Protein AF-0000000073391767 (afdb_homodimer)

Organism: Paracidovorax avenae (strain ATCC 19860 / DSM 7227 / CCUG 15838 / JCM 20985 / LMG 2117 / NCPPB 1011) (NCBI:txid643561)

Sequence (490 aa):
MTRPTPGAFLRAAALAAAALACAQVPAAEQDAARRGVLAGQLKPLNSIIADIGRKYGGRVIEVETKRGRQGELRYEIKVIDARGEKHEVLVDAASGAVVAREREWPTQPVALAQMARYIRQLEQKYGTRVVNAEFERDGQGQAVYEVKLSERPAGETKLLLDVRTGEVLHPPEAGAVQPPPRSMAVMLESLQPKFSGLVLEVELETDHRRRPYYSVELQQPNGFKLELEVDAATLEVTRQKVDDDMTRPTPGAFLRAAALAAAALACAQVPAAEQDAARRGVLAGQLKPLNSIIADIGRKYGGRVIEVETKRGRQGELRYEIKVIDARGEKHEVLVDAASGAVVAREREWPTQPVALAQMARYIRQLEQKYGTRVVNAEFERDGQGQAVYEVKLSERPAGETKLLLDVRTGEVLHPPEAGAVQPPPRSMAVMLESLQPKFSGLVLEVELETDHRRRPYYSVELQQPNGFKLELEVDAATLEVTRQKVDDD

pLDDT: mean 79.84, std 20.39, range [27.48, 98.75]

Nearest PDB structures (foldseek):
  2gu3-assembly1_A  TM=4.173E-01  e=8.800E-04  Bacillus subtilis subsp. subtilis str. 168
  3nqz-assembly1_A  TM=2.348E-01  e=1.217E-02  Pseudoalteromonas sp. SM9913
  2qqw-assembly1_A  TM=2.982E-01  e=1.421E+00  Arabidopsis thaliana
  8bo9-assembly2_B  TM=2.099E-01  e=6.978E-01  synthetic construct
  7snt-assembly1_A  TM=2.367E-01  e=3.806E+00  Oplophorus gracilirostris

Structure (mmCIF, N/CA/C/O backbone):
data_AF-0000000073391767-model_v1
#
loop_
_entity.id
_entity.type
_entity.pdbx_description
1 polymer 'Propeptide PepSY amd peptidase M4'
#
loop_
_atom_site.group_PDB
_atom_site.id
_atom_site.type_symbol
_atom_site.label_atom_id
_atom_site.label_alt_id
_atom_site.label_comp_id
_atom_site.label_asym_id
_atom_site.label_entity_id
_atom_site.label_seq_id
_atom_site.pdbx_PDB_ins_code
_atom_site.Cartn_x
_atom_site.Cartn_y
_atom_site.Cartn_z
_atom_site.occupancy
_atom_site.B_iso_or_equiv
_atom_site.auth_seq_id
_atom_site.auth_comp_id
_atom_site.auth_asym_id
_atom_site.auth_atom_id
_atom_site.pdbx_PDB_model_num
ATOM 1 N N . MET A 1 1 ? 15.891 62.969 53.188 1 30.22 1 MET A N 1
ATOM 2 C CA . MET A 1 1 ? 15.445 62.719 51.812 1 30.22 1 MET A CA 1
ATOM 3 C C . MET A 1 1 ? 15.68 61.281 51.375 1 30.22 1 MET A C 1
ATOM 5 O O . MET A 1 1 ? 16.828 60.844 51.312 1 30.22 1 MET A O 1
ATOM 9 N N . THR A 1 2 ? 14.711 60.344 51.688 1 36.25 2 THR A N 1
ATOM 10 C CA . THR A 1 2 ? 14.562 58.906 51.938 1 36.25 2 THR A CA 1
ATOM 11 C C . THR A 1 2 ? 14.617 58.125 50.625 1 36.25 2 THR A C 1
ATOM 13 O O . THR A 1 2 ? 13.766 58.312 49.75 1 36.25 2 THR A O 1
ATOM 16 N N . ARG A 1 3 ? 15.867 57.938 50.125 1 44.78 3 ARG A N 1
ATOM 17 C CA . ARG A 1 3 ? 16.078 57.344 48.781 1 44.78 3 ARG A CA 1
ATOM 18 C C . ARG A 1 3 ? 15.32 56.031 48.625 1 44.78 3 ARG A C 1
ATOM 20 O O . ARG A 1 3 ? 15.32 55.188 49.531 1 44.78 3 ARG A O 1
ATOM 27 N N . PRO A 1 4 ? 14.352 55.938 47.656 1 41.38 4 PRO A N 1
ATOM 28 C CA . PRO A 1 4 ? 13.414 54.844 47.375 1 41.38 4 PRO A CA 1
ATOM 29 C C . PRO A 1 4 ? 14.109 53.531 47.031 1 41.38 4 PRO A C 1
ATOM 31 O O . PRO A 1 4 ? 15.25 53.562 46.562 1 41.38 4 PRO A O 1
ATOM 34 N N . THR A 1 5 ? 13.875 52.438 47.781 1 39.81 5 THR A N 1
ATOM 35 C CA . THR A 1 5 ? 14.398 51.094 47.75 1 39.81 5 THR A CA 1
ATOM 36 C C . THR A 1 5 ? 14.078 50.406 46.438 1 39.81 5 THR A C 1
ATOM 38 O O . THR A 1 5 ? 12.953 50.531 45.938 1 39.81 5 THR A O 1
ATOM 41 N N . PRO A 1 6 ? 15.102 50.156 45.531 1 40.69 6 PRO A N 1
ATOM 42 C CA . PRO A 1 6 ? 14.93 49.625 44.188 1 40.69 6 PRO A CA 1
ATOM 43 C C . PRO A 1 6 ? 14.117 48.312 44.188 1 40.69 6 PRO A C 1
ATOM 45 O O . PRO A 1 6 ? 14.109 47.594 45.188 1 40.69 6 PRO A O 1
ATOM 48 N N . GLY A 1 7 ? 12.898 48.219 43.531 1 34.91 7 GLY A N 1
ATOM 49 C CA . GLY A 1 7 ? 11.914 47.188 43.312 1 34.91 7 GLY A CA 1
ATOM 50 C C . GLY A 1 7 ? 12.492 45.969 42.625 1 34.91 7 GLY A C 1
ATOM 51 O O . GLY A 1 7 ? 13.258 46.062 41.656 1 34.91 7 GLY A O 1
ATOM 52 N N . ALA A 1 8 ? 12.734 44.781 43.344 1 36.69 8 ALA A N 1
ATOM 53 C CA . ALA A 1 8 ? 13.188 43.438 43 1 36.69 8 ALA A CA 1
ATOM 54 C C . ALA A 1 8 ? 12.32 42.875 41.875 1 36.69 8 ALA A C 1
ATOM 56 O O . ALA A 1 8 ? 11.094 42.781 42.031 1 36.69 8 ALA A O 1
ATOM 57 N N . PHE A 1 9 ? 12.641 43.125 40.531 1 33.97 9 PHE A N 1
ATOM 58 C CA . PHE A 1 9 ? 11.961 42.5 39.406 1 33.97 9 PHE A CA 1
ATOM 59 C C . PHE A 1 9 ? 12.031 40.969 39.5 1 33.97 9 PHE A C 1
ATOM 61 O O . PHE A 1 9 ? 13.109 40.406 39.656 1 33.97 9 PHE A O 1
ATOM 68 N N . LEU A 1 10 ? 10.977 40.281 40.062 1 30.33 10 LEU A N 1
ATOM 69 C CA . LEU A 1 10 ? 10.789 38.844 40.125 1 30.33 10 LEU A CA 1
ATOM 70 C C . LEU A 1 10 ? 10.75 38.219 38.719 1 30.33 10 LEU A C 1
ATOM 72 O O . LEU A 1 10 ? 9.891 38.594 37.906 1 30.33 10 LEU A O 1
ATOM 76 N N . ARG A 1 11 ? 11.922 37.844 38.188 1 32.31 11 ARG A N 1
ATOM 77 C CA . ARG A 1 11 ? 11.992 37.094 36.938 1 32.31 11 ARG A CA 1
ATOM 78 C C . ARG A 1 11 ? 11.195 35.812 37 1 32.31 11 ARG A C 1
ATOM 80 O O . ARG A 1 11 ? 11.484 34.938 37.844 1 32.31 11 ARG A O 1
ATOM 87 N N . ALA A 1 12 ? 9.859 35.75 36.688 1 31.36 12 ALA A N 1
ATOM 88 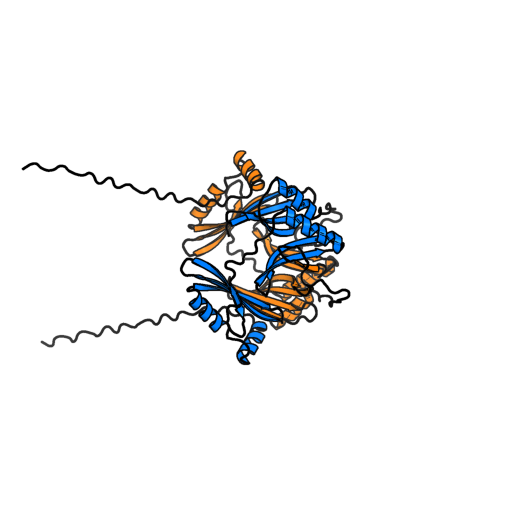C CA . ALA A 1 12 ? 9.094 34.5 36.594 1 31.36 12 ALA A CA 1
ATOM 89 C C . ALA A 1 12 ? 9.664 33.625 35.5 1 31.36 12 ALA A C 1
ATOM 91 O O . ALA A 1 12 ? 9.742 34.031 34.344 1 31.36 12 ALA A O 1
ATOM 92 N N . ALA A 1 13 ? 10.609 32.656 35.781 1 30.31 13 ALA A N 1
ATOM 93 C CA . ALA A 1 13 ? 11.078 31.625 34.875 1 30.31 13 ALA A CA 1
ATOM 94 C C . ALA A 1 13 ? 9.922 30.766 34.375 1 30.31 13 ALA A C 1
ATOM 96 O O . ALA A 1 13 ? 9.211 30.141 35.156 1 30.31 13 ALA A O 1
ATOM 97 N N . ALA A 1 14 ? 9.273 31.094 33.25 1 30.89 14 ALA A N 1
ATOM 98 C CA . ALA A 1 14 ? 8.281 30.234 32.594 1 30.89 14 ALA A CA 1
ATOM 99 C C . ALA A 1 14 ? 8.844 28.844 32.312 1 30.89 14 ALA A C 1
ATOM 101 O O . ALA A 1 14 ? 9.867 28.703 31.641 1 30.89 14 ALA A O 1
ATOM 102 N N . LEU A 1 15 ? 8.57 27.828 33.125 1 29.45 15 LEU A N 1
ATOM 103 C CA . LEU A 1 15 ? 8.828 26.406 32.906 1 29.45 15 LEU A CA 1
ATOM 104 C C . LEU A 1 15 ? 8.195 25.938 31.609 1 29.45 15 LEU A C 1
ATOM 106 O O . LEU A 1 15 ? 6.98 26.047 31.422 1 29.45 15 LEU A O 1
ATOM 110 N N . ALA A 1 16 ? 8.945 25.938 30.5 1 30.27 16 ALA A N 1
ATOM 111 C CA . ALA A 1 16 ? 8.555 25.328 29.234 1 30.27 16 ALA A CA 1
ATOM 112 C C . ALA A 1 16 ? 8.188 23.859 29.438 1 30.27 16 ALA A C 1
ATOM 114 O O . ALA A 1 16 ? 9.055 23.031 29.75 1 30.27 16 ALA A O 1
ATOM 115 N N . ALA A 1 17 ? 6.949 23.5 29.828 1 28.41 17 ALA A N 1
ATOM 116 C CA . ALA A 1 17 ? 6.484 22.109 29.766 1 28.41 17 ALA A CA 1
ATOM 117 C C . ALA A 1 17 ? 6.551 21.562 28.344 1 28.41 17 ALA A C 1
ATOM 119 O O . ALA A 1 17 ? 5.84 22.031 27.469 1 28.41 17 ALA A O 1
ATOM 120 N N . ALA A 1 18 ? 7.691 21.031 27.875 1 29.73 18 ALA A N 1
ATOM 121 C CA . ALA A 1 18 ? 7.73 20.219 26.672 1 29.73 18 ALA A CA 1
ATOM 122 C C . ALA A 1 18 ? 6.723 19.062 26.75 1 29.73 18 ALA A C 1
ATOM 124 O O . ALA A 1 18 ? 6.895 18.141 27.547 1 29.73 18 ALA A O 1
ATOM 125 N N . ALA A 1 19 ? 5.434 19.312 26.438 1 29.53 19 ALA A N 1
ATOM 126 C CA . ALA A 1 19 ? 4.512 18.188 26.266 1 29.53 19 ALA A CA 1
ATOM 127 C C . ALA A 1 19 ? 5.059 17.188 25.25 1 29.53 19 ALA A C 1
ATOM 129 O O . ALA A 1 19 ? 5.191 17.5 24.062 1 29.53 19 ALA A O 1
ATOM 130 N N . LEU A 1 20 ? 5.816 16.234 25.688 1 31.59 20 LEU A N 1
ATOM 131 C CA . LEU A 1 20 ? 6.16 15.062 24.891 1 31.59 20 LEU A CA 1
ATOM 132 C C . LEU A 1 20 ? 4.91 14.422 24.297 1 31.59 20 LEU A C 1
ATOM 134 O O . LEU A 1 20 ? 4.035 13.961 25.031 1 31.59 20 LEU A O 1
ATOM 138 N N . ALA A 1 21 ? 4.602 14.797 23.109 1 30.94 21 ALA A N 1
ATOM 139 C CA . ALA A 1 21 ? 3.555 14.109 22.359 1 30.94 21 ALA A CA 1
ATOM 140 C C . ALA A 1 21 ? 3.816 12.609 22.297 1 30.94 21 ALA A C 1
ATOM 142 O O . ALA A 1 21 ? 4.676 12.148 21.547 1 30.94 21 ALA A O 1
ATOM 143 N N . CYS A 1 22 ? 3.547 11.883 23.422 1 33.78 22 CYS A N 1
ATOM 144 C CA . CYS A 1 22 ? 3.602 10.422 23.438 1 33.78 22 CYS A CA 1
ATOM 145 C C . CYS A 1 22 ? 2.674 9.828 22.375 1 33.78 22 CYS A C 1
ATOM 147 O O . CYS A 1 22 ? 1.488 10.156 22.328 1 33.78 22 CYS A O 1
ATOM 149 N N . ALA A 1 23 ? 3.189 9.312 21.359 1 35.84 23 ALA A N 1
ATOM 150 C CA . ALA A 1 23 ? 2.451 8.539 20.359 1 35.84 23 ALA A CA 1
ATOM 151 C C . ALA A 1 23 ? 1.57 7.488 21.031 1 35.84 23 ALA A C 1
ATOM 153 O O . ALA A 1 23 ? 2.066 6.625 21.75 1 35.84 23 ALA A O 1
ATOM 154 N N . GLN A 1 24 ? 0.278 7.695 21.297 1 31.89 24 GLN A N 1
ATOM 155 C CA . GLN A 1 24 ? -0.717 6.801 21.875 1 31.89 24 GLN A CA 1
ATOM 156 C C . GLN A 1 24 ? -0.84 5.516 21.062 1 31.89 24 GLN A C 1
ATOM 158 O O . GLN A 1 24 ? -1.173 5.551 19.875 1 31.89 24 GLN A O 1
ATOM 163 N N . VAL A 1 25 ? -0.106 4.363 21.344 1 39.5 25 VAL A N 1
ATOM 164 C CA . VAL A 1 25 ? -0.138 2.99 20.844 1 39.5 25 VAL A CA 1
ATOM 165 C C . VAL A 1 25 ? -1.552 2.428 20.969 1 39.5 25 VAL A C 1
ATOM 167 O O . VAL A 1 25 ? -2.238 2.674 21.969 1 39.5 25 VAL A O 1
ATOM 170 N N . PRO A 1 26 ? -2.217 1.814 20.031 1 39.12 26 PRO A N 1
ATOM 171 C CA . PRO A 1 26 ? -3.582 1.3 20.188 1 39.12 26 PRO A CA 1
ATOM 172 C C . PRO A 1 26 ? -3.752 0.416 21.422 1 39.12 26 PRO A C 1
ATOM 174 O O . PRO A 1 26 ? -2.807 -0.259 21.828 1 39.12 26 PRO A O 1
ATOM 177 N N . ALA A 1 27 ? -5.086 0.134 21.859 1 41.09 27 ALA A N 1
ATOM 178 C CA . ALA A 1 27 ? -5.371 -0.239 23.25 1 41.09 27 ALA A CA 1
ATOM 179 C C . ALA A 1 27 ? -4.988 -1.692 23.516 1 41.09 27 ALA A C 1
ATOM 181 O O . ALA A 1 27 ? -4.395 -2.004 24.547 1 41.09 27 ALA A O 1
ATOM 182 N N . ALA A 1 28 ? -5.359 -2.678 22.562 1 38.62 28 ALA A N 1
ATOM 183 C CA . ALA A 1 28 ? -5.109 -4.07 22.922 1 38.62 28 ALA A CA 1
ATOM 184 C C . ALA A 1 28 ? -3.619 -4.387 22.891 1 38.62 28 ALA A C 1
ATOM 186 O O . ALA A 1 28 ? -3.1 -5.078 23.766 1 38.62 28 ALA A O 1
ATOM 187 N N . GLU A 1 29 ? -2.855 -4.199 21.703 1 44.22 29 GLU A N 1
ATOM 188 C CA . GLU A 1 29 ? -1.402 -4.328 21.766 1 44.22 29 GLU A CA 1
ATOM 189 C C . GLU A 1 29 ? -0.809 -3.367 22.797 1 44.22 29 GLU A C 1
ATOM 191 O O . GLU A 1 29 ? 0.168 -3.695 23.469 1 44.22 29 GLU A O 1
ATOM 196 N N . GLN A 1 30 ? -1.58 -2.291 22.828 1 50.62 30 GLN A N 1
ATOM 197 C CA . GLN A 1 30 ? -1.276 -1.404 23.953 1 50.62 30 GLN A CA 1
ATOM 198 C C . GLN A 1 30 ? -1.605 -2.066 25.281 1 50.62 30 GLN A C 1
ATOM 200 O O . GLN A 1 30 ? -0.854 -1.934 26.25 1 50.62 30 GLN A O 1
ATOM 205 N N . ASP A 1 31 ? -2.773 -2.832 24.969 1 59.25 31 ASP A N 1
ATOM 206 C CA . ASP A 1 31 ? -3.121 -3.549 26.188 1 59.25 31 ASP A CA 1
ATOM 207 C C . ASP A 1 31 ? -2.129 -4.676 26.469 1 59.25 31 ASP A C 1
ATOM 209 O O . ASP A 1 31 ? -1.71 -4.871 27.609 1 59.25 31 ASP A O 1
ATOM 213 N N . ALA A 1 32 ? -1.779 -5.465 25.312 1 59.78 32 ALA A N 1
ATOM 214 C CA . ALA A 1 32 ? -0.76 -6.488 25.531 1 59.78 32 ALA A CA 1
ATOM 215 C C . ALA A 1 32 ? 0.57 -5.855 25.938 1 59.78 32 ALA A C 1
ATOM 217 O O . ALA A 1 32 ? 1.246 -6.344 26.844 1 59.78 32 ALA A O 1
ATOM 218 N N . ALA A 1 33 ? 0.912 -4.836 25.156 1 65.44 33 ALA A N 1
ATOM 219 C CA . ALA A 1 33 ? 2.119 -4.109 25.531 1 65.44 33 ALA A CA 1
ATOM 220 C C . ALA A 1 33 ? 1.977 -3.504 26.922 1 65.44 33 ALA A C 1
ATOM 222 O O . ALA A 1 33 ? 2.895 -3.592 27.75 1 65.44 33 ALA A O 1
ATOM 223 N N . ARG A 1 34 ? 0.766 -2.984 27.016 1 68.88 34 ARG A N 1
ATOM 224 C CA . ARG A 1 34 ? 0.516 -2.408 28.328 1 68.88 34 ARG A CA 1
ATOM 225 C C . ARG A 1 34 ? 0.545 -3.482 29.406 1 68.88 34 ARG A C 1
ATOM 227 O O . ARG A 1 34 ? 1.191 -3.309 30.453 1 68.88 34 ARG A O 1
ATOM 234 N N . ARG A 1 35 ? -0.102 -4.555 29.125 1 71.38 35 ARG A N 1
ATOM 235 C CA . ARG A 1 35 ? -0.09 -5.652 30.094 1 71.38 35 ARG A CA 1
ATOM 236 C C . ARG A 1 35 ? 1.322 -6.191 30.281 1 71.38 35 ARG A C 1
ATOM 238 O O . ARG A 1 35 ? 1.72 -6.508 31.406 1 71.38 35 ARG A O 1
ATOM 245 N N . GLY A 1 36 ? 2.01 -6.309 29.172 1 72.56 36 GLY A N 1
ATOM 246 C CA . GLY A 1 36 ? 3.391 -6.75 29.266 1 72.56 36 GLY A CA 1
ATOM 247 C C . GLY A 1 36 ? 4.266 -5.801 30.062 1 72.56 36 GLY A C 1
ATOM 248 O O . GLY A 1 36 ? 5.125 -6.238 30.828 1 72.56 36 GLY A O 1
ATOM 249 N N . VAL A 1 37 ? 3.982 -4.562 29.875 1 74.62 37 VAL A N 1
ATOM 250 C CA . VAL A 1 37 ? 4.727 -3.572 30.656 1 74.62 37 VAL A CA 1
ATOM 251 C C . VAL A 1 37 ? 4.336 -3.664 32.125 1 74.62 37 VAL A C 1
ATOM 253 O O . VAL A 1 37 ? 5.199 -3.67 33 1 74.62 37 VAL A O 1
ATOM 256 N N . LEU A 1 38 ? 3.096 -3.842 32.312 1 75.94 38 LEU A N 1
ATOM 257 C CA . LEU A 1 38 ? 2.609 -3.955 33.688 1 75.94 38 LEU A CA 1
ATOM 258 C C . LEU A 1 38 ? 3.121 -5.234 34.344 1 75.94 38 LEU A C 1
ATOM 260 O O . LEU A 1 38 ? 3.434 -5.246 35.531 1 75.94 38 LEU A O 1
ATOM 264 N N . ALA A 1 39 ? 3.25 -6.25 33.594 1 83.31 39 ALA A N 1
ATOM 265 C CA . ALA A 1 39 ? 3.748 -7.523 34.094 1 83.31 39 ALA A CA 1
ATOM 266 C C . ALA A 1 39 ? 5.273 -7.531 34.156 1 83.31 39 ALA A C 1
ATOM 268 O O . ALA A 1 39 ? 5.879 -8.508 34.594 1 83.31 39 ALA A O 1
ATOM 269 N N . GLY A 1 40 ? 5.906 -6.461 33.688 1 82.88 40 GLY A N 1
ATOM 270 C CA . GLY A 1 40 ? 7.355 -6.359 33.75 1 82.88 40 GLY A CA 1
ATOM 271 C C . GLY A 1 40 ? 8.047 -7.148 32.656 1 82.88 40 GLY A C 1
ATOM 272 O O . GLY A 1 40 ? 9.266 -7.34 32.688 1 82.88 40 GLY A O 1
ATOM 273 N N . GLN A 1 41 ? 7.301 -7.609 31.703 1 86.94 41 GLN A N 1
ATOM 274 C CA . GLN A 1 41 ? 7.859 -8.43 30.625 1 86.94 41 GLN A CA 1
ATOM 275 C C . GLN A 1 41 ? 8.375 -7.559 29.484 1 86.94 41 GLN A C 1
ATOM 277 O O . GLN A 1 41 ? 9.242 -7.988 28.719 1 86.94 41 GLN A O 1
ATOM 282 N N . LEU A 1 42 ? 7.828 -6.395 29.391 1 89.25 42 LEU A N 1
ATOM 283 C CA . LEU A 1 42 ? 8.211 -5.461 28.344 1 89.25 42 LEU A CA 1
ATOM 284 C C . LEU A 1 42 ? 8.68 -4.137 28.938 1 89.25 42 LEU A C 1
ATOM 286 O O . LEU A 1 42 ? 8.195 -3.721 29.984 1 89.25 42 LEU A O 1
ATOM 290 N N . LYS A 1 43 ? 9.734 -3.5 28.281 1 89.94 43 LYS A N 1
ATOM 291 C CA . LYS A 1 43 ? 10.086 -2.121 28.609 1 89.94 43 LYS A CA 1
ATOM 292 C C . LYS A 1 43 ? 9.031 -1.147 28.094 1 89.94 43 LYS A C 1
ATOM 294 O O . LYS A 1 43 ? 8.5 -1.328 27 1 89.94 43 LYS A O 1
ATOM 299 N N . PRO A 1 44 ? 8.664 -0.146 28.953 1 80.81 44 PRO A N 1
ATOM 300 C CA . PRO A 1 44 ? 7.73 0.856 28.422 1 80.81 44 PRO A CA 1
ATOM 301 C C . PRO A 1 44 ? 8.203 1.471 27.109 1 80.81 44 PRO A C 1
ATOM 303 O O . PRO A 1 44 ? 9.391 1.795 26.969 1 80.81 44 PRO A O 1
ATOM 306 N N . LEU A 1 45 ? 7.285 1.578 26.219 1 80.25 45 LEU A N 1
ATOM 307 C CA . LEU A 1 45 ? 7.621 2.094 24.906 1 80.25 45 LEU A CA 1
ATOM 308 C C . LEU A 1 45 ? 8.227 3.492 25 1 80.25 45 LEU A C 1
ATOM 310 O O . LEU A 1 45 ? 9.195 3.805 24.297 1 80.25 45 LEU A O 1
ATOM 314 N N . ASN A 1 46 ? 7.719 4.316 25.906 1 79.31 46 ASN A N 1
ATOM 315 C CA . ASN A 1 46 ? 8.242 5.672 26.062 1 79.31 46 ASN A CA 1
ATOM 316 C C . ASN A 1 46 ? 9.703 5.656 26.5 1 79.31 46 ASN A C 1
ATOM 318 O O . ASN A 1 46 ? 10.492 6.5 26.062 1 79.31 46 ASN A O 1
ATOM 322 N N . SER A 1 47 ? 10.047 4.711 27.344 1 88.06 47 SER A N 1
ATOM 323 C CA . SER A 1 47 ? 11.438 4.562 27.75 1 88.06 47 SER A CA 1
ATOM 324 C C . SER A 1 47 ? 12.32 4.137 26.578 1 88.06 47 SER A C 1
ATOM 326 O O . SER A 1 47 ? 13.43 4.645 26.422 1 88.06 47 SER A O 1
ATOM 328 N N . ILE A 1 48 ? 11.797 3.201 25.766 1 91.44 48 ILE A N 1
ATOM 329 C CA . ILE A 1 48 ? 12.531 2.742 24.594 1 91.44 48 ILE A CA 1
ATOM 330 C C . ILE A 1 48 ? 12.742 3.906 23.641 1 91.44 48 ILE A C 1
ATOM 332 O O . ILE A 1 48 ? 13.852 4.109 23.125 1 91.44 48 ILE A O 1
ATOM 336 N N . ILE A 1 49 ? 11.727 4.699 23.391 1 86.19 49 ILE A N 1
ATOM 337 C CA . ILE A 1 49 ? 11.797 5.848 22.5 1 86.19 49 ILE A CA 1
ATOM 338 C C . ILE A 1 49 ? 12.852 6.832 23 1 86.19 49 ILE A C 1
ATOM 340 O O . ILE A 1 49 ? 13.695 7.293 22.219 1 86.19 49 ILE A O 1
ATOM 344 N N . ALA A 1 50 ? 12.852 7.086 24.281 1 87.75 50 ALA A N 1
ATOM 345 C CA . ALA A 1 50 ? 13.82 8 24.875 1 87.75 50 ALA A CA 1
ATOM 346 C C . ALA A 1 50 ? 15.242 7.469 24.719 1 87.75 50 ALA A C 1
ATOM 348 O O . ALA A 1 50 ? 16.156 8.203 24.344 1 87.75 50 ALA A O 1
ATOM 349 N N . ASP A 1 51 ? 15.445 6.203 25 1 94.06 51 ASP A N 1
ATOM 350 C CA . ASP A 1 51 ? 16.766 5.586 24.906 1 94.06 51 ASP A CA 1
ATOM 351 C C . ASP A 1 51 ? 17.297 5.629 23.484 1 94.06 51 ASP A C 1
ATOM 353 O O . ASP A 1 51 ? 18.469 5.953 23.266 1 94.06 51 ASP A O 1
ATOM 357 N N . ILE A 1 52 ? 16.438 5.281 22.562 1 92.06 52 ILE A N 1
ATOM 358 C CA . ILE A 1 52 ? 16.844 5.246 21.156 1 92.06 52 ILE A CA 1
ATOM 359 C C . ILE A 1 52 ? 17.141 6.66 20.672 1 92.06 52 ILE A C 1
ATOM 361 O O . ILE A 1 52 ? 18.125 6.883 19.953 1 92.06 52 ILE A O 1
ATOM 365 N N . GLY A 1 53 ? 16.312 7.57 21.016 1 90.75 53 GLY A N 1
ATOM 366 C CA . GLY A 1 53 ? 16.609 8.961 20.703 1 90.75 53 GLY A CA 1
ATOM 367 C C . GLY A 1 53 ? 17.969 9.414 21.203 1 90.75 53 GLY A C 1
ATOM 368 O O . GLY A 1 53 ? 18.719 10.047 20.469 1 90.75 53 GLY A O 1
ATOM 369 N N . ARG A 1 54 ? 18.234 9.102 22.422 1 93.62 54 ARG A N 1
ATOM 370 C CA . ARG A 1 54 ? 19.516 9.461 23.016 1 93.62 54 ARG A CA 1
ATOM 371 C C . ARG A 1 54 ? 20.656 8.773 22.281 1 93.62 54 ARG A C 1
ATOM 373 O O . ARG A 1 54 ? 21.656 9.414 21.953 1 93.62 54 ARG A O 1
ATOM 380 N N . LYS A 1 55 ? 20.516 7.535 22.062 1 93.5 55 LYS A N 1
ATOM 381 C CA . LYS A 1 55 ? 21.562 6.734 21.438 1 93.5 55 LYS A CA 1
ATOM 382 C C . LYS A 1 55 ? 21.938 7.285 20.062 1 93.5 55 LYS A C 1
ATOM 384 O O . LYS A 1 55 ? 23.109 7.301 19.703 1 93.5 55 LYS A O 1
ATOM 389 N N . TYR A 1 56 ? 20.953 7.727 19.359 1 89.69 56 TYR A N 1
ATOM 390 C CA . TYR A 1 56 ? 21.188 8.148 17.984 1 89.69 56 TYR A CA 1
ATOM 391 C C . TYR A 1 56 ? 21.219 9.664 17.875 1 89.69 56 TYR A C 1
ATOM 393 O O . TYR A 1 56 ? 21.453 10.219 16.797 1 89.69 56 TYR A O 1
ATOM 401 N N . GLY A 1 57 ? 21.094 10.312 18.969 1 90.25 57 GLY A N 1
ATOM 402 C CA . GLY A 1 57 ? 21.109 11.766 18.969 1 90.25 57 GLY A CA 1
ATOM 403 C C . GLY A 1 57 ? 20.047 12.375 18.078 1 90.25 57 GLY A C 1
ATOM 404 O O . GLY A 1 57 ? 20.344 13.25 17.266 1 90.25 57 GLY A O 1
ATOM 405 N N . GLY A 1 58 ? 18.891 11.859 18.172 1 86.62 58 GLY A N 1
ATOM 406 C CA . GLY A 1 58 ? 17.844 12.273 17.234 1 86.62 58 GLY A CA 1
ATOM 407 C C . GLY A 1 58 ? 16.438 12.086 17.781 1 86.62 58 GLY A C 1
ATOM 408 O O . GLY A 1 58 ? 16.266 11.883 18.969 1 86.62 58 GLY A O 1
ATOM 409 N N . ARG A 1 59 ? 15.508 12.367 16.953 1 80.5 59 ARG A N 1
ATOM 410 C CA . ARG A 1 59 ? 14.094 12.227 17.297 1 80.5 59 ARG A CA 1
ATOM 411 C C . ARG A 1 59 ? 13.484 11 16.625 1 80.5 59 ARG A C 1
ATOM 413 O O . ARG A 1 59 ? 13.695 10.766 15.43 1 80.5 59 ARG A O 1
ATOM 420 N N . VAL A 1 60 ? 12.82 10.188 17.453 1 80.88 60 VAL A N 1
ATOM 421 C CA . VAL A 1 60 ? 12.055 9.078 16.906 1 80.88 60 VAL A CA 1
ATOM 422 C C . VAL A 1 60 ? 10.852 9.602 16.125 1 80.88 60 VAL A C 1
ATOM 424 O O . VAL A 1 60 ? 10.055 10.383 16.656 1 80.88 60 VAL A O 1
ATOM 427 N N . ILE A 1 61 ? 10.805 9.258 14.867 1 68 61 ILE A N 1
ATOM 428 C CA . ILE A 1 61 ? 9.734 9.797 14.031 1 68 61 ILE A CA 1
ATOM 429 C C . ILE A 1 61 ? 8.695 8.719 13.758 1 68 61 ILE A C 1
ATOM 431 O O . ILE A 1 61 ? 7.57 9.016 13.344 1 68 61 ILE A O 1
ATOM 435 N N . GLU A 1 62 ? 9.031 7.457 13.969 1 69 62 GLU A N 1
ATOM 436 C CA . GLU A 1 62 ? 8.109 6.355 13.719 1 69 62 GLU A CA 1
ATOM 437 C C . GLU A 1 62 ? 8.453 5.141 14.578 1 69 62 GLU A C 1
ATOM 439 O O . GLU A 1 62 ? 9.625 4.816 14.758 1 69 62 GLU A O 1
ATOM 444 N N . VAL A 1 63 ? 7.379 4.52 15.102 1 70.75 63 VAL A N 1
ATOM 445 C CA . VAL A 1 63 ? 7.48 3.221 15.758 1 70.75 63 VAL A CA 1
ATOM 446 C C . VAL A 1 63 ? 6.48 2.246 15.141 1 70.75 63 VAL A C 1
ATOM 448 O O . VAL A 1 63 ? 5.297 2.57 15 1 70.75 63 VAL A O 1
ATOM 451 N N . GLU A 1 64 ? 6.977 1.074 14.656 1 69.62 64 GLU A N 1
ATOM 452 C CA . GLU A 1 64 ? 6.121 -0.005 14.172 1 69.62 64 GLU A CA 1
ATOM 453 C C . GLU A 1 64 ? 6.375 -1.297 14.945 1 69.62 64 GLU A C 1
ATOM 455 O O . GLU A 1 64 ? 7.516 -1.607 15.289 1 69.62 64 GLU A O 1
ATOM 460 N N . THR A 1 65 ? 5.273 -1.974 15.266 1 69.69 65 THR A N 1
ATOM 461 C CA . THR A 1 65 ? 5.41 -3.258 15.945 1 69.69 65 THR A CA 1
ATOM 462 C C . THR A 1 65 ? 5.734 -4.367 14.945 1 69.69 65 THR A C 1
ATOM 464 O O . THR A 1 65 ? 5.18 -4.398 13.844 1 69.69 65 THR A O 1
ATOM 467 N N . LYS A 1 66 ? 6.723 -5.066 15.328 1 69.5 66 LYS A N 1
ATOM 468 C CA . LYS A 1 66 ? 7.098 -6.281 14.609 1 69.5 66 LYS A CA 1
ATOM 469 C C . LYS A 1 66 ? 7.082 -7.492 15.531 1 69.5 66 LYS A C 1
ATOM 471 O O . LYS A 1 66 ? 6.949 -7.348 16.75 1 69.5 66 LYS A O 1
ATOM 476 N N . ARG A 1 67 ? 6.953 -8.656 14.844 1 71.44 67 ARG A N 1
ATOM 477 C CA . ARG A 1 67 ? 7.094 -9.898 15.594 1 71.44 67 ARG A CA 1
ATOM 478 C C . ARG A 1 67 ? 8.336 -10.672 15.156 1 71.44 67 ARG A C 1
ATOM 480 O O . ARG A 1 67 ? 8.578 -10.828 13.953 1 71.44 67 ARG A O 1
ATOM 487 N N . GLY A 1 68 ? 9.078 -11 16.125 1 70 68 GLY A N 1
ATOM 488 C CA . GLY A 1 68 ? 10.234 -11.844 15.852 1 70 68 GLY A CA 1
ATOM 489 C C . GLY A 1 68 ? 9.859 -13.273 15.516 1 70 68 GLY A C 1
ATOM 490 O O . GLY A 1 68 ? 8.68 -13.602 15.398 1 70 68 GLY A O 1
ATOM 491 N N . ARG A 1 69 ? 10.797 -14.117 15.312 1 66.25 69 ARG A N 1
ATOM 492 C CA . ARG A 1 69 ? 10.641 -15.5 14.875 1 66.25 69 ARG A CA 1
ATOM 493 C C . ARG A 1 69 ? 9.82 -16.297 15.883 1 66.25 69 ARG A C 1
ATOM 495 O O . ARG A 1 69 ? 9.031 -17.156 15.5 1 66.25 69 ARG A O 1
ATOM 502 N N . GLN A 1 70 ? 10.07 -15.984 17.094 1 70.19 70 GLN A N 1
ATOM 503 C CA . GLN A 1 70 ? 9.359 -16.703 18.141 1 70.19 70 GLN A CA 1
ATOM 504 C C . GLN A 1 70 ? 8.102 -15.961 18.562 1 70.19 70 GLN A C 1
ATOM 506 O O . GLN A 1 70 ? 7.512 -16.281 19.609 1 70.19 70 GLN A O 1
ATOM 511 N N . GLY A 1 71 ? 7.781 -14.945 17.844 1 72.38 71 GLY A N 1
ATOM 512 C CA . GLY A 1 71 ? 6.578 -14.18 18.156 1 72.38 71 GLY A CA 1
ATOM 513 C C . GLY A 1 71 ? 6.828 -13.031 19.109 1 72.38 71 GLY A C 1
ATOM 514 O O . GLY A 1 71 ? 5.898 -12.305 19.469 1 72.38 71 GLY A O 1
ATOM 515 N N . GLU A 1 72 ? 8.008 -12.93 19.469 1 80.25 72 GLU A N 1
ATOM 516 C CA . GLU A 1 72 ? 8.32 -11.867 20.422 1 80.25 72 GLU A CA 1
ATOM 517 C C . GLU A 1 72 ? 8.078 -10.492 19.797 1 80.25 72 GLU A C 1
ATOM 519 O O . GLU A 1 72 ? 8.258 -10.312 18.578 1 80.25 72 GLU A O 1
ATOM 524 N N . LEU A 1 73 ? 7.695 -9.547 20.625 1 79 73 LEU A N 1
ATOM 525 C CA . LEU A 1 73 ? 7.387 -8.195 20.188 1 79 73 LEU A CA 1
ATOM 526 C C . LEU A 1 73 ? 8.664 -7.398 19.922 1 79 73 LEU A C 1
ATOM 528 O O . LEU A 1 73 ? 9.586 -7.418 20.75 1 79 73 LEU A O 1
ATOM 532 N N . ARG A 1 74 ? 8.695 -6.836 18.812 1 84 74 ARG A N 1
ATOM 533 C CA . ARG A 1 74 ? 9.773 -5.922 18.438 1 84 74 ARG A CA 1
ATOM 534 C C . ARG A 1 74 ? 9.211 -4.605 17.906 1 84 74 ARG A C 1
ATOM 536 O O . ARG A 1 74 ? 8.055 -4.543 17.484 1 84 74 ARG A O 1
ATOM 543 N N . TYR A 1 75 ? 10.055 -3.535 18.047 1 81.62 75 TYR A N 1
ATOM 544 C CA . TYR A 1 75 ? 9.711 -2.24 17.469 1 81.62 75 TYR A CA 1
ATOM 545 C C . TYR A 1 75 ? 10.68 -1.855 16.359 1 81.62 75 TYR A C 1
ATOM 547 O O . TYR A 1 75 ? 11.898 -1.922 16.547 1 81.62 75 TYR A O 1
ATOM 555 N N . GLU A 1 76 ? 10.195 -1.647 15.211 1 80.19 76 GLU A N 1
ATOM 556 C CA . GLU A 1 76 ? 10.961 -0.916 14.203 1 80.19 76 GLU A CA 1
ATOM 557 C C . GLU A 1 76 ? 10.844 0.592 14.406 1 80.19 76 GLU A C 1
ATOM 559 O O . GLU A 1 76 ? 9.742 1.146 14.359 1 80.19 76 GLU A O 1
ATOM 564 N N . ILE A 1 77 ? 11.914 1.233 14.703 1 81.25 77 ILE A N 1
ATOM 565 C CA . ILE A 1 77 ? 11.93 2.65 15.055 1 81.25 77 ILE A CA 1
ATOM 566 C C . ILE A 1 77 ? 12.719 3.428 14.008 1 81.25 77 ILE A C 1
ATOM 568 O O . ILE A 1 77 ? 13.82 3.018 13.617 1 81.25 77 ILE A O 1
ATOM 572 N N . LYS A 1 78 ? 12.219 4.434 13.547 1 78.94 78 LYS A N 1
ATOM 573 C CA . LYS A 1 78 ? 12.906 5.395 12.68 1 78.94 78 LYS A CA 1
ATOM 574 C C . LYS A 1 78 ? 13.273 6.66 13.453 1 78.94 78 LYS A C 1
ATOM 576 O O . LYS A 1 78 ? 12.422 7.25 14.125 1 78.94 78 LYS A O 1
ATOM 581 N N . VAL A 1 79 ? 14.516 6.93 13.359 1 82.81 79 VAL A N 1
ATOM 582 C CA . VAL A 1 79 ? 15.062 8.102 14.047 1 82.81 79 VAL A CA 1
ATOM 583 C C . VAL A 1 79 ? 15.711 9.031 13.023 1 82.81 79 VAL A C 1
ATOM 585 O O . VAL A 1 79 ? 16.359 8.578 12.086 1 82.81 79 VAL A O 1
ATOM 588 N N . ILE A 1 80 ? 15.445 10.297 13.148 1 77.12 80 ILE A N 1
ATOM 589 C CA . ILE A 1 80 ? 16.219 11.305 12.414 1 77.12 80 ILE A CA 1
ATOM 590 C C . ILE A 1 80 ? 17.234 11.945 13.344 1 77.12 80 ILE A C 1
ATOM 5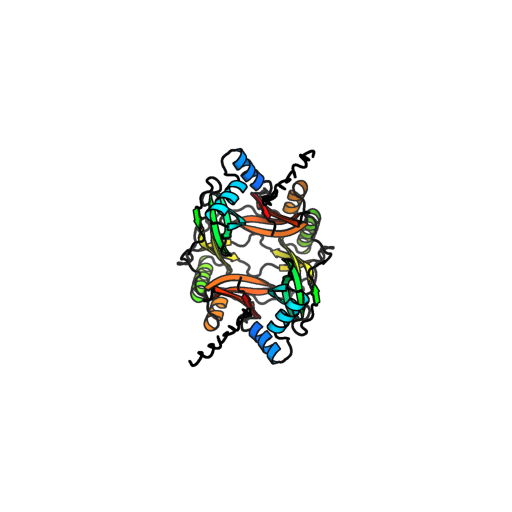92 O O . ILE A 1 80 ? 16.875 12.516 14.375 1 77.12 80 ILE A O 1
ATOM 596 N N . ASP A 1 81 ? 18.5 11.75 12.953 1 81.81 81 ASP A N 1
ATOM 597 C CA . ASP A 1 81 ? 19.531 12.297 13.828 1 81.81 81 ASP A CA 1
ATOM 598 C C . ASP A 1 81 ? 19.734 13.789 13.57 1 81.81 81 ASP A C 1
ATOM 600 O O . ASP A 1 81 ? 18.984 14.398 12.797 1 81.81 81 ASP A O 1
ATOM 604 N N . ALA A 1 82 ? 20.625 14.359 14.406 1 80.81 82 ALA A N 1
ATOM 605 C CA . ALA A 1 82 ? 20.844 15.805 14.383 1 80.81 82 ALA A CA 1
ATOM 606 C C . ALA A 1 82 ? 21.281 16.266 13 1 80.81 82 ALA A C 1
ATOM 608 O O . ALA A 1 82 ? 21.094 17.438 12.648 1 80.81 82 ALA A O 1
ATOM 609 N N . ARG A 1 83 ? 21.875 15.469 12.227 1 80.81 83 ARG A N 1
ATOM 610 C CA . ARG A 1 83 ? 22.359 15.805 10.891 1 80.81 83 ARG A CA 1
ATOM 611 C C . ARG A 1 83 ? 21.25 15.617 9.852 1 80.81 83 ARG A C 1
ATOM 613 O O . ARG A 1 83 ? 21.469 15.836 8.664 1 80.81 83 ARG A O 1
ATOM 620 N N . GLY A 1 84 ? 20.125 15.148 10.305 1 69.06 84 GLY A N 1
ATOM 621 C CA . GLY A 1 84 ? 19.016 14.922 9.391 1 69.06 84 GLY A CA 1
ATOM 622 C C . GLY A 1 84 ? 19.031 13.539 8.766 1 69.06 84 GLY A C 1
ATOM 623 O O . GLY A 1 84 ? 18.219 13.234 7.891 1 69.06 84 GLY A O 1
ATOM 624 N N . GLU A 1 85 ? 19.969 12.711 9.172 1 73.06 85 GLU A N 1
ATOM 625 C CA . GLU A 1 85 ? 20.062 11.344 8.656 1 73.06 85 GLU A CA 1
ATOM 626 C C . GLU A 1 85 ? 19.047 10.43 9.344 1 73.06 85 GLU A C 1
ATOM 628 O O . GLU A 1 85 ? 18.906 10.469 10.57 1 73.06 85 GLU A O 1
ATOM 633 N N . LYS A 1 86 ? 18.328 9.656 8.43 1 72 86 LYS A N 1
ATOM 634 C CA . LYS A 1 86 ? 17.359 8.703 8.953 1 72 86 LYS A CA 1
ATOM 635 C C . LYS A 1 86 ? 18.031 7.387 9.328 1 72 86 LYS A C 1
ATOM 637 O O . LYS A 1 86 ? 18.844 6.855 8.562 1 72 86 LYS A O 1
ATOM 642 N N . HIS A 1 87 ? 17.828 6.949 10.531 1 79.44 87 HIS A N 1
ATOM 643 C CA . HIS A 1 87 ? 18.219 5.629 11.016 1 79.44 87 HIS A CA 1
ATOM 644 C C . HIS A 1 87 ? 16.984 4.762 11.289 1 79.44 87 HIS A C 1
ATOM 646 O O . HIS A 1 87 ? 15.977 5.25 11.805 1 79.44 87 HIS A O 1
ATOM 652 N N . GLU A 1 88 ? 17 3.561 10.75 1 79.75 88 GLU A N 1
ATOM 653 C CA . GLU A 1 88 ? 15.969 2.576 11.094 1 79.75 88 GLU A CA 1
ATOM 654 C C . GLU A 1 88 ? 16.562 1.431 11.914 1 79.75 88 GLU A C 1
ATOM 656 O O . GLU A 1 88 ? 17.531 0.789 11.492 1 79.75 88 GLU A O 1
ATOM 661 N N . VAL A 1 89 ? 16.031 1.272 13.086 1 85.56 89 VAL A N 1
ATOM 662 C CA . VAL A 1 89 ? 16.562 0.245 13.977 1 85.56 89 VAL A CA 1
ATOM 663 C C . VAL A 1 89 ? 15.43 -0.686 14.422 1 85.56 89 VAL A C 1
ATOM 665 O O . VAL A 1 89 ? 14.281 -0.261 14.547 1 85.56 89 VAL A O 1
ATOM 668 N N . LEU A 1 90 ? 15.742 -1.94 14.5 1 85.12 90 LEU A N 1
ATOM 669 C CA . LEU A 1 90 ? 14.875 -2.928 15.133 1 85.12 90 LEU A CA 1
ATOM 670 C C . LEU A 1 90 ? 15.258 -3.139 16.594 1 85.12 90 LEU A C 1
ATOM 672 O O . LEU A 1 90 ? 16.422 -3.41 16.891 1 85.12 90 LEU A O 1
ATOM 676 N N . VAL A 1 91 ? 14.227 -2.945 17.484 1 87.81 91 VAL A N 1
ATOM 677 C CA . VAL A 1 91 ? 14.469 -2.943 18.922 1 87.81 91 VAL A CA 1
ATOM 678 C C . VAL A 1 91 ? 13.641 -4.043 19.578 1 87.81 91 VAL A C 1
ATOM 680 O O . VAL A 1 91 ? 12.445 -4.188 19.297 1 87.81 91 VAL A O 1
ATOM 683 N N . ASP A 1 92 ? 14.297 -4.824 20.375 1 88.75 92 ASP A N 1
ATOM 684 C CA . ASP A 1 92 ? 13.57 -5.801 21.188 1 88.75 92 ASP A CA 1
ATOM 685 C C . ASP A 1 92 ? 12.711 -5.113 22.25 1 88.75 92 ASP A C 1
ATOM 687 O O . ASP A 1 92 ? 13.211 -4.285 23.016 1 88.75 92 ASP A O 1
ATOM 691 N N . ALA A 1 93 ? 11.469 -5.445 22.234 1 88.44 93 ALA A N 1
ATOM 692 C CA . ALA A 1 93 ? 10.547 -4.73 23.109 1 88.44 93 ALA A CA 1
ATOM 693 C C . ALA A 1 93 ? 10.812 -5.07 24.578 1 88.44 93 ALA A C 1
ATOM 695 O O . ALA A 1 93 ? 10.594 -4.242 25.469 1 88.44 93 ALA A O 1
ATOM 696 N N . ALA A 1 94 ? 11.227 -6.273 24.859 1 91.06 94 ALA A N 1
ATOM 697 C CA . ALA A 1 94 ? 11.445 -6.707 26.234 1 91.06 94 ALA A CA 1
ATOM 698 C C . ALA A 1 94 ? 12.695 -6.059 26.812 1 91.06 94 ALA A C 1
ATOM 700 O O . ALA A 1 94 ? 12.672 -5.539 27.938 1 91.06 94 ALA A O 1
ATOM 701 N N . SER A 1 95 ? 13.781 -6.016 26.031 1 91.56 95 SER A N 1
ATOM 702 C CA . SER A 1 95 ? 15.07 -5.566 26.547 1 91.56 95 SER A CA 1
ATOM 703 C C . SER A 1 95 ? 15.336 -4.113 26.172 1 91.56 95 SER A C 1
ATOM 705 O O . SER A 1 95 ? 16.172 -3.451 26.797 1 91.56 95 SER A O 1
ATOM 707 N N . GLY A 1 96 ? 14.75 -3.668 25.156 1 91.75 96 GLY A N 1
ATOM 708 C CA . GLY A 1 96 ? 15.055 -2.35 24.625 1 91.75 96 GLY A CA 1
ATOM 709 C C . GLY A 1 96 ? 16.328 -2.322 23.797 1 91.75 96 GLY A C 1
ATOM 710 O O . GLY A 1 96 ? 16.781 -1.256 23.359 1 91.75 96 GLY A O 1
ATOM 711 N N . ALA A 1 97 ? 16.859 -3.457 23.562 1 92.12 97 ALA A N 1
ATOM 712 C CA . ALA A 1 97 ? 18.125 -3.527 22.844 1 92.12 97 ALA A CA 1
ATOM 713 C C . ALA A 1 97 ? 17.891 -3.418 21.328 1 92.12 97 ALA A C 1
ATOM 715 O O . ALA A 1 97 ? 16.906 -3.959 20.812 1 92.12 97 ALA A O 1
ATOM 716 N N . VAL A 1 98 ? 18.797 -2.602 20.656 1 88.06 98 VAL A N 1
ATOM 717 C CA . VAL A 1 98 ? 18.812 -2.588 19.203 1 88.06 98 VAL A CA 1
ATOM 718 C C . VAL A 1 98 ? 19.312 -3.932 18.672 1 88.06 98 VAL A C 1
ATOM 720 O O . VAL A 1 98 ? 20.438 -4.328 18.938 1 88.06 98 VAL A O 1
ATOM 723 N N . VAL A 1 99 ? 18.438 -4.605 17.953 1 81.88 99 VAL A N 1
ATOM 724 C CA . VAL A 1 99 ? 18.797 -5.938 17.484 1 81.88 99 VAL A CA 1
ATOM 725 C C . VAL A 1 99 ? 19.234 -5.863 16.016 1 81.88 99 VAL A C 1
ATOM 727 O O . VAL A 1 99 ? 19.875 -6.789 15.516 1 81.88 99 VAL A O 1
ATOM 730 N N . ALA A 1 100 ? 18.812 -4.836 15.297 1 74.75 100 ALA A N 1
ATOM 731 C CA . ALA A 1 100 ? 19.25 -4.625 13.922 1 74.75 100 ALA A CA 1
ATOM 732 C C . ALA A 1 100 ? 19.234 -3.143 13.562 1 74.75 100 ALA A C 1
ATOM 734 O O . ALA A 1 100 ? 18.438 -2.371 14.109 1 74.75 100 ALA A O 1
ATOM 735 N N . ARG A 1 101 ? 20.219 -2.617 12.953 1 69.12 101 ARG A N 1
ATOM 736 C CA . ARG A 1 101 ? 20.281 -1.266 12.398 1 69.12 101 ARG A CA 1
ATOM 737 C C . ARG A 1 101 ? 20.156 -1.285 10.883 1 69.12 101 ARG A C 1
ATOM 739 O O . ARG A 1 101 ? 20.734 -2.152 10.219 1 69.12 101 ARG A O 1
ATOM 746 N N . GLU A 1 102 ? 19 -0.659 10.305 1 58.41 102 GLU A N 1
ATOM 747 C CA . GLU A 1 102 ? 18.922 -0.621 8.852 1 58.41 102 GLU A CA 1
ATOM 748 C C . GLU A 1 102 ? 20.203 -0.061 8.242 1 58.41 102 GLU A C 1
ATOM 750 O O . GLU A 1 102 ? 20.297 0.081 7.02 1 58.41 102 GLU A O 1
ATOM 755 N N . ARG A 1 103 ? 21.031 0.647 8.922 1 51.66 103 ARG A N 1
ATOM 756 C CA . ARG A 1 103 ? 22.094 1.116 8.055 1 51.66 103 ARG A CA 1
ATOM 757 C C . ARG A 1 103 ? 22.375 0.117 6.93 1 51.66 103 ARG A C 1
ATOM 759 O O . ARG A 1 103 ? 21.547 -0.757 6.66 1 51.66 103 ARG A O 1
ATOM 766 N N . GLU A 1 104 ? 23.688 -0.458 6.969 1 48.03 104 GLU A N 1
ATOM 767 C CA . GLU A 1 104 ? 24.578 -1.087 5.988 1 48.03 104 GLU A CA 1
ATOM 768 C C . GLU A 1 104 ? 24 -2.414 5.504 1 48.03 104 GLU A C 1
ATOM 770 O O . GLU A 1 104 ? 24.625 -3.463 5.648 1 48.03 104 GLU A O 1
ATOM 775 N N . TRP A 1 105 ? 22.75 -2.598 5.723 1 53.44 105 TRP A N 1
ATOM 776 C CA . TRP A 1 105 ? 22.5 -3.998 5.402 1 53.44 105 TRP A CA 1
ATOM 777 C C . TRP A 1 105 ? 22.875 -4.305 3.959 1 53.44 105 TRP A C 1
ATOM 779 O O . TRP A 1 105 ? 22.328 -3.711 3.027 1 53.44 105 TRP A O 1
ATOM 789 N N . PRO A 1 106 ? 23.859 -4.984 3.783 1 62.91 106 PRO A N 1
ATOM 790 C CA . PRO A 1 106 ? 24.594 -5.273 2.551 1 62.91 106 PRO A CA 1
ATOM 791 C C . PRO A 1 106 ? 23.703 -5.863 1.456 1 62.91 106 PRO A C 1
ATOM 793 O O . PRO A 1 106 ? 24.094 -5.875 0.285 1 62.91 106 PRO A O 1
ATOM 796 N N . THR A 1 107 ? 22.5 -6.34 1.827 1 81 107 THR A N 1
ATOM 797 C CA . THR A 1 107 ? 21.812 -7.023 0.741 1 81 107 THR A CA 1
ATOM 798 C C . THR A 1 107 ? 20.969 -6.043 -0.071 1 81 107 THR A C 1
ATOM 800 O O . THR A 1 107 ? 20.125 -5.324 0.484 1 81 107 THR A O 1
ATOM 803 N N . GLN A 1 108 ? 21.297 -5.941 -1.304 1 87.69 108 GLN A N 1
ATOM 804 C CA . GLN A 1 108 ? 20.594 -5.098 -2.26 1 87.69 108 GLN A CA 1
ATOM 805 C C . GLN A 1 108 ? 19.562 -5.91 -3.059 1 87.69 108 GLN A C 1
ATOM 807 O O . GLN A 1 108 ? 19.719 -7.125 -3.203 1 87.69 108 GLN A O 1
ATOM 812 N N . PRO A 1 109 ? 18.484 -5.25 -3.545 1 95.5 109 PRO A N 1
ATOM 813 C CA . PRO A 1 109 ? 17.547 -5.93 -4.453 1 95.5 109 PRO A CA 1
ATOM 814 C C . PRO A 1 109 ? 18.234 -6.441 -5.719 1 95.5 109 PRO A C 1
ATOM 816 O O . PRO A 1 109 ? 19.406 -6.148 -5.957 1 95.5 109 PRO A O 1
ATOM 819 N N . VAL A 1 110 ? 17.547 -7.223 -6.469 1 97.44 110 VAL A N 1
ATOM 820 C CA . VAL A 1 110 ? 18.125 -7.84 -7.656 1 97.44 110 VAL A CA 1
ATOM 821 C C . VAL A 1 110 ? 17.688 -7.078 -8.906 1 97.44 110 VAL A C 1
ATOM 823 O O . VAL A 1 110 ? 16.734 -6.297 -8.859 1 97.44 110 VAL A O 1
ATOM 826 N N . ALA A 1 111 ? 18.406 -7.312 -9.953 1 97.12 111 ALA A N 1
ATOM 827 C CA . ALA A 1 111 ? 18.094 -6.695 -11.242 1 97.12 111 ALA A CA 1
ATOM 828 C C . ALA A 1 111 ? 16.844 -7.312 -11.859 1 97.12 111 ALA A C 1
ATOM 830 O O . ALA A 1 111 ? 16.375 -8.359 -11.422 1 97.12 111 ALA A O 1
ATOM 831 N N . LEU A 1 112 ? 16.359 -6.672 -12.93 1 98.12 112 LEU A N 1
ATOM 832 C CA . LEU A 1 112 ? 15.141 -7.07 -13.625 1 98.12 112 LEU A CA 1
ATOM 833 C C . LEU A 1 112 ? 15.234 -8.516 -14.102 1 98.12 112 LEU A C 1
ATOM 835 O O . LEU A 1 112 ? 14.297 -9.297 -13.898 1 98.12 112 LEU A O 1
ATOM 839 N N . ALA A 1 113 ? 16.328 -8.859 -14.664 1 97.56 113 ALA A N 1
ATOM 840 C CA . ALA A 1 113 ? 16.5 -10.188 -15.242 1 97.56 113 ALA A CA 1
ATOM 841 C C . ALA A 1 113 ? 16.438 -11.266 -14.164 1 97.56 113 ALA A C 1
ATOM 843 O O . ALA A 1 113 ? 15.82 -12.312 -14.359 1 97.56 113 ALA A O 1
ATOM 844 N N . GLN A 1 114 ? 17.094 -11.008 -13.109 1 98.25 114 GLN A N 1
ATOM 845 C CA . GLN A 1 114 ? 17.094 -11.977 -12.016 1 98.25 114 GLN A CA 1
ATOM 846 C C . GLN A 1 114 ? 15.711 -12.133 -11.406 1 98.25 114 GLN A C 1
ATOM 848 O O . GLN A 1 114 ? 15.289 -13.242 -11.078 1 98.25 114 GLN A O 1
ATOM 853 N N . MET A 1 115 ? 14.984 -11.07 -11.227 1 98.62 115 MET A N 1
ATOM 854 C CA . MET A 1 115 ? 13.617 -11.148 -10.711 1 98.62 115 MET A CA 1
ATOM 855 C C . MET A 1 115 ? 12.719 -11.945 -11.648 1 98.62 115 MET A C 1
ATOM 857 O O . MET A 1 115 ? 11.906 -12.75 -11.195 1 98.62 115 MET A O 1
ATOM 861 N N . ALA A 1 116 ? 12.922 -11.688 -12.938 1 98.69 116 ALA A N 1
ATOM 862 C CA . ALA A 1 116 ? 12.148 -12.461 -13.914 1 98.69 116 ALA A CA 1
ATOM 863 C C . ALA A 1 116 ? 12.398 -13.961 -13.742 1 98.69 116 ALA A C 1
ATOM 865 O O . ALA A 1 116 ? 11.461 -14.758 -13.805 1 98.69 116 ALA A O 1
ATOM 866 N N . ARG A 1 117 ? 13.617 -14.328 -13.523 1 98.56 117 ARG A N 1
ATOM 867 C CA . ARG A 1 117 ? 13.961 -15.734 -13.32 1 98.56 117 ARG A CA 1
ATOM 868 C C . ARG A 1 117 ? 13.297 -16.281 -12.062 1 98.56 117 ARG A C 1
ATOM 870 O O . ARG A 1 117 ? 12.742 -17.391 -12.078 1 98.56 117 ARG A O 1
ATOM 877 N N . TYR A 1 118 ? 13.352 -15.539 -10.938 1 98.75 118 TYR A N 1
ATOM 878 C CA . TYR A 1 118 ? 12.695 -15.961 -9.703 1 98.75 118 TYR A CA 1
ATOM 879 C C . TYR A 1 118 ? 11.211 -16.203 -9.93 1 98.75 118 TYR A C 1
ATOM 881 O O . TYR A 1 118 ? 10.672 -17.234 -9.508 1 98.75 118 TYR A O 1
ATOM 889 N N . ILE A 1 119 ? 10.57 -15.281 -10.617 1 98.75 119 ILE A N 1
ATOM 890 C CA . ILE A 1 119 ? 9.125 -15.344 -10.844 1 98.75 119 ILE A CA 1
ATOM 891 C C . ILE A 1 119 ? 8.789 -16.578 -11.68 1 98.75 119 ILE A C 1
ATOM 893 O O . ILE A 1 119 ? 7.859 -17.312 -11.352 1 98.75 119 ILE A O 1
ATOM 897 N N . ARG A 1 120 ? 9.523 -16.812 -12.711 1 98.31 120 ARG A N 1
ATOM 898 C CA . ARG A 1 120 ? 9.289 -17.969 -13.562 1 98.31 120 ARG A CA 1
ATOM 899 C C . ARG A 1 120 ? 9.406 -19.266 -12.758 1 98.31 120 ARG A C 1
ATOM 901 O O . ARG A 1 120 ? 8.57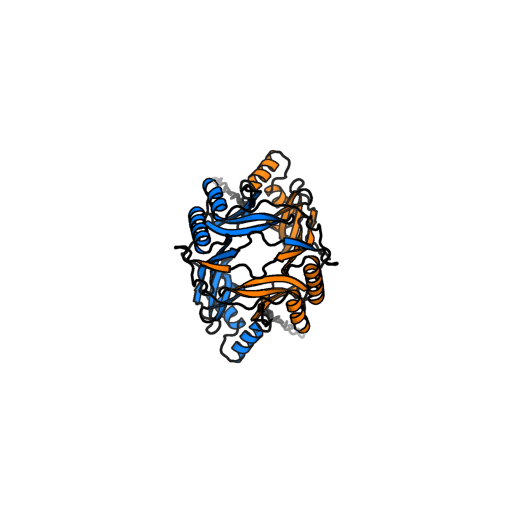 -20.156 -12.891 1 98.31 120 ARG A O 1
ATOM 908 N N . GLN A 1 121 ? 10.398 -19.328 -12.023 1 98.19 121 GLN A N 1
ATOM 909 C CA . GLN A 1 121 ? 10.625 -20.516 -11.219 1 98.19 121 GLN A CA 1
ATOM 910 C C . GLN A 1 121 ? 9.469 -20.75 -10.242 1 98.19 121 GLN A C 1
ATOM 912 O O . GLN A 1 121 ? 9.008 -21.891 -10.078 1 98.19 121 GLN A O 1
ATOM 917 N N . LEU A 1 122 ? 9 -19.734 -9.578 1 98.19 122 LEU A N 1
ATOM 918 C CA . LEU A 1 122 ? 7.898 -19.828 -8.625 1 98.19 122 LEU A CA 1
ATOM 919 C C . LEU A 1 122 ? 6.621 -20.281 -9.328 1 98.19 122 LEU A C 1
ATOM 921 O O . LEU A 1 122 ? 5.914 -21.156 -8.828 1 98.19 122 LEU A O 1
ATOM 925 N N . GLU A 1 123 ? 6.355 -19.641 -10.461 1 98.19 123 GLU A N 1
ATOM 926 C CA . GLU A 1 123 ? 5.137 -19.984 -11.188 1 98.19 123 GLU A CA 1
ATOM 927 C C . GLU A 1 123 ? 5.172 -21.422 -11.688 1 98.19 123 GLU A C 1
ATOM 929 O O . GLU A 1 123 ? 4.152 -22.109 -11.688 1 98.19 123 GLU A O 1
ATOM 934 N N . GLN A 1 124 ? 6.32 -21.875 -12.102 1 97.5 124 GLN A N 1
ATOM 935 C CA . GLN A 1 124 ? 6.484 -23.266 -12.508 1 97.5 124 GLN A CA 1
ATOM 936 C C . GLN A 1 124 ? 6.281 -24.219 -11.328 1 97.5 124 GLN A C 1
ATOM 938 O O . GLN A 1 124 ? 5.59 -25.234 -11.453 1 97.5 124 GLN A O 1
ATOM 943 N N . LYS A 1 125 ? 6.793 -23.875 -10.234 1 96.62 125 LYS A N 1
ATOM 944 C CA . LYS A 1 125 ? 6.77 -24.734 -9.062 1 96.62 125 LYS A CA 1
ATOM 945 C C . LYS A 1 125 ? 5.367 -24.828 -8.469 1 96.62 125 LYS A C 1
ATOM 947 O O . LYS A 1 125 ? 4.941 -25.891 -8.031 1 96.62 125 LYS A O 1
ATOM 952 N N . TYR A 1 126 ? 4.641 -23.734 -8.43 1 95.25 126 TYR A N 1
ATOM 953 C CA . TYR A 1 126 ? 3.406 -23.688 -7.66 1 95.25 126 TYR A CA 1
ATOM 954 C C . TYR A 1 126 ? 2.189 -23.703 -8.578 1 95.25 126 TYR A C 1
ATOM 956 O O . TYR A 1 126 ? 1.056 -23.844 -8.117 1 95.25 126 TYR A O 1
ATOM 964 N N . GLY A 1 127 ? 2.316 -23.5 -9.828 1 95.44 127 GLY A N 1
ATOM 965 C CA . GLY A 1 127 ? 1.238 -23.625 -10.797 1 95.44 127 GLY A CA 1
ATOM 966 C C . GLY A 1 127 ? 0.251 -22.484 -10.742 1 95.44 127 GLY A C 1
ATOM 967 O O . GLY A 1 127 ? -0.91 -22.625 -11.133 1 95.44 127 GLY A O 1
ATOM 968 N N . THR A 1 128 ? 0.605 -21.406 -10.133 1 96.5 128 THR A N 1
ATOM 969 C CA . THR A 1 128 ? -0.185 -20.172 -10.039 1 96.5 128 THR A CA 1
ATOM 970 C C . THR A 1 128 ? 0.63 -18.969 -10.5 1 96.5 128 THR A C 1
ATOM 972 O O . THR A 1 128 ? 1.778 -19.125 -10.922 1 96.5 128 THR A O 1
ATOM 975 N N . ARG A 1 129 ? 0.003 -17.812 -10.523 1 97.69 129 ARG A N 1
ATOM 976 C CA . ARG A 1 129 ? 0.67 -16.609 -10.992 1 97.69 129 ARG A CA 1
ATOM 977 C C . ARG A 1 129 ? 1.171 -15.766 -9.828 1 97.69 129 ARG A C 1
ATOM 979 O O . ARG A 1 129 ? 0.501 -15.664 -8.797 1 97.69 129 ARG A O 1
ATOM 986 N N . VAL A 1 130 ? 2.316 -15.188 -9.992 1 98.56 130 VAL A N 1
ATOM 987 C CA . VAL A 1 130 ? 2.787 -14.172 -9.055 1 98.56 130 VAL A CA 1
ATOM 988 C C . VAL A 1 130 ? 2.104 -12.836 -9.352 1 98.56 130 VAL A C 1
ATOM 990 O O . VAL A 1 130 ? 2.104 -12.367 -10.492 1 98.56 130 VAL A O 1
ATOM 993 N N . VAL A 1 131 ? 1.519 -12.195 -8.32 1 97.75 131 VAL A N 1
ATOM 994 C CA . VAL A 1 131 ? 0.801 -10.938 -8.539 1 97.75 131 VAL A CA 1
ATOM 995 C C . VAL A 1 131 ? 1.476 -9.812 -7.758 1 97.75 131 VAL A C 1
ATOM 997 O O . VAL A 1 131 ? 1.167 -8.641 -7.961 1 97.75 131 VAL A O 1
ATOM 1000 N N . ASN A 1 132 ? 2.391 -10.086 -6.906 1 97.94 132 ASN A N 1
ATOM 1001 C CA . ASN A 1 132 ? 3.152 -9.109 -6.137 1 97.94 132 ASN A CA 1
ATOM 1002 C C . ASN A 1 132 ? 4.539 -9.633 -5.773 1 97.94 132 ASN A C 1
ATOM 1004 O O . ASN A 1 132 ? 4.688 -10.805 -5.422 1 97.94 132 ASN A O 1
ATOM 1008 N N . ALA A 1 133 ? 5.543 -8.812 -5.824 1 98.5 133 ALA A N 1
ATOM 1009 C CA . ALA A 1 133 ? 6.887 -9.008 -5.289 1 98.5 133 ALA A CA 1
ATOM 1010 C C . ALA A 1 133 ? 7.445 -7.707 -4.719 1 98.5 133 ALA A C 1
ATOM 1012 O O . ALA A 1 133 ? 7.492 -6.688 -5.41 1 98.5 133 ALA A O 1
ATOM 1013 N N . GLU A 1 134 ? 7.895 -7.785 -3.49 1 97.06 134 GLU A N 1
ATOM 1014 C CA . GLU A 1 134 ? 8.344 -6.57 -2.822 1 97.06 134 GLU A CA 1
ATOM 1015 C C . GLU A 1 134 ? 9.57 -6.836 -1.953 1 97.06 134 GLU A C 1
ATOM 1017 O O . GLU A 1 134 ? 9.586 -7.781 -1.158 1 97.06 134 GLU A O 1
ATOM 1022 N N . PHE A 1 135 ? 10.57 -5.961 -2.166 1 95.19 135 PHE A N 1
ATOM 1023 C CA . PHE A 1 135 ? 11.758 -5.984 -1.32 1 95.19 135 PHE A CA 1
ATOM 1024 C C . PHE A 1 135 ? 11.461 -5.375 0.045 1 95.19 135 PHE A C 1
ATOM 1026 O O . PHE A 1 135 ? 11 -4.234 0.135 1 95.19 135 PHE A O 1
ATOM 1033 N N . GLU A 1 136 ? 11.656 -6.227 1.067 1 84.62 136 GLU A N 1
ATOM 1034 C CA . GLU A 1 136 ? 11.422 -5.688 2.402 1 84.62 136 GLU A CA 1
ATOM 1035 C C . GLU A 1 136 ? 12.344 -6.34 3.432 1 84.62 136 GLU A C 1
ATOM 1037 O O . GLU A 1 136 ? 13.133 -7.227 3.092 1 84.62 136 GLU A O 1
ATOM 1042 N N . ARG A 1 137 ? 12.25 -5.82 4.594 1 77.81 137 ARG A N 1
ATOM 1043 C CA . ARG A 1 137 ? 12.922 -6.445 5.727 1 77.81 137 ARG A CA 1
ATOM 1044 C C . ARG A 1 137 ? 11.93 -7.156 6.633 1 77.81 137 ARG A C 1
ATOM 1046 O O . ARG A 1 137 ? 10.891 -6.59 6.996 1 77.81 137 ARG A O 1
ATOM 1053 N N . ASP A 1 138 ? 12.234 -8.375 6.898 1 73.31 138 ASP A N 1
ATOM 1054 C CA . ASP A 1 138 ? 11.305 -9.125 7.73 1 73.31 138 ASP A CA 1
ATOM 1055 C C . ASP A 1 138 ? 11.484 -8.789 9.211 1 73.31 138 ASP A C 1
ATOM 1057 O O . ASP A 1 138 ? 12.242 -7.875 9.555 1 73.31 138 ASP A O 1
ATOM 1061 N N . GLY A 1 139 ? 10.625 -9.43 10.102 1 66.31 139 GLY A N 1
ATOM 1062 C CA . GLY A 1 139 ? 10.617 -9.156 11.531 1 66.31 139 GLY A CA 1
ATOM 1063 C C . GLY A 1 139 ? 11.945 -9.422 12.203 1 66.31 139 GLY A C 1
ATOM 1064 O O . GLY A 1 139 ? 12.141 -9.07 13.367 1 66.31 139 GLY A O 1
ATOM 1065 N N . GLN A 1 140 ? 12.906 -10.078 11.461 1 66.25 140 GLN A N 1
ATOM 1066 C CA . GLN A 1 140 ? 14.25 -10.336 11.984 1 66.25 140 GLN A CA 1
ATOM 1067 C C . GLN A 1 140 ? 15.266 -9.383 11.367 1 66.25 140 GLN A C 1
ATOM 1069 O O . GLN A 1 140 ? 16.469 -9.484 11.648 1 66.25 140 GLN A O 1
ATOM 1074 N N . GLY A 1 141 ? 14.766 -8.523 10.547 1 70 141 GLY A N 1
ATOM 1075 C CA . GLY A 1 141 ? 15.648 -7.578 9.875 1 70 141 GLY A CA 1
ATOM 1076 C C . GLY A 1 141 ? 16.281 -8.133 8.617 1 70 141 GLY A C 1
ATOM 1077 O O . GLY A 1 141 ? 17.078 -7.457 7.965 1 70 141 GLY A O 1
ATOM 1078 N N . GLN A 1 142 ? 16.031 -9.289 8.312 1 76.75 142 GLN A N 1
ATOM 1079 C CA . GLN A 1 142 ? 16.578 -9.914 7.117 1 76.75 142 GLN A CA 1
ATOM 1080 C C . GLN A 1 142 ? 15.891 -9.391 5.859 1 76.75 142 GLN A C 1
ATOM 1082 O O . GLN A 1 142 ? 14.664 -9.25 5.828 1 76.75 142 GLN A O 1
ATOM 1087 N N . ALA A 1 143 ? 16.75 -9.047 4.926 1 87.5 143 ALA A N 1
ATOM 1088 C CA . ALA A 1 143 ? 16.203 -8.672 3.627 1 87.5 143 ALA A CA 1
ATOM 1089 C C . ALA A 1 143 ? 15.547 -9.859 2.936 1 87.5 143 ALA A C 1
ATOM 1091 O O . ALA A 1 143 ? 16.141 -10.945 2.867 1 87.5 143 ALA A O 1
ATOM 1092 N N . VAL A 1 144 ? 14.344 -9.656 2.459 1 92.69 144 VAL A N 1
ATOM 1093 C CA . VAL A 1 144 ? 13.594 -10.695 1.753 1 92.69 144 VAL A CA 1
ATOM 1094 C C . VAL A 1 144 ? 12.797 -10.062 0.617 1 92.69 144 VAL A C 1
ATOM 1096 O O . VAL A 1 144 ? 12.617 -8.844 0.576 1 92.69 144 VAL A O 1
ATOM 1099 N N . TYR A 1 145 ? 12.414 -10.875 -0.341 1 96.56 145 TYR A N 1
ATOM 1100 C CA . TYR A 1 145 ? 11.273 -10.547 -1.19 1 96.56 145 TYR A CA 1
ATOM 1101 C C . TYR A 1 145 ? 10 -11.203 -0.667 1 96.56 145 TYR A C 1
ATOM 1103 O O . TYR A 1 145 ? 9.961 -12.414 -0.436 1 96.56 145 TYR A O 1
ATOM 1111 N N . GLU A 1 146 ? 9.055 -10.453 -0.365 1 95.56 146 GLU A N 1
ATOM 1112 C CA . GLU A 1 146 ? 7.707 -10.977 -0.155 1 95.56 146 GLU A CA 1
ATOM 1113 C C . GLU A 1 146 ? 6.953 -11.102 -1.476 1 95.56 146 GLU A C 1
ATOM 1115 O O . GLU A 1 146 ? 6.797 -10.125 -2.205 1 95.56 146 GLU A O 1
ATOM 1120 N N . VAL A 1 147 ? 6.426 -12.281 -1.751 1 97.88 147 VAL A N 1
ATOM 1121 C CA . VAL A 1 147 ? 5.754 -12.586 -3.012 1 97.88 147 VAL A CA 1
ATOM 1122 C C . VAL A 1 147 ? 4.348 -13.109 -2.732 1 97.88 147 VAL A C 1
ATOM 1124 O O . VAL A 1 147 ? 4.137 -13.859 -1.778 1 97.88 147 VAL A O 1
ATOM 1127 N N . LYS A 1 148 ? 3.41 -12.734 -3.555 1 96.5 148 LYS A N 1
ATOM 1128 C CA . LYS A 1 148 ? 2.051 -13.266 -3.49 1 96.5 148 LYS A CA 1
ATOM 1129 C C . LYS A 1 148 ? 1.688 -14.008 -4.773 1 96.5 148 LYS A C 1
ATOM 1131 O O . LYS A 1 148 ? 1.952 -13.523 -5.875 1 96.5 148 LYS A O 1
ATOM 1136 N N . LEU A 1 149 ? 1.159 -15.172 -4.594 1 96.69 149 LEU A N 1
ATOM 1137 C CA . LEU A 1 149 ? 0.673 -16 -5.688 1 96.69 149 LEU A CA 1
ATOM 1138 C C . LEU A 1 149 ? -0.852 -16.016 -5.727 1 96.69 149 LEU A C 1
ATOM 1140 O O . LEU A 1 149 ? -1.503 -15.984 -4.68 1 96.69 149 LEU A O 1
ATOM 1144 N N . SER A 1 150 ? -1.406 -16.031 -6.902 1 95.81 150 SER A N 1
ATOM 1145 C CA . SER A 1 150 ? -2.854 -16.094 -7.074 1 95.81 150 SER A CA 1
ATOM 1146 C C . SER A 1 150 ? -3.229 -17.016 -8.227 1 95.81 150 SER A C 1
ATOM 1148 O O . SER A 1 150 ? -2.576 -17.016 -9.273 1 95.81 150 SER A O 1
ATOM 1150 N N . GLU A 1 151 ? -4.328 -17.781 -8.008 1 94.25 151 GLU A N 1
ATOM 1151 C CA . GLU A 1 151 ? -4.891 -18.609 -9.07 1 94.25 151 GLU A CA 1
ATOM 1152 C C . GLU A 1 151 ? -5.691 -17.766 -10.062 1 94.25 151 GLU A C 1
ATOM 1154 O O . GLU A 1 151 ? -5.973 -18.203 -11.18 1 94.25 151 GLU A O 1
ATOM 1159 N N . ARG A 1 152 ? -6.094 -16.562 -9.656 1 92.06 152 ARG A N 1
ATOM 1160 C CA . ARG A 1 152 ? -6.887 -15.664 -10.477 1 92.06 152 ARG A CA 1
ATOM 1161 C C . ARG A 1 152 ? -6.25 -14.273 -10.539 1 92.06 152 ARG A C 1
ATOM 1163 O O . ARG A 1 152 ? -6.734 -13.336 -9.898 1 92.06 152 ARG A O 1
ATOM 1170 N N . PRO A 1 153 ? -5.242 -14.266 -11.406 1 91.38 153 PRO A N 1
ATOM 1171 C CA . PRO A 1 153 ? -4.633 -12.945 -11.539 1 91.38 153 PRO A CA 1
ATOM 1172 C C . PRO A 1 153 ? -5.617 -11.891 -12.031 1 91.38 153 PRO A C 1
ATOM 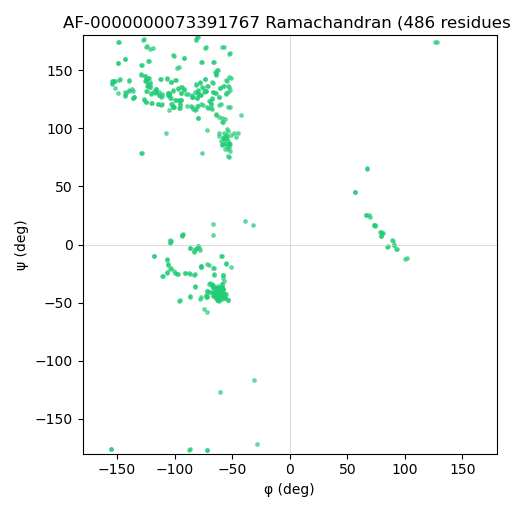1174 O O . PRO A 1 153 ? -6.469 -12.18 -12.883 1 91.38 153 PRO A O 1
ATOM 1177 N N . ALA A 1 154 ? -5.672 -10.75 -11.477 1 87 154 ALA A N 1
ATOM 1178 C CA . ALA A 1 154 ? -6.605 -9.664 -11.789 1 87 154 ALA A CA 1
ATOM 1179 C C . ALA A 1 154 ? -8.039 -10.055 -11.43 1 87 154 ALA A C 1
ATOM 1181 O O . ALA A 1 154 ? -8.984 -9.609 -12.078 1 87 154 ALA A O 1
ATOM 1182 N N . GLY A 1 155 ? -8.18 -10.93 -10.523 1 87.19 155 GLY A N 1
ATOM 1183 C CA . GLY A 1 155 ? -9.484 -11.453 -10.141 1 87.19 155 GLY A CA 1
ATOM 1184 C C . GLY A 1 155 ? -10.25 -10.523 -9.219 1 87.19 155 GLY A C 1
ATOM 1185 O O . GLY A 1 155 ? -11.375 -10.82 -8.828 1 87.19 155 GLY A O 1
ATOM 1186 N N . GLU A 1 156 ? -9.68 -9.445 -8.875 1 91.44 156 GLU A N 1
ATOM 1187 C CA . GLU A 1 156 ? -10.383 -8.469 -8.039 1 91.44 156 GLU A CA 1
ATOM 1188 C C . GLU A 1 156 ? -11.062 -7.402 -8.898 1 91.44 156 GLU A C 1
ATOM 1190 O O . GLU A 1 156 ? -10.508 -6.953 -9.898 1 91.44 156 GLU A O 1
ATOM 1195 N N . THR A 1 157 ? -12.328 -7.086 -8.539 1 92.75 157 THR A N 1
ATOM 1196 C CA . THR A 1 157 ? -13.086 -6.031 -9.203 1 92.75 157 THR A CA 1
ATOM 1197 C C . THR A 1 157 ? -13.055 -4.742 -8.391 1 92.75 157 THR A C 1
ATOM 1199 O O . THR A 1 157 ? -13.445 -4.734 -7.219 1 92.75 157 THR A O 1
ATOM 1202 N N . LYS A 1 158 ? -12.625 -3.699 -8.984 1 93.12 158 LYS A N 1
ATOM 1203 C CA . LYS A 1 158 ? -12.578 -2.404 -8.312 1 93.12 158 LYS A CA 1
ATOM 1204 C C . LYS A 1 158 ? -13.859 -1.615 -8.547 1 93.12 158 LYS A C 1
ATOM 1206 O O . LYS A 1 158 ? -14.359 -1.545 -9.672 1 93.12 158 LYS A O 1
ATOM 1211 N N . LEU A 1 159 ? -14.367 -1.074 -7.477 1 95.88 159 LEU A N 1
ATOM 1212 C CA . LEU A 1 159 ? -15.523 -0.189 -7.512 1 95.88 159 LEU A CA 1
ATOM 1213 C C . LEU A 1 159 ? -15.219 1.136 -6.82 1 95.88 159 LEU A C 1
ATOM 1215 O O . LEU A 1 159 ? -14.461 1.176 -5.855 1 95.88 159 LEU A O 1
ATOM 1219 N N . LEU A 1 160 ? -15.789 2.168 -7.355 1 94.19 160 LEU A N 1
ATOM 1220 C CA . LEU A 1 160 ? -15.805 3.455 -6.672 1 94.19 160 LEU A CA 1
ATOM 1221 C C . LEU A 1 160 ? -17.188 3.746 -6.086 1 94.19 160 LEU A C 1
ATOM 1223 O O . LEU A 1 160 ? -18.188 3.619 -6.781 1 94.19 160 LEU A O 1
ATOM 1227 N N . LEU A 1 161 ? -17.172 4.113 -4.828 1 97.25 161 LEU A N 1
ATOM 1228 C CA . LEU A 1 161 ? -18.422 4.426 -4.137 1 97.25 161 LEU A CA 1
ATOM 1229 C C . LEU A 1 161 ? -18.5 5.91 -3.793 1 97.25 161 LEU A C 1
ATOM 1231 O O . LEU A 1 161 ? -17.5 6.5 -3.371 1 97.25 161 LEU A O 1
ATOM 1235 N N . ASP A 1 162 ? -19.719 6.414 -3.918 1 95.19 162 ASP A N 1
ATOM 1236 C CA . ASP A 1 162 ? -20 7.691 -3.277 1 95.19 162 ASP A CA 1
ATOM 1237 C C . ASP A 1 162 ? -19.906 7.578 -1.757 1 95.19 162 ASP A C 1
ATOM 1239 O O . ASP A 1 162 ? -20.5 6.68 -1.157 1 95.19 162 ASP A O 1
ATOM 1243 N N . VAL A 1 163 ? -19.188 8.477 -1.17 1 96.75 163 VAL A N 1
ATOM 1244 C CA . VAL A 1 163 ? -18.891 8.352 0.252 1 96.75 163 VAL A CA 1
ATOM 1245 C C . VAL A 1 163 ? -20.172 8.5 1.065 1 96.75 163 VAL A C 1
ATOM 1247 O O . VAL A 1 163 ? -20.375 7.801 2.064 1 96.75 163 VAL A O 1
ATOM 1250 N N . ARG A 1 164 ? -21.109 9.336 0.726 1 93.81 164 ARG A N 1
ATOM 1251 C CA . ARG A 1 164 ? -22.281 9.672 1.514 1 93.81 164 ARG A CA 1
ATOM 1252 C C . ARG A 1 164 ? -23.375 8.625 1.335 1 93.81 164 ARG A C 1
ATOM 1254 O O . ARG A 1 164 ? -24.016 8.219 2.305 1 93.81 164 ARG A O 1
ATOM 1261 N N . THR A 1 165 ? -23.484 8.109 0.153 1 95.56 165 THR A N 1
ATOM 1262 C CA . THR A 1 165 ? -24.656 7.285 -0.143 1 95.56 165 THR A CA 1
ATOM 1263 C C . THR A 1 165 ? -24.281 5.809 -0.211 1 95.56 165 THR A C 1
ATOM 1265 O O . THR A 1 165 ? -25.141 4.934 -0.102 1 95.56 165 THR A O 1
ATOM 1268 N N . GLY A 1 166 ? -23.016 5.551 -0.505 1 96.94 166 GLY A N 1
ATOM 1269 C CA . GLY A 1 166 ? -22.594 4.176 -0.716 1 96.94 166 GLY A CA 1
ATOM 1270 C C . GLY A 1 166 ? -22.922 3.658 -2.104 1 96.94 166 GLY A C 1
ATOM 1271 O O . GLY A 1 166 ? -22.703 2.482 -2.402 1 96.94 166 GLY A O 1
ATOM 1272 N N . GLU A 1 167 ? -23.328 4.527 -2.951 1 96.44 167 GLU A N 1
ATOM 1273 C CA . GLU A 1 167 ? -23.688 4.113 -4.309 1 96.44 167 GLU A CA 1
ATOM 1274 C C . GLU A 1 167 ? -22.438 3.898 -5.16 1 96.44 167 GLU A C 1
ATOM 1276 O O . GLU A 1 167 ? -21.469 4.656 -5.059 1 96.44 167 GLU A O 1
ATOM 1281 N N . VAL A 1 168 ? -22.422 2.814 -6 1 96.44 168 VAL A N 1
ATOM 1282 C CA . VAL A 1 168 ? -21.344 2.555 -6.941 1 96.44 168 VAL A CA 1
ATOM 1283 C C . VAL A 1 168 ? -21.359 3.596 -8.055 1 96.44 168 VAL A C 1
ATOM 1285 O O . VAL A 1 168 ? -22.359 3.746 -8.758 1 96.44 168 VAL A O 1
ATOM 1288 N N . LEU A 1 169 ? -20.125 4.211 -8.086 1 91.75 169 LEU A N 1
ATOM 1289 C CA . LEU A 1 169 ? -19.938 5.172 -9.164 1 91.75 169 LEU A CA 1
ATOM 1290 C C . LEU A 1 169 ? -19.484 4.469 -10.438 1 91.75 169 LEU A C 1
ATOM 1292 O O . LEU A 1 169 ? -18.562 3.648 -10.406 1 91.75 169 LEU A O 1
ATOM 1296 N N . HIS A 1 170 ? -20.125 4.457 -11.547 1 87.62 170 HIS A N 1
ATOM 1297 C CA . HIS A 1 170 ? -19.812 3.846 -12.836 1 87.62 170 HIS A CA 1
ATOM 1298 C C . HIS A 1 170 ? -19.828 2.324 -12.742 1 87.62 170 HIS A C 1
ATOM 1300 O O . HIS A 1 170 ? -18.781 1.685 -12.836 1 87.62 170 HIS A O 1
ATOM 1306 N N . PRO A 1 171 ? -20.828 1.721 -12.508 1 90.94 171 PRO A N 1
ATOM 1307 C CA . PRO A 1 171 ? -20.906 0.263 -12.375 1 90.94 171 PRO A CA 1
ATOM 1308 C C . PRO A 1 171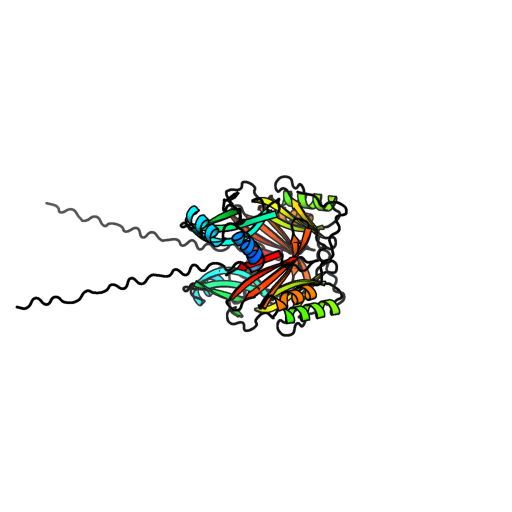 ? -20.297 -0.466 -13.57 1 90.94 171 PRO A C 1
ATOM 1310 O O . PRO A 1 171 ? -20.281 0.063 -14.688 1 90.94 171 PRO A O 1
ATOM 1313 N N . PRO A 1 172 ? -19.641 -1.628 -13.219 1 87.56 172 PRO A N 1
ATOM 1314 C CA . PRO A 1 172 ? -19.078 -2.416 -14.32 1 87.56 172 PRO A CA 1
ATOM 1315 C C . PRO A 1 172 ? -20.141 -2.824 -15.344 1 87.56 172 PRO A C 1
ATOM 1317 O O . PRO A 1 172 ? -21.281 -3.104 -14.977 1 87.56 172 PRO A O 1
ATOM 1320 N N . GLU A 1 173 ? -19.641 -2.641 -16.516 1 82.19 173 GLU A N 1
ATOM 1321 C CA . GLU A 1 173 ? -20.531 -3.064 -17.578 1 82.19 173 GLU A CA 1
ATOM 1322 C C . GLU A 1 173 ? -20.562 -4.582 -17.719 1 82.19 173 GLU A C 1
ATOM 1324 O O . GLU A 1 173 ? -19.531 -5.242 -17.594 1 82.19 173 GLU A O 1
ATOM 1329 N N . ALA A 1 174 ? -21.781 -5.004 -17.859 1 76.44 174 ALA A N 1
ATOM 1330 C CA . ALA A 1 174 ? -21.938 -6.441 -18.094 1 76.44 174 ALA A CA 1
ATOM 1331 C C . ALA A 1 174 ? -21.25 -6.871 -19.391 1 76.44 174 ALA A C 1
ATOM 1333 O O . ALA A 1 174 ? -21.312 -6.172 -20.391 1 76.44 174 ALA A O 1
ATOM 1334 N N . GLY A 1 175 ? -20.422 -7.844 -19.312 1 73.75 175 GLY A N 1
ATOM 1335 C CA . GLY A 1 175 ? -19.844 -8.438 -20.516 1 73.75 175 GLY A CA 1
ATOM 1336 C C . GLY A 1 175 ? -18.531 -7.816 -20.906 1 73.75 175 GLY A C 1
ATOM 1337 O O . GLY A 1 175 ? -17.984 -8.117 -21.969 1 73.75 175 GLY A O 1
ATOM 1338 N N . ALA A 1 176 ? -18.094 -6.801 -20.203 1 73.69 176 ALA A N 1
ATOM 1339 C CA . ALA A 1 176 ? -16.797 -6.242 -20.578 1 73.69 176 ALA A CA 1
ATOM 1340 C C . ALA A 1 176 ? -15.688 -7.262 -20.375 1 73.69 176 ALA A C 1
ATOM 1342 O O . ALA A 1 176 ? -15.57 -7.852 -19.297 1 73.69 176 ALA A O 1
ATOM 1343 N N . VAL A 1 177 ? -15.133 -7.691 -21.562 1 75.19 177 VAL A N 1
ATOM 1344 C CA . VAL A 1 177 ? -14.047 -8.664 -21.469 1 75.19 177 VAL A CA 1
ATOM 1345 C C . VAL A 1 177 ? -12.703 -7.949 -21.516 1 75.19 177 VAL A C 1
ATOM 1347 O O . VAL A 1 177 ? -12.453 -7.16 -22.438 1 75.19 177 VAL A O 1
ATOM 1350 N N . GLN A 1 178 ? -11.938 -8.055 -20.469 1 82.81 178 GLN A N 1
ATOM 1351 C CA . GLN A 1 178 ? -10.57 -7.551 -20.5 1 82.81 178 GLN A CA 1
ATOM 1352 C C . GLN A 1 178 ? -9.578 -8.664 -20.797 1 82.81 178 GLN A C 1
ATOM 1354 O O . GLN A 1 178 ? -9.719 -9.781 -20.297 1 82.81 178 GLN A O 1
ATOM 1359 N N . PRO A 1 179 ? -8.617 -8.352 -21.734 1 89.12 179 PRO A N 1
ATOM 1360 C CA . PRO A 1 179 ? -7.582 -9.359 -21.984 1 89.12 179 PRO A CA 1
ATOM 1361 C C . PRO A 1 179 ? -6.852 -9.773 -20.703 1 89.12 179 PRO A C 1
ATOM 1363 O O . PRO A 1 179 ? -6.617 -8.938 -19.828 1 89.12 179 PRO A O 1
ATOM 1366 N N . PRO A 1 180 ? -6.555 -11.055 -20.609 1 92.5 180 PRO A N 1
ATOM 1367 C CA . PRO A 1 180 ? -5.828 -11.5 -19.422 1 92.5 180 PRO A CA 1
ATOM 1368 C C . PRO A 1 180 ? -4.43 -10.898 -19.312 1 92.5 180 PRO A C 1
ATOM 1370 O O . PRO A 1 180 ? -3.781 -10.656 -20.344 1 92.5 180 PRO A O 1
ATOM 1373 N N . PRO A 1 181 ? -4.012 -10.656 -18.172 1 97 181 PRO A N 1
ATOM 1374 C CA . PRO A 1 181 ? -2.65 -10.125 -18.031 1 97 181 PRO A CA 1
ATOM 1375 C C . PRO A 1 181 ? -1.58 -11.141 -18.438 1 97 181 PRO A C 1
ATOM 1377 O O . PRO A 1 181 ? -1.711 -12.328 -18.156 1 97 181 PRO A O 1
ATOM 1380 N N . ARG A 1 182 ? -0.555 -10.609 -19.141 1 98.19 182 ARG A N 1
ATOM 1381 C CA . ARG A 1 182 ? 0.65 -11.406 -19.344 1 98.19 182 ARG A CA 1
ATOM 1382 C C . ARG A 1 182 ? 1.371 -11.656 -18.016 1 98.19 182 ARG A C 1
ATOM 1384 O O . ARG A 1 182 ? 1.189 -10.906 -17.047 1 98.19 182 ARG A O 1
ATOM 1391 N N . SER A 1 183 ? 2.176 -12.727 -17.984 1 98.38 183 SER A N 1
ATOM 1392 C CA . SER A 1 183 ? 2.855 -13.07 -16.75 1 98.38 183 SER A CA 1
ATOM 1393 C C . SER A 1 183 ? 3.812 -11.961 -16.312 1 98.38 183 SER A C 1
ATOM 1395 O O . SER A 1 183 ? 4.352 -11.234 -17.156 1 98.38 183 SER A O 1
ATOM 1397 N N . MET A 1 184 ? 4.012 -11.844 -15 1 98.62 184 MET A N 1
ATOM 1398 C CA . MET A 1 184 ? 4.945 -10.867 -14.453 1 98.62 184 MET A CA 1
ATOM 1399 C C . MET A 1 184 ? 6.352 -11.086 -15 1 98.62 184 MET A C 1
ATOM 1401 O O . MET A 1 184 ? 7.07 -10.125 -15.273 1 98.62 184 MET A O 1
ATOM 1405 N N . ALA A 1 185 ? 6.754 -12.297 -15.195 1 98.56 185 ALA A N 1
ATOM 1406 C CA . ALA A 1 185 ? 8.078 -12.609 -15.734 1 98.56 185 ALA A CA 1
ATOM 1407 C C . ALA A 1 185 ? 8.234 -12.047 -17.141 1 98.56 185 ALA A C 1
ATOM 1409 O O . ALA A 1 185 ? 9.25 -11.406 -17.453 1 98.56 185 ALA A O 1
ATOM 1410 N N . VAL A 1 186 ? 7.25 -12.289 -17.969 1 98.56 186 VAL A N 1
ATOM 1411 C CA . VAL A 1 186 ? 7.277 -11.797 -19.344 1 98.56 186 VAL A CA 1
ATOM 1412 C C . VAL A 1 186 ? 7.328 -10.273 -19.344 1 98.56 186 VAL A C 1
ATOM 1414 O O . VAL A 1 186 ? 8.086 -9.672 -20.109 1 98.56 186 VAL A O 1
ATOM 1417 N N . MET A 1 187 ? 6.531 -9.695 -18.469 1 98.69 187 MET A N 1
ATOM 1418 C CA . MET A 1 187 ? 6.523 -8.242 -18.375 1 98.69 187 MET A CA 1
ATOM 1419 C C . MET A 1 187 ? 7.895 -7.719 -17.953 1 98.69 187 MET A C 1
ATOM 1421 O O . MET A 1 187 ? 8.422 -6.789 -18.562 1 98.69 187 MET A O 1
ATOM 1425 N N . LEU A 1 188 ? 8.523 -8.273 -16.938 1 98.56 188 LEU A N 1
ATOM 1426 C CA . LEU A 1 188 ? 9.836 -7.84 -16.469 1 98.56 188 LEU A CA 1
ATOM 1427 C C . LEU A 1 188 ? 10.883 -7.973 -17.578 1 98.56 188 LEU A C 1
ATOM 1429 O O . LEU A 1 188 ? 11.727 -7.094 -17.75 1 98.56 188 LEU A O 1
ATOM 1433 N N . GLU A 1 189 ? 10.836 -9.008 -18.297 1 98 189 GLU A N 1
ATOM 1434 C CA . GLU A 1 189 ? 11.758 -9.219 -19.422 1 98 189 GLU A CA 1
ATOM 1435 C C . GLU A 1 189 ? 11.586 -8.148 -20.484 1 98 189 GLU A C 1
ATOM 1437 O O . GLU A 1 189 ? 12.562 -7.723 -21.109 1 98 189 GLU A O 1
ATOM 1442 N N . SER A 1 190 ? 10.375 -7.789 -20.688 1 97.62 190 SER A N 1
ATOM 1443 C CA . SER A 1 190 ? 10.109 -6.781 -21.703 1 97.62 190 SER A CA 1
ATOM 1444 C C . SER A 1 190 ? 10.695 -5.43 -21.312 1 97.62 190 SER A C 1
ATOM 1446 O O . SER A 1 190 ? 10.953 -4.586 -22.172 1 97.62 190 SER A O 1
ATOM 1448 N N . LEU A 1 191 ? 10.867 -5.188 -20.016 1 97.62 191 LEU A N 1
ATOM 1449 C CA . LEU A 1 191 ? 11.383 -3.912 -19.531 1 97.62 191 LEU A CA 1
ATOM 1450 C C . LEU A 1 191 ? 12.906 -3.881 -19.594 1 97.62 191 LEU A C 1
ATOM 1452 O O . LEU A 1 191 ? 13.5 -2.811 -19.719 1 97.62 191 LEU A O 1
ATOM 1456 N N . GLN A 1 192 ? 13.523 -5 -19.531 1 94.5 192 GLN A N 1
ATOM 1457 C CA . GLN A 1 192 ? 14.961 -5.16 -19.312 1 94.5 192 GLN A CA 1
ATOM 1458 C C . GLN A 1 192 ? 15.758 -4.383 -20.359 1 94.5 192 GLN A C 1
ATOM 1460 O O . GLN A 1 192 ? 16.766 -3.74 -20.031 1 94.5 192 GLN A O 1
ATOM 1465 N N . PRO A 1 193 ? 15.391 -4.391 -21.656 1 93.81 193 PRO A N 1
ATOM 1466 C CA . PRO A 1 193 ? 16.203 -3.691 -22.656 1 93.81 193 PRO A CA 1
ATOM 1467 C C . PRO A 1 193 ? 16.094 -2.172 -22.547 1 93.81 193 PRO A C 1
ATOM 1469 O O . PRO A 1 193 ? 16.969 -1.452 -23.031 1 93.81 193 PRO A O 1
ATOM 1472 N N . LYS A 1 194 ? 15.102 -1.7 -21.875 1 92.81 194 LYS A N 1
ATOM 1473 C CA . LYS A 1 194 ? 14.789 -0.274 -21.906 1 92.81 194 LYS A CA 1
ATOM 1474 C C . LYS A 1 194 ? 15.086 0.393 -20.578 1 92.81 194 LYS A C 1
ATOM 1476 O O . LYS A 1 194 ? 15.281 1.608 -20.5 1 92.81 194 LYS A O 1
ATOM 1481 N N . PHE A 1 195 ? 15.008 -0.431 -19.594 1 93.5 195 PHE A N 1
ATOM 1482 C CA . PHE A 1 195 ? 15.141 0.131 -18.266 1 93.5 195 PHE A CA 1
ATOM 1483 C C . PHE A 1 195 ? 16.172 -0.636 -17.453 1 93.5 195 PHE A C 1
ATOM 1485 O O . PHE A 1 195 ? 16.344 -1.844 -17.625 1 93.5 195 PHE A O 1
ATOM 1492 N N . SER A 1 196 ? 16.828 0.169 -16.594 1 91.25 196 SER A N 1
ATOM 1493 C CA . SER A 1 196 ? 17.781 -0.399 -15.641 1 91.25 196 SER A CA 1
ATOM 1494 C C . SER A 1 196 ? 17.375 -0.078 -14.211 1 91.25 196 SER A C 1
ATOM 1496 O O . SER A 1 196 ? 16.484 0.747 -13.984 1 91.25 196 SER A O 1
ATOM 1498 N N . GLY A 1 197 ? 18.078 -0.797 -13.281 1 94.38 197 GLY A N 1
ATOM 1499 C CA . GLY A 1 197 ? 17.781 -0.609 -11.875 1 94.38 197 GLY A CA 1
ATOM 1500 C C . GLY A 1 197 ? 17.5 -1.909 -11.141 1 94.38 197 GLY A C 1
ATOM 1501 O O . GLY A 1 197 ? 17.453 -2.975 -11.758 1 94.38 197 GLY A O 1
ATOM 1502 N N . LEU A 1 198 ? 17.344 -1.738 -9.805 1 96.56 198 LEU A N 1
ATOM 1503 C CA . LEU A 1 198 ? 17.078 -2.885 -8.945 1 96.56 198 LEU A CA 1
ATOM 1504 C C . LEU A 1 198 ? 15.609 -2.926 -8.547 1 96.56 198 LEU A C 1
ATOM 1506 O O . LEU A 1 198 ? 15.008 -1.886 -8.258 1 96.56 198 LEU A O 1
ATOM 1510 N N . VAL A 1 199 ? 14.992 -4.129 -8.516 1 98.25 199 VAL A N 1
ATOM 1511 C CA . VAL A 1 199 ? 13.555 -4.293 -8.352 1 98.25 199 VAL A CA 1
ATOM 1512 C C . VAL A 1 199 ? 13.18 -4.137 -6.883 1 98.25 199 VAL A C 1
ATOM 1514 O O . VAL A 1 199 ? 13.461 -5.016 -6.066 1 98.25 199 VAL A O 1
ATOM 1517 N N . LEU A 1 200 ? 12.555 -3.076 -6.59 1 96.31 200 LEU A N 1
ATOM 1518 C CA . LEU A 1 200 ? 12.039 -2.867 -5.242 1 96.31 200 LEU A CA 1
ATOM 1519 C C . LEU A 1 200 ? 10.648 -3.482 -5.09 1 96.31 200 LEU A C 1
ATOM 1521 O O . LEU A 1 200 ? 10.359 -4.129 -4.082 1 96.31 200 LEU A O 1
ATOM 1525 N N . GLU A 1 201 ? 9.805 -3.246 -6.07 1 97.69 201 GLU A N 1
ATOM 1526 C CA . GLU A 1 201 ? 8.422 -3.719 -6.004 1 97.69 201 GLU A CA 1
ATOM 1527 C C . GLU A 1 201 ? 7.84 -3.916 -7.402 1 97.69 201 GLU A C 1
ATOM 1529 O O . GLU A 1 201 ? 8.07 -3.102 -8.297 1 97.69 201 GLU A O 1
ATOM 1534 N N . VAL A 1 202 ? 7.074 -4.953 -7.578 1 98.62 202 VAL A N 1
ATOM 1535 C CA . VAL A 1 202 ? 6.215 -5.207 -8.727 1 98.62 202 VAL A CA 1
ATOM 1536 C C . VAL A 1 202 ? 4.852 -5.695 -8.258 1 98.62 202 VAL A C 1
ATOM 1538 O O . VAL A 1 202 ? 4.762 -6.613 -7.434 1 98.62 202 VAL A O 1
ATOM 1541 N N . GLU A 1 203 ? 3.826 -5.059 -8.703 1 97.94 203 GLU A N 1
ATOM 1542 C CA . GLU A 1 203 ? 2.475 -5.434 -8.297 1 97.94 203 GLU A CA 1
ATOM 1543 C C . GLU A 1 203 ? 1.507 -5.371 -9.477 1 97.94 203 GLU A C 1
ATOM 1545 O O . GLU A 1 203 ? 1.535 -4.422 -10.266 1 97.94 203 GLU A O 1
ATOM 1550 N N . LEU A 1 204 ? 0.715 -6.449 -9.625 1 97.62 204 LEU A N 1
ATOM 1551 C CA . LEU A 1 204 ? -0.417 -6.406 -10.547 1 97.62 204 LEU A CA 1
ATOM 1552 C C . LEU A 1 204 ? -1.604 -5.688 -9.922 1 97.62 204 LEU A C 1
ATOM 1554 O O . LEU A 1 204 ? -2.084 -6.082 -8.852 1 97.62 204 LEU A O 1
ATOM 1558 N N . GLU A 1 205 ? -2.002 -4.633 -10.547 1 92.75 205 GLU A N 1
ATOM 1559 C CA . GLU A 1 205 ? -3.098 -3.797 -10.062 1 92.75 205 GLU A CA 1
ATOM 1560 C C . GLU A 1 205 ? -4.188 -3.646 -11.125 1 92.75 205 GLU A C 1
ATOM 1562 O O . GLU A 1 205 ? -4.031 -4.121 -12.25 1 92.75 205 GLU A O 1
ATOM 1567 N N . THR A 1 206 ? -5.277 -3.078 -10.711 1 90.38 206 THR A N 1
ATOM 1568 C CA . THR A 1 206 ? -6.359 -2.688 -11.609 1 90.38 206 THR A CA 1
ATOM 1569 C C . THR A 1 206 ? -6.676 -1.202 -11.461 1 90.38 206 THR A C 1
ATOM 1571 O O . THR A 1 206 ? -6.742 -0.684 -10.344 1 90.38 206 THR A O 1
ATOM 1574 N N . ASP A 1 207 ? -6.863 -0.534 -12.555 1 83.19 207 ASP A N 1
ATOM 1575 C CA . ASP A 1 207 ? -7.16 0.893 -12.469 1 83.19 207 ASP A CA 1
ATOM 1576 C C . ASP A 1 207 ? -8.664 1.134 -12.305 1 83.19 207 ASP A C 1
ATOM 1578 O O . ASP A 1 207 ? -9.43 0.188 -12.125 1 83.19 207 ASP A O 1
ATOM 1582 N N . HIS A 1 208 ? -9.07 2.389 -12.305 1 76.94 208 HIS A N 1
ATOM 1583 C CA . HIS A 1 208 ? -10.453 2.758 -12.023 1 76.94 208 HIS A CA 1
ATOM 1584 C C . HIS A 1 208 ? -11.391 2.258 -13.125 1 76.94 208 HIS A C 1
ATOM 1586 O O . HIS A 1 208 ? -12.602 2.18 -12.93 1 76.94 208 HIS A O 1
ATOM 1592 N N . ARG A 1 209 ? -10.875 1.956 -14.305 1 80.56 209 ARG A N 1
ATOM 1593 C CA . ARG A 1 209 ? -11.648 1.397 -15.406 1 80.56 209 ARG A CA 1
ATOM 1594 C C . ARG A 1 209 ? -11.57 -0.125 -15.414 1 80.56 209 ARG A C 1
ATOM 1596 O O . ARG A 1 209 ? -11.977 -0.768 -16.391 1 80.56 209 ARG A O 1
ATOM 1603 N N . ARG A 1 210 ? -10.961 -0.646 -14.336 1 88.25 210 ARG A N 1
ATOM 1604 C CA . ARG A 1 210 ? -10.859 -2.084 -14.117 1 88.25 210 ARG A CA 1
ATOM 1605 C C . ARG A 1 210 ? -9.914 -2.729 -15.117 1 88.25 210 ARG A C 1
ATOM 1607 O O . ARG A 1 210 ? -10.062 -3.902 -15.461 1 88.25 210 ARG A O 1
ATOM 1614 N N . ARG A 1 211 ? -9.008 -1.935 -15.648 1 89.12 211 ARG A N 1
ATOM 1615 C CA . ARG A 1 211 ? -7.957 -2.453 -16.516 1 89.12 211 ARG A CA 1
ATOM 1616 C C . ARG A 1 211 ? -6.734 -2.877 -15.703 1 89.12 211 ARG A C 1
ATOM 1618 O O . ARG A 1 211 ? -6.246 -2.115 -14.867 1 89.12 211 ARG A O 1
ATOM 1625 N N . PRO A 1 212 ? -6.281 -4.133 -15.977 1 95.19 212 PRO A N 1
ATOM 1626 C CA . PRO A 1 212 ? -5.09 -4.57 -15.242 1 95.19 212 PRO A CA 1
ATOM 1627 C C . PRO A 1 212 ? -3.812 -3.896 -15.734 1 95.19 212 PRO A C 1
ATOM 1629 O O . PRO A 1 212 ? -3.66 -3.656 -16.938 1 95.19 212 PRO A O 1
ATOM 1632 N N . TYR A 1 213 ? -2.926 -3.572 -14.844 1 95.44 213 TYR A N 1
ATOM 1633 C CA . TYR A 1 213 ? -1.599 -3.045 -15.141 1 95.44 213 TYR A CA 1
ATOM 1634 C C . TYR A 1 213 ? -0.592 -3.467 -14.078 1 95.44 213 TYR A C 1
ATOM 1636 O O . TYR A 1 213 ? -0.972 -3.799 -12.953 1 95.44 213 TYR A O 1
ATOM 1644 N N . TYR A 1 214 ? 0.68 -3.488 -14.422 1 97.88 214 TYR A N 1
ATOM 1645 C CA . TYR A 1 214 ? 1.758 -3.699 -13.461 1 97.88 214 TYR A CA 1
ATOM 1646 C C . TYR A 1 214 ? 2.314 -2.371 -12.969 1 97.88 214 TYR A C 1
ATOM 1648 O O . TYR A 1 214 ? 2.574 -1.464 -13.758 1 97.88 214 TYR A O 1
ATOM 1656 N N . SER A 1 215 ? 2.426 -2.23 -11.695 1 96.62 215 SER A N 1
ATOM 1657 C CA . SER A 1 215 ? 3.207 -1.17 -11.062 1 96.62 215 SER A CA 1
ATOM 1658 C C . SER A 1 215 ? 4.602 -1.66 -10.688 1 96.62 215 SER A C 1
ATOM 1660 O O . SER A 1 215 ? 4.746 -2.641 -9.953 1 96.62 215 SER A O 1
ATOM 1662 N N . VAL A 1 216 ? 5.629 -0.976 -11.18 1 97.75 216 VAL A N 1
ATOM 1663 C CA . VAL A 1 216 ? 7.016 -1.391 -10.977 1 97.75 216 VAL A CA 1
ATOM 1664 C C . VAL A 1 216 ? 7.809 -0.255 -10.336 1 97.75 216 VAL A C 1
ATOM 1666 O O . VAL A 1 216 ? 7.723 0.895 -10.773 1 97.75 216 VAL A O 1
ATOM 1669 N N . GLU A 1 217 ? 8.523 -0.548 -9.344 1 96.38 217 GLU A N 1
ATOM 1670 C CA . GLU A 1 217 ? 9.445 0.393 -8.719 1 96.38 217 GLU A CA 1
ATOM 1671 C C . GLU A 1 217 ? 10.883 -0.124 -8.766 1 96.38 217 GLU A C 1
ATOM 1673 O O . GLU A 1 217 ? 11.172 -1.208 -8.258 1 96.38 217 GLU A O 1
ATOM 1678 N N . LEU A 1 218 ? 11.695 0.677 -9.367 1 94.31 218 LEU A N 1
ATOM 1679 C CA . LEU A 1 218 ? 13.102 0.324 -9.523 1 94.31 218 LEU A CA 1
ATOM 1680 C C . LEU A 1 218 ? 14 1.302 -8.766 1 94.31 218 LEU A C 1
ATOM 1682 O O . LEU A 1 218 ? 13.773 2.514 -8.805 1 94.31 218 LEU A O 1
ATOM 1686 N N . GLN A 1 219 ? 14.914 0.737 -8.078 1 91.75 219 GLN A N 1
ATOM 1687 C CA . GLN A 1 219 ? 15.961 1.563 -7.492 1 91.75 219 GLN A CA 1
ATOM 1688 C C . GLN A 1 219 ? 17.031 1.9 -8.523 1 91.75 219 GLN A C 1
ATOM 1690 O O . GLN A 1 219 ? 17.641 1.004 -9.117 1 91.75 219 GLN A O 1
ATOM 1695 N N . GLN A 1 220 ? 17.25 3.162 -8.641 1 83.81 220 GLN A N 1
ATOM 1696 C CA . GLN A 1 220 ? 18.266 3.623 -9.578 1 83.81 220 GLN A CA 1
ATOM 1697 C C . GLN A 1 220 ? 19.625 3.762 -8.891 1 83.81 220 GLN A C 1
ATOM 1699 O O . GLN A 1 220 ? 19.703 3.818 -7.664 1 83.81 220 GLN A O 1
ATOM 1704 N N . PRO A 1 221 ? 20.688 3.789 -9.633 1 77.5 221 PRO A N 1
ATOM 1705 C CA . PRO A 1 221 ? 22.031 3.895 -9.055 1 77.5 221 PRO A CA 1
ATOM 1706 C C . PRO A 1 221 ? 22.203 5.152 -8.211 1 77.5 221 PRO A C 1
ATOM 1708 O O . PRO A 1 221 ? 22.938 5.133 -7.215 1 77.5 221 PRO A O 1
ATOM 1711 N N . ASN A 1 222 ? 21.594 6.168 -8.57 1 66.69 222 ASN A N 1
ATOM 1712 C CA . ASN A 1 222 ? 21.734 7.426 -7.844 1 66.69 222 ASN A CA 1
ATOM 1713 C C . ASN A 1 222 ? 20.891 7.434 -6.57 1 66.69 222 ASN A C 1
ATOM 1715 O O . ASN A 1 222 ? 20.891 8.422 -5.828 1 66.69 222 ASN A O 1
ATOM 1719 N N . GLY A 1 223 ? 20.188 6.422 -6.387 1 73 223 GLY A N 1
ATOM 1720 C CA . GLY A 1 223 ? 19.391 6.316 -5.168 1 73 223 GLY A CA 1
ATOM 1721 C C . GLY A 1 223 ? 17.938 6.668 -5.371 1 73 223 GLY A C 1
ATOM 1722 O O . GLY A 1 223 ? 17.094 6.387 -4.512 1 73 223 GLY A O 1
ATOM 1723 N N . PHE A 1 224 ? 17.703 7.234 -6.512 1 68.69 224 PHE A N 1
ATOM 1724 C CA . PHE A 1 224 ? 16.312 7.59 -6.801 1 68.69 224 PHE A CA 1
ATOM 1725 C C . PHE A 1 224 ? 15.508 6.359 -7.188 1 68.69 224 PHE A C 1
ATOM 1727 O O . PHE A 1 224 ? 16.078 5.328 -7.559 1 68.69 224 PHE A O 1
ATOM 1734 N N . LYS A 1 225 ? 14.172 6.52 -6.984 1 84.06 225 LYS A N 1
ATOM 1735 C CA . LYS A 1 225 ? 13.258 5.461 -7.398 1 84.06 225 LYS A CA 1
ATOM 1736 C C . LYS A 1 225 ? 12.57 5.812 -8.719 1 84.06 225 LYS A C 1
ATOM 1738 O O . LYS A 1 225 ? 12.141 6.953 -8.914 1 84.06 225 LYS A O 1
ATOM 1743 N N . LEU A 1 226 ? 12.57 4.879 -9.617 1 85.12 226 LEU A N 1
ATOM 1744 C CA . LEU A 1 226 ? 11.812 4.957 -10.867 1 85.12 226 LEU A CA 1
ATOM 1745 C C . LEU A 1 226 ? 10.547 4.117 -10.781 1 85.12 226 LEU A C 1
ATOM 1747 O O . LEU A 1 226 ? 10.602 2.92 -10.492 1 85.12 226 LEU A O 1
ATOM 1751 N N . GLU A 1 227 ? 9.414 4.766 -10.953 1 89.19 227 GLU A N 1
ATOM 1752 C CA . GLU A 1 227 ? 8.125 4.082 -10.969 1 89.19 227 GLU A CA 1
ATOM 1753 C C . GLU A 1 227 ? 7.562 3.992 -12.383 1 89.19 227 GLU A C 1
ATOM 1755 O O . GLU A 1 227 ? 7.516 4.992 -13.102 1 89.19 227 GLU A O 1
ATOM 1760 N N . LEU A 1 228 ? 7.164 2.77 -12.719 1 90.69 228 LEU A N 1
ATOM 1761 C CA . LEU A 1 228 ? 6.566 2.514 -14.023 1 90.69 228 LEU A CA 1
ATOM 1762 C C . LEU A 1 228 ? 5.18 1.897 -13.875 1 90.69 228 LEU A C 1
ATOM 1764 O O . LEU A 1 228 ? 4.957 1.061 -13 1 90.69 228 LEU A O 1
ATOM 1768 N N . GLU A 1 229 ? 4.266 2.355 -14.664 1 91.56 229 GLU A N 1
ATOM 1769 C CA . GLU A 1 229 ? 3.039 1.607 -14.93 1 91.56 229 GLU A CA 1
ATOM 1770 C C . GLU A 1 229 ? 3.068 0.974 -16.312 1 91.56 229 GLU A C 1
ATOM 1772 O O . GLU A 1 229 ? 3.385 1.642 -17.312 1 91.56 229 GLU A O 1
ATOM 1777 N N . VAL A 1 230 ? 2.803 -0.3 -16.344 1 96.25 230 VAL A N 1
ATOM 1778 C CA . VAL A 1 230 ? 2.881 -1.096 -17.578 1 96.25 230 VAL A CA 1
ATOM 1779 C C . VAL A 1 230 ? 1.544 -1.791 -17.812 1 96.25 230 VAL A C 1
ATOM 1781 O O . VAL A 1 230 ? 1.06 -2.541 -16.969 1 96.25 230 VAL A O 1
ATOM 1784 N N . ASP A 1 231 ? 0.953 -1.522 -18.984 1 95 231 ASP A N 1
ATOM 1785 C CA . ASP A 1 231 ? -0.262 -2.252 -19.328 1 95 231 ASP A CA 1
ATOM 1786 C C . ASP A 1 231 ? -0.033 -3.762 -19.266 1 95 231 ASP A C 1
ATOM 1788 O O . ASP A 1 231 ? 0.942 -4.27 -19.828 1 95 231 ASP A O 1
ATOM 1792 N N . ALA A 1 232 ? -0.909 -4.445 -18.594 1 97.94 232 ALA A N 1
ATOM 1793 C CA . ALA A 1 232 ? -0.644 -5.848 -18.297 1 97.94 232 ALA A CA 1
ATOM 1794 C C . ALA A 1 232 ? -0.896 -6.73 -19.516 1 97.94 232 ALA A C 1
ATOM 1796 O O . ALA A 1 232 ? -0.456 -7.879 -19.547 1 97.94 232 ALA A O 1
ATOM 1797 N N . ALA A 1 233 ? -1.628 -6.281 -20.5 1 96.62 233 ALA A N 1
ATOM 1798 C CA . ALA A 1 233 ? -1.925 -7.066 -21.688 1 96.62 233 ALA A CA 1
ATOM 1799 C C . ALA A 1 233 ? -0.954 -6.734 -22.812 1 96.62 233 ALA A C 1
ATOM 1801 O O . ALA A 1 233 ? -0.331 -7.629 -23.391 1 96.62 233 ALA A O 1
ATOM 1802 N N . THR A 1 234 ? -0.752 -5.461 -23.094 1 96.56 234 THR A N 1
ATOM 1803 C CA . THR A 1 234 ? 0.053 -5.051 -24.25 1 96.56 234 THR A CA 1
ATOM 1804 C C . THR A 1 234 ? 1.518 -4.895 -23.844 1 96.56 234 THR A C 1
ATOM 1806 O O . THR A 1 234 ? 2.4 -4.875 -24.703 1 96.56 234 THR A O 1
ATOM 1809 N N . LEU A 1 235 ? 1.843 -4.633 -22.531 1 97.69 235 LEU A N 1
ATOM 1810 C CA . LEU A 1 235 ? 3.158 -4.43 -21.938 1 97.69 235 LEU A CA 1
ATOM 1811 C C . LEU A 1 235 ? 3.727 -3.07 -22.328 1 97.69 235 LEU A C 1
ATOM 1813 O O . LEU A 1 235 ? 4.93 -2.834 -22.188 1 97.69 235 LEU A O 1
ATOM 1817 N N . GLU A 1 236 ? 2.799 -2.262 -22.797 1 94.12 236 GLU A N 1
ATOM 1818 C CA . GLU A 1 236 ? 3.205 -0.88 -23.031 1 94.12 236 GLU A CA 1
ATOM 1819 C C . GLU A 1 236 ? 3.393 -0.123 -21.719 1 94.12 236 GLU A C 1
ATOM 1821 O O . GLU A 1 236 ? 2.574 -0.242 -20.812 1 94.12 236 GLU A O 1
ATOM 1826 N N . VAL A 1 237 ? 4.496 0.583 -21.562 1 90.38 237 VAL A N 1
ATOM 1827 C CA . VAL A 1 237 ? 4.684 1.469 -20.422 1 90.38 237 VAL A CA 1
ATOM 1828 C C . VAL A 1 237 ? 3.783 2.693 -20.562 1 90.38 237 VAL A C 1
ATOM 1830 O O . VAL A 1 237 ? 3.947 3.49 -21.484 1 90.38 237 VAL A O 1
ATOM 1833 N N . THR A 1 238 ? 2.898 2.82 -19.625 1 85.62 238 THR A N 1
ATOM 1834 C CA . THR A 1 238 ? 1.89 3.867 -19.75 1 85.62 238 THR A CA 1
ATOM 1835 C C . THR A 1 238 ? 2.223 5.051 -18.844 1 85.62 238 THR A C 1
ATOM 1837 O O . THR A 1 238 ? 1.676 6.145 -19.016 1 85.62 238 THR A O 1
ATOM 1840 N N . ARG A 1 239 ? 3.062 4.785 -17.844 1 81.5 239 ARG A N 1
ATOM 1841 C CA . ARG A 1 239 ? 3.455 5.848 -16.922 1 81.5 239 ARG A CA 1
ATOM 1842 C C . ARG A 1 239 ? 4.871 5.625 -16.406 1 81.5 239 ARG A C 1
ATOM 1844 O O . ARG A 1 239 ? 5.281 4.488 -16.172 1 81.5 239 ARG A O 1
ATOM 1851 N N . GLN A 1 240 ? 5.637 6.754 -16.266 1 78.88 240 GLN A N 1
ATOM 1852 C CA . GLN A 1 240 ? 6.969 6.77 -15.672 1 78.88 240 GLN A CA 1
ATOM 1853 C C . GLN A 1 240 ? 7.133 7.949 -14.719 1 78.88 240 GLN A C 1
ATOM 1855 O O . GLN A 1 240 ? 6.773 9.078 -15.047 1 78.88 240 GLN A O 1
ATOM 1860 N N . LYS A 1 241 ? 7.539 7.625 -13.508 1 74.25 241 LYS A N 1
ATOM 1861 C CA . LYS A 1 241 ? 7.77 8.672 -12.516 1 74.25 241 LYS A CA 1
ATOM 1862 C C . LYS A 1 241 ? 9.062 8.414 -11.742 1 74.25 241 LYS A C 1
ATOM 1864 O O . LYS A 1 241 ? 9.352 7.281 -11.352 1 74.25 241 LYS A O 1
ATOM 1869 N N . VAL A 1 242 ? 9.844 9.5 -11.617 1 66 242 VAL A N 1
ATOM 1870 C CA . VAL A 1 242 ? 11.023 9.422 -10.766 1 66 242 VAL A CA 1
ATOM 1871 C C . VAL A 1 242 ? 10.75 10.078 -9.422 1 66 242 VAL A C 1
ATOM 1873 O O . VAL A 1 242 ? 10.211 11.188 -9.359 1 66 242 VAL A O 1
ATOM 1876 N N . ASP A 1 243 ? 10.844 9.273 -8.32 1 62.41 243 ASP A N 1
ATOM 1877 C CA . ASP A 1 243 ? 10.625 9.789 -6.973 1 62.41 243 ASP A CA 1
ATOM 1878 C C . ASP A 1 243 ? 11.914 9.781 -6.164 1 62.41 243 ASP A C 1
ATOM 1880 O O . ASP A 1 243 ? 12.656 8.789 -6.176 1 62.41 243 ASP A O 1
ATOM 1884 N N . ASP A 1 244 ? 12.359 10.984 -5.508 1 51.25 244 ASP A N 1
ATOM 1885 C CA . ASP A 1 244 ? 13.57 11.086 -4.699 1 51.25 244 ASP A CA 1
ATOM 1886 C C . ASP A 1 244 ? 13.32 10.609 -3.268 1 51.25 244 ASP A C 1
ATOM 1888 O O . ASP A 1 244 ? 14.25 10.5 -2.471 1 51.25 244 ASP A O 1
ATOM 1892 N N . ASP A 1 245 ? 12.117 10.305 -2.881 1 48.81 245 ASP A N 1
ATOM 1893 C CA . ASP A 1 245 ? 11.867 10.031 -1.47 1 48.81 245 ASP A CA 1
ATOM 1894 C C . ASP A 1 245 ? 11.828 8.523 -1.206 1 48.81 245 ASP A C 1
ATOM 1896 O O . ASP A 1 245 ? 11.469 7.742 -2.09 1 48.81 245 ASP A O 1
ATOM 1900 N N . MET B 1 1 ? 55.656 62.25 -0.087 1 28.44 1 MET B N 1
ATOM 1901 C CA . MET B 1 1 ? 54.344 62.281 0.554 1 28.44 1 MET B CA 1
ATOM 1902 C C . MET B 1 1 ? 53.312 61.625 -0.344 1 28.44 1 MET B C 1
ATOM 1904 O O . MET B 1 1 ? 52.344 62.312 -0.769 1 28.44 1 MET B O 1
ATOM 1908 N N . THR B 1 2 ? 53.688 60.625 -1.102 1 32.34 2 THR B N 1
ATOM 1909 C CA . THR B 1 2 ? 53.125 59.906 -2.246 1 32.34 2 THR B CA 1
ATOM 1910 C C . THR B 1 2 ? 51.938 59.031 -1.818 1 32.34 2 THR B C 1
ATOM 1912 O O . THR B 1 2 ? 52.062 58.281 -0.851 1 32.34 2 THR B O 1
ATOM 1915 N N . ARG B 1 3 ? 50.719 59.562 -2.025 1 43.78 3 ARG B N 1
ATOM 1916 C CA . ARG B 1 3 ? 49.375 59.062 -1.709 1 43.78 3 ARG B CA 1
ATOM 1917 C C . ARG B 1 3 ? 49.188 57.656 -2.264 1 43.78 3 ARG B C 1
ATOM 1919 O O . ARG B 1 3 ? 49.25 57.438 -3.475 1 43.78 3 ARG B O 1
ATOM 1926 N N . PRO B 1 4 ? 49.594 56.594 -1.49 1 35.19 4 PRO B N 1
ATOM 1927 C CA . PRO B 1 4 ? 49.469 55.312 -2.195 1 35.19 4 PRO B CA 1
ATOM 1928 C C . PRO B 1 4 ? 48 55 -2.578 1 35.19 4 PRO B C 1
ATOM 1930 O O . PRO B 1 4 ? 47.094 55.438 -1.913 1 35.19 4 PRO B O 1
ATOM 1933 N N . THR B 1 5 ? 47.656 54.844 -3.824 1 37.84 5 THR B N 1
ATOM 1934 C CA . THR B 1 5 ? 46.406 54.625 -4.508 1 37.84 5 THR B CA 1
ATOM 1935 C C . THR B 1 5 ? 45.812 53.281 -4.164 1 37.84 5 THR B C 1
ATOM 1937 O O . THR B 1 5 ? 44.688 52.969 -4.57 1 37.84 5 THR B O 1
ATOM 1940 N N . PRO B 1 6 ? 46.375 52.406 -3.1 1 32.88 6 PRO B N 1
ATOM 1941 C CA . PRO B 1 6 ? 46.219 51.062 -3.682 1 32.88 6 PRO B CA 1
ATOM 1942 C C . PRO B 1 6 ? 44.781 50.688 -3.975 1 32.88 6 PRO B C 1
ATOM 1944 O O . PRO B 1 6 ? 43.875 51.438 -3.621 1 32.88 6 PRO B O 1
ATOM 1947 N N . GLY B 1 7 ? 44.25 49.344 -3.391 1 30.95 7 GLY B N 1
ATOM 1948 C CA . GLY B 1 7 ? 43.938 48 -3.82 1 30.95 7 GLY B CA 1
ATOM 1949 C C . GLY B 1 7 ? 42.438 47.688 -3.881 1 30.95 7 GLY B C 1
ATOM 1950 O O . GLY B 1 7 ? 41.719 47.938 -2.906 1 30.95 7 GLY B O 1
ATOM 1951 N N . ALA B 1 8 ? 41.781 47.812 -5.074 1 36.97 8 ALA B N 1
ATOM 1952 C CA . ALA B 1 8 ? 40.406 47.5 -5.359 1 36.97 8 ALA B CA 1
ATOM 1953 C C . ALA B 1 8 ? 40.094 46.062 -4.961 1 36.97 8 ALA B C 1
ATOM 1955 O O . ALA B 1 8 ? 40.781 45.125 -5.379 1 36.97 8 ALA B O 1
ATOM 1956 N N . PHE B 1 9 ? 39.562 45.75 -3.674 1 31.69 9 PHE B N 1
ATOM 1957 C CA . PHE B 1 9 ? 39.125 44.438 -3.248 1 31.69 9 PHE B CA 1
ATOM 1958 C C . PHE B 1 9 ? 37.969 43.969 -4.129 1 31.69 9 PHE B C 1
ATOM 1960 O O . PHE B 1 9 ? 36.938 44.656 -4.27 1 31.69 9 PHE B O 1
ATOM 1967 N N . LEU B 1 10 ? 38.281 43.156 -5.199 1 30.7 10 LEU B N 1
ATOM 1968 C CA . LEU B 1 10 ? 37.312 42.469 -6.043 1 30.7 10 LEU B CA 1
ATOM 1969 C C . LEU B 1 10 ? 36.438 41.531 -5.223 1 30.7 10 LEU B C 1
ATOM 1971 O O . LEU B 1 10 ? 36.938 40.594 -4.613 1 30.7 10 LEU B O 1
ATOM 1975 N N . ARG B 1 11 ? 35.344 41.969 -4.633 1 30 11 ARG B N 1
ATOM 1976 C CA . ARG B 1 11 ? 34.344 41.125 -3.996 1 30 11 ARG B CA 1
ATOM 1977 C C . ARG B 1 11 ? 33.781 40.094 -4.984 1 30 11 ARG B C 1
ATOM 1979 O O . ARG B 1 11 ? 33.219 40.469 -6.008 1 30 11 ARG B O 1
ATOM 1986 N N . ALA B 1 12 ? 34.406 38.875 -5.18 1 29.97 12 ALA B N 1
ATOM 1987 C CA . ALA B 1 12 ? 33.812 37.781 -5.953 1 29.97 12 ALA B CA 1
ATOM 1988 C C . ALA B 1 12 ? 32.469 37.375 -5.371 1 29.97 12 ALA B C 1
ATOM 1990 O O . ALA B 1 12 ? 32.406 36.969 -4.203 1 29.97 12 ALA B O 1
ATOM 1991 N N . ALA B 1 13 ? 31.344 37.938 -5.812 1 28.91 13 ALA B N 1
ATOM 1992 C CA . ALA B 1 13 ? 30 37.438 -5.512 1 28.91 13 ALA B CA 1
ATOM 1993 C C . ALA B 1 13 ? 29.844 35.969 -5.91 1 28.91 13 ALA B C 1
ATOM 1995 O O . ALA B 1 13 ? 30.031 35.625 -7.078 1 28.91 13 ALA B O 1
ATOM 1996 N N . ALA B 1 14 ? 30.109 35.031 -5.016 1 28.8 14 ALA B N 1
ATOM 1997 C CA . ALA B 1 14 ? 29.781 33.625 -5.246 1 28.8 14 ALA B CA 1
ATOM 1998 C C . ALA B 1 14 ? 28.312 33.469 -5.621 1 28.8 14 ALA B C 1
ATOM 2000 O O . ALA B 1 14 ? 27.422 33.844 -4.867 1 28.8 14 ALA B O 1
ATOM 2001 N N . LEU B 1 15 ? 27.969 33.375 -6.91 1 28.69 15 LEU B N 1
ATOM 2002 C CA . LEU B 1 15 ? 26.672 32.969 -7.422 1 28.69 15 LEU B CA 1
ATOM 2003 C C . LEU B 1 15 ? 26.266 31.609 -6.852 1 28.69 15 LEU B C 1
ATOM 2005 O O . LEU B 1 15 ? 26.969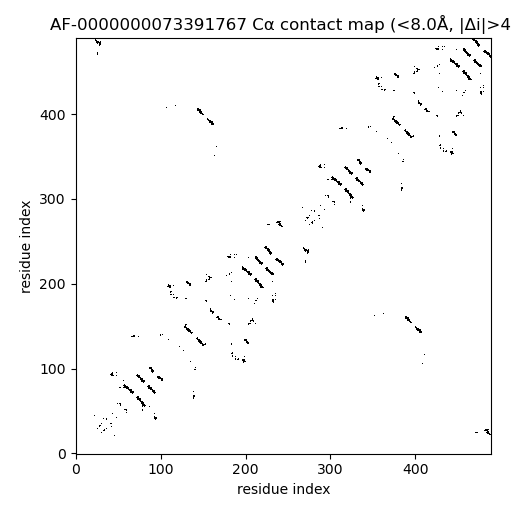 30.625 -7.023 1 28.69 15 LEU B O 1
ATOM 2009 N N . ALA B 1 16 ? 25.547 31.594 -5.723 1 28.97 16 ALA B N 1
ATOM 2010 C CA . ALA B 1 16 ? 24.891 30.391 -5.223 1 28.97 16 ALA B CA 1
ATOM 2011 C C . ALA B 1 16 ? 24.016 29.75 -6.305 1 28.97 16 ALA B C 1
ATOM 2013 O O . ALA B 1 16 ? 23.016 30.328 -6.734 1 28.97 16 ALA B O 1
ATOM 2014 N N . ALA B 1 17 ? 24.594 28.906 -7.215 1 28.34 17 ALA B N 1
ATOM 2015 C CA . ALA B 1 17 ? 23.766 28.047 -8.07 1 28.34 17 ALA B CA 1
ATOM 2016 C C . ALA B 1 17 ? 22.844 27.156 -7.242 1 28.34 17 ALA B C 1
ATOM 2018 O O . ALA B 1 17 ? 23.312 26.281 -6.516 1 28.34 17 ALA B O 1
ATOM 2019 N N . ALA B 1 18 ? 21.703 27.609 -6.773 1 27.48 18 ALA B N 1
ATOM 2020 C CA . ALA B 1 18 ? 20.672 26.703 -6.289 1 27.48 18 ALA B CA 1
ATOM 2021 C C . ALA B 1 18 ? 20.344 25.625 -7.324 1 27.48 18 ALA B C 1
ATOM 2023 O O . ALA B 1 18 ? 19.781 25.922 -8.383 1 27.48 18 ALA B O 1
ATOM 2024 N N . ALA B 1 19 ? 21.172 24.578 -7.406 1 29.11 19 ALA B N 1
ATOM 2025 C CA . ALA B 1 19 ? 20.734 23.438 -8.203 1 29.11 19 ALA B CA 1
ATOM 2026 C C . ALA B 1 19 ? 19.344 22.969 -7.785 1 29.11 19 ALA B C 1
ATOM 2028 O O . ALA B 1 19 ? 19.156 22.5 -6.664 1 29.11 19 ALA B O 1
ATOM 2029 N N . LEU B 1 20 ? 18.328 23.547 -8.344 1 31 20 LEU B N 1
ATOM 2030 C CA . LEU B 1 20 ? 16.969 23 -8.273 1 31 20 LEU B CA 1
ATOM 2031 C C . LEU B 1 20 ? 16.969 21.5 -8.594 1 31 20 LEU B C 1
ATOM 2033 O O . LEU B 1 20 ? 17.328 21.109 -9.703 1 31 20 LEU B O 1
ATOM 2037 N N . ALA B 1 21 ? 17.078 20.734 -7.598 1 30.19 21 ALA B N 1
ATOM 2038 C CA . ALA B 1 21 ? 16.875 19.312 -7.785 1 30.19 21 ALA B CA 1
ATOM 2039 C C . ALA B 1 21 ? 15.539 19.031 -8.477 1 30.19 21 ALA B C 1
ATOM 2041 O O . ALA B 1 21 ? 14.484 19.094 -7.852 1 30.19 21 ALA B O 1
ATOM 2042 N N . CYS B 1 22 ? 15.5 19.281 -9.805 1 33.53 22 CYS B N 1
ATOM 2043 C CA . CYS B 1 22 ? 14.328 18.922 -10.594 1 33.53 22 CYS B CA 1
ATOM 2044 C C . CYS B 1 22 ? 14.047 17.422 -10.492 1 33.53 22 CYS B C 1
ATOM 2046 O O . CYS B 1 22 ? 14.945 16.594 -10.703 1 33.53 22 CYS B O 1
ATOM 2048 N N . ALA B 1 23 ? 13.086 17.062 -9.789 1 34.53 23 ALA B N 1
ATOM 2049 C CA . ALA B 1 23 ? 12.586 15.695 -9.75 1 34.53 23 ALA B CA 1
ATOM 2050 C C . ALA B 1 23 ? 12.477 15.109 -11.156 1 34.53 23 ALA B C 1
ATOM 2052 O O . ALA B 1 23 ? 11.758 15.648 -12.008 1 34.53 23 ALA B O 1
ATOM 2053 N N . GLN B 1 24 ? 13.438 14.352 -11.695 1 31.23 24 GLN B N 1
ATOM 2054 C CA . GLN B 1 24 ? 13.477 13.672 -12.992 1 31.23 24 GLN B CA 1
ATOM 2055 C C . GLN B 1 24 ? 12.297 12.711 -13.141 1 31.23 24 GLN B C 1
ATOM 2057 O O . GLN B 1 24 ? 12.148 11.781 -12.352 1 31.23 24 GLN B O 1
ATOM 2062 N N . VAL B 1 25 ? 11.094 13.102 -13.711 1 38.28 25 VAL B N 1
ATOM 2063 C CA . VAL B 1 25 ? 9.891 12.375 -14.109 1 38.28 25 VAL B CA 1
ATOM 2064 C C . VAL B 1 25 ? 10.273 11.195 -15 1 38.28 25 VAL B C 1
ATOM 2066 O O . VAL B 1 25 ? 11.148 11.32 -15.859 1 38.28 25 VAL B O 1
ATOM 2069 N N . PRO B 1 26 ? 9.844 10 -14.883 1 36.12 26 PRO B N 1
ATOM 2070 C CA . PRO B 1 26 ? 10.227 8.867 -15.734 1 36.12 26 PRO B CA 1
ATOM 2071 C C . PRO B 1 26 ? 10.039 9.156 -17.219 1 36.12 26 PRO B C 1
ATOM 2073 O O . PRO B 1 26 ? 9.133 9.914 -17.594 1 36.12 26 PRO B O 1
ATOM 2076 N N . ALA B 1 27 ? 10.68 8.297 -18.172 1 39.56 27 ALA B N 1
ATOM 2077 C CA . ALA B 1 27 ? 11.023 8.727 -19.531 1 39.56 27 ALA B CA 1
ATOM 2078 C C . ALA B 1 27 ? 9.789 8.719 -20.422 1 39.56 27 ALA B C 1
ATOM 2080 O O . ALA B 1 27 ? 9.562 9.672 -21.188 1 39.56 27 ALA B O 1
ATOM 2081 N N . ALA B 1 28 ? 8.93 7.617 -20.406 1 36.88 28 ALA B N 1
ATOM 2082 C CA . ALA B 1 28 ? 7.863 7.574 -21.406 1 36.88 28 ALA B CA 1
ATOM 2083 C C . ALA B 1 28 ? 6.75 8.562 -21.062 1 36.88 28 ALA B C 1
ATOM 2085 O O . ALA B 1 28 ? 6.219 9.242 -21.938 1 36.88 28 ALA B O 1
ATOM 2086 N N . GLU B 1 29 ? 6.078 8.531 -19.812 1 42.38 29 GLU B N 1
ATOM 2087 C CA . GLU B 1 29 ? 5.203 9.641 -19.438 1 42.38 29 GLU B CA 1
ATOM 2088 C C . GLU B 1 29 ? 5.957 10.969 -19.422 1 42.38 29 GLU B C 1
ATOM 2090 O O . GLU B 1 29 ? 5.398 12.008 -19.781 1 42.38 29 GLU B O 1
ATOM 2095 N N . GLN B 1 30 ? 7.211 10.703 -19.125 1 49.94 30 GLN B N 1
ATOM 2096 C CA . GLN B 1 30 ? 8.117 11.82 -19.344 1 49.94 30 GLN B CA 1
ATOM 2097 C C . GLN B 1 30 ? 8.25 12.133 -20.844 1 49.94 30 GLN B C 1
ATOM 2099 O O . GLN B 1 30 ? 8.289 13.305 -21.234 1 49.94 30 GLN B O 1
ATOM 2104 N N . ASP B 1 31 ? 8.18 10.82 -21.422 1 57.78 31 ASP B N 1
ATOM 2105 C CA . ASP B 1 31 ? 8.242 11.039 -22.875 1 57.78 31 ASP B CA 1
ATOM 2106 C C . ASP B 1 31 ? 6.941 11.633 -23.391 1 57.78 31 ASP B C 1
ATOM 2108 O O . ASP B 1 31 ? 6.961 12.555 -24.219 1 57.78 31 ASP B O 1
ATOM 2112 N N . ALA B 1 32 ? 5.727 11.023 -22.891 1 58.06 32 ALA B N 1
ATOM 2113 C CA . ALA B 1 32 ? 4.469 11.641 -23.297 1 58.06 32 ALA B CA 1
ATOM 2114 C C . ALA B 1 32 ? 4.371 13.078 -22.766 1 58.06 32 ALA B C 1
ATOM 2116 O O . ALA B 1 32 ? 3.941 13.977 -23.5 1 58.06 32 ALA B O 1
ATOM 2117 N N . ALA B 1 33 ? 4.699 13.133 -21.484 1 64.12 33 ALA B N 1
ATOM 2118 C CA . ALA B 1 33 ? 4.742 14.492 -20.938 1 64.12 33 ALA B CA 1
ATOM 2119 C C . ALA B 1 33 ? 5.77 15.344 -21.688 1 64.12 33 ALA B C 1
ATOM 2121 O O . ALA B 1 33 ? 5.492 16.5 -22.047 1 64.12 33 ALA B O 1
ATOM 2122 N N . ARG B 1 34 ? 6.836 14.594 -21.875 1 68.06 34 ARG B N 1
ATOM 2123 C CA . ARG B 1 34 ? 7.867 15.312 -22.609 1 68.06 34 ARG B CA 1
ATOM 2124 C C . ARG B 1 34 ? 7.398 15.633 -24.031 1 68.06 34 ARG B C 1
ATOM 2126 O O . ARG B 1 34 ? 7.543 16.766 -24.5 1 68.06 34 ARG B O 1
ATOM 2133 N N . ARG B 1 35 ? 6.828 14.664 -24.656 1 71.19 35 ARG B N 1
ATOM 2134 C CA . ARG B 1 35 ? 6.312 14.898 -26 1 71.19 35 ARG B CA 1
ATOM 2135 C C . ARG B 1 35 ? 5.203 15.945 -25.984 1 71.19 35 ARG B C 1
ATOM 2137 O O . ARG B 1 35 ? 5.137 16.797 -26.875 1 71.19 35 ARG B O 1
ATOM 2144 N N . GLY B 1 36 ? 4.359 15.805 -24.969 1 72.31 36 GLY B N 1
ATOM 2145 C CA . GLY B 1 36 ? 3.316 16.797 -24.844 1 72.31 36 GLY B CA 1
ATOM 2146 C C . GLY B 1 36 ? 3.857 18.203 -24.609 1 72.31 36 GLY B C 1
ATOM 2147 O O . GLY B 1 36 ? 3.326 19.172 -25.141 1 72.31 36 GLY B O 1
ATOM 2148 N N . VAL B 1 37 ? 4.906 18.219 -23.875 1 74.31 37 VAL B N 1
ATOM 2149 C CA . VAL B 1 37 ? 5.535 19.516 -23.641 1 74.31 37 VAL B CA 1
ATOM 2150 C C . VAL B 1 37 ? 6.184 20.016 -24.922 1 74.31 37 VAL B C 1
ATOM 2152 O O . VAL B 1 37 ? 6.02 21.172 -25.312 1 74.31 37 VAL B O 1
ATOM 2155 N N . LEU B 1 38 ? 6.781 19.109 -25.578 1 74.69 38 LEU B N 1
ATOM 2156 C CA . LEU B 1 38 ? 7.426 19.469 -26.844 1 74.69 38 LEU B CA 1
ATOM 2157 C C . LEU B 1 38 ? 6.387 19.859 -27.891 1 74.69 38 LEU B C 1
ATOM 2159 O O . LEU B 1 38 ? 6.621 20.766 -28.688 1 74.69 38 LEU B O 1
ATOM 2163 N N . ALA B 1 39 ? 5.285 19.234 -27.859 1 81.69 39 ALA B N 1
ATOM 2164 C CA . ALA B 1 39 ? 4.215 19.531 -28.797 1 81.69 39 ALA B CA 1
ATOM 2165 C C . ALA B 1 39 ? 3.404 20.75 -28.344 1 81.69 39 ALA B C 1
ATOM 2167 O O . ALA B 1 39 ? 2.479 21.172 -29.031 1 81.69 39 ALA B O 1
ATOM 2168 N N . GLY B 1 40 ? 3.732 21.281 -27.188 1 81.56 40 GLY B N 1
ATOM 2169 C CA . GLY B 1 40 ? 3.051 22.469 -26.688 1 81.56 40 GLY B CA 1
ATOM 2170 C C . GLY B 1 40 ? 1.691 22.172 -26.078 1 81.56 40 GLY B C 1
ATOM 2171 O O . GLY B 1 40 ? 0.904 23.078 -25.828 1 81.56 40 GLY B O 1
ATOM 2172 N N . GLN B 1 41 ? 1.409 20.906 -25.875 1 85.94 41 GLN B N 1
ATOM 2173 C CA . GLN B 1 41 ? 0.109 20.5 -25.344 1 85.94 41 GLN B CA 1
ATOM 2174 C C . GLN B 1 41 ? 0.105 20.516 -23.812 1 85.94 41 GLN B C 1
ATOM 2176 O O . GLN B 1 41 ? -0.953 20.641 -23.203 1 85.94 41 GLN B O 1
ATOM 2181 N N . LEU B 1 42 ? 1.26 20.359 -23.266 1 88.69 42 LEU B N 1
ATOM 2182 C CA . LEU B 1 42 ? 1.413 20.344 -21.812 1 88.69 42 LEU B CA 1
ATOM 2183 C C . LEU B 1 42 ? 2.389 21.438 -21.359 1 88.69 42 LEU B C 1
ATOM 2185 O O . LEU B 1 42 ? 3.338 21.75 -22.078 1 88.69 42 LEU B O 1
ATOM 2189 N N . LYS B 1 43 ? 2.084 22.078 -20.172 1 89.31 43 LYS B N 1
ATOM 2190 C CA . LYS B 1 43 ? 3.066 22.938 -19.516 1 89.31 43 LYS B CA 1
ATOM 2191 C C . LYS B 1 43 ? 4.199 22.109 -18.922 1 89.31 43 LYS B C 1
ATOM 2193 O O . LYS B 1 43 ? 3.967 21.047 -18.359 1 89.31 43 LYS B O 1
ATOM 2198 N N . PRO B 1 44 ? 5.473 22.594 -19.125 1 80.31 44 PRO B N 1
ATOM 2199 C CA . PRO B 1 44 ? 6.562 21.859 -18.469 1 80.31 44 PRO B CA 1
ATOM 2200 C C . PRO B 1 44 ? 6.328 21.688 -16.969 1 80.31 44 PRO B C 1
ATOM 2202 O O . PRO B 1 44 ? 5.898 22.609 -16.297 1 80.31 44 PRO B O 1
ATOM 2205 N N . LEU B 1 45 ? 6.602 20.484 -16.531 1 79.88 45 LEU B N 1
ATOM 2206 C CA . LEU B 1 45 ? 6.363 20.156 -15.133 1 79.88 45 LEU B CA 1
ATOM 2207 C C . LEU B 1 45 ? 7.152 21.094 -14.219 1 79.88 45 LEU B C 1
ATOM 2209 O O . LEU B 1 45 ? 6.633 21.562 -13.203 1 79.88 45 LEU B O 1
ATOM 2213 N N . ASN B 1 46 ? 8.383 21.438 -14.594 1 78.94 46 ASN B N 1
ATOM 2214 C CA . ASN B 1 46 ? 9.203 22.328 -13.781 1 78.94 46 ASN B CA 1
ATOM 2215 C C . ASN B 1 46 ? 8.562 23.703 -13.633 1 78.94 46 ASN B C 1
ATOM 2217 O O . ASN B 1 46 ? 8.641 24.312 -12.57 1 78.94 46 ASN B O 1
ATOM 2221 N N . SER B 1 47 ? 7.945 24.156 -14.711 1 87.5 47 SER B N 1
ATOM 2222 C CA . SER B 1 47 ? 7.23 25.438 -14.648 1 87.5 47 SER B CA 1
ATOM 2223 C C . SER B 1 47 ? 6.027 25.344 -13.719 1 87.5 47 SER B C 1
ATOM 2225 O O . SER B 1 47 ? 5.766 26.266 -12.945 1 87.5 47 SER B O 1
ATOM 2227 N N . ILE B 1 48 ? 5.312 24.203 -13.805 1 91.25 48 ILE B N 1
ATOM 2228 C CA . ILE B 1 48 ? 4.156 24 -12.938 1 91.25 48 ILE B CA 1
ATOM 2229 C C . ILE B 1 48 ? 4.605 23.969 -11.484 1 91.25 48 ILE B C 1
ATOM 2231 O O . ILE B 1 48 ? 3.998 24.625 -10.625 1 91.25 48 ILE B O 1
ATOM 2235 N N . ILE B 1 49 ? 5.664 23.281 -11.172 1 86 49 ILE B N 1
ATOM 2236 C CA . ILE B 1 49 ? 6.207 23.172 -9.82 1 86 49 ILE B CA 1
ATOM 2237 C C . ILE B 1 49 ? 6.578 24.562 -9.305 1 86 49 ILE B C 1
ATOM 2239 O O . ILE B 1 49 ? 6.219 24.922 -8.188 1 86 49 ILE B O 1
ATOM 2243 N N . ALA B 1 50 ? 7.227 25.344 -10.133 1 87.31 50 ALA B N 1
ATOM 2244 C CA . ALA B 1 50 ? 7.629 26.688 -9.75 1 87.31 50 ALA B CA 1
ATOM 2245 C C . ALA B 1 50 ? 6.41 27.562 -9.477 1 87.31 50 ALA B C 1
ATOM 2247 O O . ALA B 1 50 ? 6.367 28.281 -8.469 1 87.31 50 ALA B O 1
ATOM 2248 N N . ASP B 1 51 ? 5.418 27.5 -10.328 1 93.69 51 ASP B N 1
ATOM 2249 C CA . ASP B 1 51 ? 4.211 28.312 -10.188 1 93.69 51 ASP B CA 1
ATOM 2250 C C . ASP B 1 51 ? 3.457 27.953 -8.906 1 93.69 51 ASP B C 1
ATOM 2252 O O . ASP B 1 51 ? 3.014 28.844 -8.172 1 93.69 51 ASP B O 1
ATOM 2256 N N . ILE B 1 52 ? 3.33 26.656 -8.695 1 91.94 52 ILE B N 1
ATOM 2257 C CA . ILE B 1 52 ? 2.596 26.203 -7.527 1 91.94 52 ILE B CA 1
ATOM 2258 C C . ILE B 1 52 ? 3.359 26.578 -6.258 1 91.94 52 ILE B C 1
ATOM 2260 O O . ILE B 1 52 ? 2.76 27 -5.27 1 91.94 52 ILE B O 1
ATOM 2264 N N . GLY B 1 53 ? 4.613 26.375 -6.266 1 90.44 53 GLY B N 1
ATOM 2265 C CA . GLY B 1 53 ? 5.422 26.828 -5.148 1 90.44 53 GLY B CA 1
ATOM 2266 C C . GLY B 1 53 ? 5.227 28.297 -4.828 1 90.44 53 GLY B C 1
ATOM 2267 O O . GLY B 1 53 ? 5.059 28.672 -3.664 1 90.44 53 GLY B O 1
ATOM 2268 N N . ARG B 1 54 ? 5.273 29.078 -5.832 1 93.38 54 ARG B N 1
ATOM 2269 C CA . ARG B 1 54 ? 5.074 30.516 -5.656 1 93.38 54 ARG B CA 1
ATOM 2270 C C . ARG B 1 54 ? 3.682 30.812 -5.117 1 93.38 54 ARG B C 1
ATOM 2272 O O . ARG B 1 54 ? 3.529 31.609 -4.18 1 93.38 54 ARG B O 1
ATOM 2279 N N . LYS B 1 55 ? 2.725 30.219 -5.699 1 93.25 55 LYS B N 1
ATOM 2280 C CA . LYS B 1 55 ? 1.332 30.484 -5.344 1 93.25 55 LYS B CA 1
ATOM 2281 C C . LYS B 1 55 ? 1.076 30.172 -3.873 1 93.25 55 LYS B C 1
ATOM 2283 O O . LYS B 1 55 ? 0.332 30.891 -3.201 1 93.25 55 LYS B O 1
ATOM 2288 N N . TYR B 1 56 ? 1.693 29.141 -3.408 1 89.12 56 TYR B N 1
ATOM 2289 C CA . TYR B 1 56 ? 1.409 28.703 -2.051 1 89.12 56 TYR B CA 1
ATOM 2290 C C . TYR B 1 56 ? 2.529 29.094 -1.097 1 89.12 56 TYR B C 1
ATOM 2292 O O . TYR B 1 56 ? 2.455 28.828 0.105 1 89.12 56 TYR B O 1
ATOM 2300 N N . GLY B 1 57 ? 3.473 29.797 -1.594 1 90.06 57 GLY B N 1
ATOM 2301 C CA . GLY B 1 57 ? 4.586 30.219 -0.766 1 90.06 57 GLY B CA 1
ATOM 2302 C C . GLY B 1 57 ? 5.312 29.078 -0.092 1 90.06 57 GLY B C 1
ATOM 2303 O O . GLY B 1 57 ? 5.551 29.109 1.117 1 90.06 57 GLY B O 1
ATOM 2304 N N . GLY B 1 58 ? 5.574 28.047 -0.835 1 85.94 58 GLY B N 1
ATOM 2305 C CA . GLY B 1 58 ? 6.125 26.859 -0.229 1 85.94 58 GLY B CA 1
ATOM 2306 C C . GLY B 1 58 ? 6.906 26 -1.206 1 85.94 58 GLY B C 1
ATOM 2307 O O . GLY B 1 58 ? 7.258 26.453 -2.297 1 85.94 58 GLY B O 1
ATOM 2308 N N . ARG B 1 59 ? 7.336 24.891 -0.725 1 80.38 59 ARG B N 1
ATOM 2309 C CA . ARG B 1 59 ? 8.094 23.938 -1.523 1 80.38 59 ARG B CA 1
ATOM 2310 C C . ARG B 1 59 ? 7.238 22.734 -1.91 1 80.38 59 ARG B C 1
ATOM 2312 O O . ARG B 1 59 ? 6.527 22.188 -1.07 1 80.38 59 ARG B O 1
ATOM 2319 N N . VAL B 1 60 ? 7.262 22.438 -3.219 1 80.75 60 VAL B N 1
ATOM 2320 C CA . VAL B 1 60 ? 6.617 21.219 -3.684 1 80.75 60 VAL B CA 1
ATOM 2321 C C . VAL B 1 60 ? 7.391 20 -3.18 1 80.75 60 VAL B C 1
ATOM 2323 O O . VAL B 1 60 ? 8.602 19.891 -3.396 1 80.75 60 VAL B O 1
ATOM 2326 N N . ILE B 1 61 ? 6.699 19.172 -2.436 1 68 61 ILE B N 1
ATOM 2327 C CA . ILE B 1 61 ? 7.398 18.031 -1.849 1 68 61 ILE B CA 1
ATOM 2328 C C . ILE B 1 61 ? 7.016 16.75 -2.592 1 68 61 ILE B C 1
ATOM 2330 O O . ILE B 1 61 ? 7.699 15.734 -2.475 1 68 61 ILE B O 1
ATOM 2334 N N . GLU B 1 62 ? 5.941 16.781 -3.328 1 68.44 62 GLU B N 1
ATOM 2335 C CA . GLU B 1 62 ? 5.488 15.602 -4.062 1 68.44 62 GLU B CA 1
ATOM 2336 C C . GLU B 1 62 ? 4.664 15.992 -5.285 1 68.44 62 GLU B C 1
ATOM 2338 O O . GLU B 1 62 ? 3.854 16.922 -5.223 1 68.44 62 GLU B O 1
ATOM 2343 N N . VAL B 1 63 ? 4.938 15.266 -6.391 1 70.12 63 VAL B N 1
ATOM 2344 C CA . VAL B 1 63 ? 4.109 15.336 -7.586 1 70.12 63 VAL B CA 1
ATOM 2345 C C . VAL B 1 63 ? 3.676 13.93 -8 1 70.12 63 VAL B C 1
ATOM 2347 O O . VAL B 1 63 ? 4.5 13.016 -8.094 1 70.12 63 VAL B O 1
ATOM 2350 N N . GLU B 1 64 ? 2.33 13.727 -8.133 1 69.19 64 GLU B N 1
ATOM 2351 C CA . GLU B 1 64 ? 1.782 12.477 -8.664 1 69.19 64 GLU B CA 1
ATOM 2352 C C . GLU B 1 64 ? 0.925 12.727 -9.898 1 69.19 64 GLU B C 1
ATOM 2354 O O . GLU B 1 64 ? 0.21 13.734 -9.977 1 69.19 64 GLU B O 1
ATOM 2359 N N . THR B 1 65 ? 1.087 11.836 -10.852 1 69.31 65 THR B N 1
ATOM 2360 C CA . THR B 1 65 ? 0.263 11.953 -12.055 1 69.31 65 THR B CA 1
ATOM 2361 C C . THR B 1 65 ? -1.112 11.328 -11.828 1 69.31 65 THR B C 1
ATOM 2363 O O . THR B 1 65 ? -1.227 10.273 -11.195 1 69.31 65 THR B O 1
ATOM 2366 N N . LYS B 1 66 ? -2.043 12.109 -12.203 1 69.12 66 LYS B N 1
ATOM 2367 C CA . LYS B 1 66 ? -3.43 11.656 -12.227 1 69.12 66 LYS B CA 1
ATOM 2368 C C . LYS B 1 66 ? -4.031 11.812 -13.625 1 69.12 66 LYS B C 1
ATOM 2370 O O . LYS B 1 66 ? -3.426 12.422 -14.5 1 69.12 66 LYS B O 1
ATOM 2375 N N . ARG B 1 67 ? -5.102 10.984 -13.797 1 71.38 67 ARG B N 1
ATOM 2376 C CA . ARG B 1 67 ? -5.875 11.148 -15.023 1 71.38 67 ARG B CA 1
ATOM 2377 C C . ARG B 1 67 ? -7.281 11.648 -14.727 1 71.38 67 ARG B C 1
ATOM 2379 O O . ARG B 1 67 ? -7.953 11.125 -13.836 1 71.38 67 ARG B O 1
ATOM 2386 N N . GLY B 1 68 ? -7.598 12.672 -15.406 1 68.81 68 GLY B N 1
ATOM 2387 C CA . GLY B 1 68 ? -8.961 13.18 -15.305 1 68.81 68 GLY B CA 1
ATOM 2388 C C . GLY B 1 68 ? -9.977 12.289 -15.992 1 68.81 68 GLY B C 1
ATOM 2389 O O . GLY B 1 68 ? -9.641 11.211 -16.484 1 68.81 68 GLY B O 1
ATOM 2390 N N . ARG B 1 69 ? -11.195 12.672 -16.016 1 66.69 69 ARG B N 1
ATOM 2391 C CA . ARG B 1 69 ? -12.328 11.906 -16.516 1 66.69 69 ARG B CA 1
ATOM 2392 C C . ARG B 1 69 ? -12.156 11.594 -18 1 66.69 69 ARG B C 1
ATOM 2394 O O . ARG B 1 69 ? -12.539 10.516 -18.469 1 66.69 69 ARG B O 1
ATOM 2401 N N . GLN B 1 70 ? -11.641 12.555 -18.641 1 69.44 70 GLN B N 1
ATOM 2402 C CA . GLN B 1 70 ? -11.453 12.383 -20.078 1 69.44 70 GLN B CA 1
ATOM 2403 C C . GLN B 1 70 ? -10.062 11.852 -20.406 1 69.44 70 GLN B C 1
ATOM 2405 O O . GLN B 1 70 ? -9.625 11.875 -21.547 1 69.44 70 GLN B O 1
ATOM 2410 N N . GLY B 1 71 ? -9.367 11.484 -19.391 1 72.06 71 GLY B N 1
ATOM 2411 C CA . GLY B 1 71 ? -8.031 10.938 -19.594 1 72.06 71 GLY B CA 1
ATOM 2412 C C . GLY B 1 71 ? -6.945 11.992 -19.578 1 72.06 71 GLY B C 1
ATOM 2413 O O . GLY B 1 71 ? -5.766 11.68 -19.75 1 72.06 71 GLY B O 1
ATOM 2414 N N . GLU B 1 72 ? -7.363 13.148 -19.406 1 79.81 72 GLU B N 1
ATOM 2415 C CA . GLU B 1 72 ? -6.375 14.227 -19.406 1 79.81 72 GLU B CA 1
ATOM 2416 C C . GLU B 1 72 ? -5.406 14.086 -18.234 1 79.81 72 GLU B C 1
ATOM 2418 O O . GLU B 1 72 ? -5.781 13.594 -17.172 1 79.81 72 GLU B O 1
ATOM 2423 N N . LEU B 1 73 ? -4.18 14.516 -18.453 1 78.94 73 LEU B N 1
ATOM 2424 C CA . LEU B 1 73 ? -3.127 14.414 -17.453 1 78.94 73 LEU B CA 1
ATOM 2425 C C . LEU B 1 73 ? -3.279 15.5 -16.391 1 78.94 73 LEU B C 1
ATOM 2427 O O . LEU B 1 73 ? -3.496 16.672 -16.719 1 78.94 73 LEU B O 1
ATOM 2431 N N . ARG B 1 74 ? -3.262 15.062 -15.219 1 83.81 74 ARG B N 1
ATOM 2432 C CA . ARG B 1 74 ? -3.256 15.961 -14.07 1 83.81 74 ARG B CA 1
ATOM 2433 C C . ARG B 1 74 ? -2.127 15.609 -13.109 1 83.81 74 ARG B C 1
ATOM 2435 O O . ARG B 1 74 ? -1.609 14.492 -13.133 1 83.81 74 ARG B O 1
ATOM 2442 N N . TYR B 1 75 ? -1.694 16.656 -12.336 1 81.44 75 TYR B N 1
ATOM 2443 C CA . TYR B 1 75 ? -0.71 16.438 -11.281 1 81.44 75 TYR B CA 1
ATOM 2444 C C . TYR B 1 75 ? -1.317 16.703 -9.906 1 81.44 75 TYR B C 1
ATOM 2446 O O . TYR B 1 75 ? -1.954 17.734 -9.68 1 81.44 75 TYR B O 1
ATOM 2454 N N . GLU B 1 76 ? -1.304 15.727 -9.07 1 80.06 76 GLU B N 1
ATOM 2455 C CA . GLU B 1 76 ? -1.495 15.984 -7.648 1 80.06 76 GLU B CA 1
ATOM 2456 C C . GLU B 1 76 ? -0.196 16.438 -6.988 1 80.06 76 GLU B C 1
ATOM 2458 O O . GLU B 1 76 ? 0.798 15.711 -6.996 1 80.06 76 GLU B O 1
ATOM 2463 N N . ILE B 1 77 ? -0.162 17.625 -6.492 1 81.25 77 ILE B N 1
ATOM 2464 C CA . ILE B 1 77 ? 1.048 18.234 -5.953 1 81.25 77 ILE B CA 1
ATOM 2465 C C . ILE B 1 77 ? 0.866 18.516 -4.461 1 81.25 77 ILE B C 1
ATOM 2467 O O . ILE B 1 77 ? -0.167 19.031 -4.039 1 81.25 77 ILE B O 1
ATOM 2471 N N . LYS B 1 78 ? 1.749 18.141 -3.707 1 78.75 78 LYS B N 1
ATOM 2472 C CA . LYS B 1 78 ? 1.831 18.484 -2.289 1 78.75 78 LYS B CA 1
ATOM 2473 C C . LYS B 1 78 ? 2.883 19.562 -2.039 1 78.75 78 LYS B C 1
ATOM 2475 O O . LYS B 1 78 ? 4.02 19.453 -2.506 1 78.75 78 LYS B O 1
ATOM 2480 N N . VAL B 1 79 ? 2.41 20.562 -1.411 1 82.31 79 VAL B N 1
ATOM 2481 C CA . VAL B 1 79 ? 3.262 21.703 -1.094 1 82.31 79 VAL B CA 1
ATOM 2482 C C . VAL B 1 79 ? 3.287 21.922 0.417 1 82.31 79 VAL B C 1
ATOM 2484 O O . VAL B 1 79 ? 2.264 21.781 1.089 1 82.31 79 VAL B O 1
ATOM 2487 N N . ILE B 1 80 ? 4.449 22.156 0.97 1 76.94 80 ILE B N 1
ATOM 2488 C CA . ILE B 1 80 ? 4.562 22.641 2.342 1 76.94 80 ILE B CA 1
ATOM 2489 C C . ILE B 1 80 ? 4.84 24.141 2.338 1 76.94 80 ILE B C 1
ATOM 2491 O O . ILE B 1 80 ? 5.828 24.594 1.756 1 76.94 80 ILE B O 1
ATOM 2495 N N . ASP B 1 81 ? 3.895 24.859 2.93 1 81.31 81 ASP B N 1
ATOM 2496 C CA . ASP B 1 81 ? 4.078 26.297 2.912 1 81.31 81 ASP B CA 1
ATOM 2497 C C . ASP B 1 81 ? 5.039 26.75 4.012 1 81.31 81 ASP B C 1
ATOM 2499 O O . ASP B 1 81 ? 5.633 25.922 4.699 1 81.31 81 ASP B O 1
ATOM 2503 N N . ALA B 1 82 ? 5.305 28.062 3.994 1 80.56 82 ALA B N 1
ATOM 2504 C CA . ALA B 1 82 ? 6.297 28.656 4.895 1 80.56 82 ALA B CA 1
ATOM 2505 C C . ALA B 1 82 ? 5.938 28.375 6.355 1 80.56 82 ALA B C 1
ATOM 2507 O O . ALA B 1 82 ? 6.812 28.375 7.223 1 80.56 82 ALA B O 1
ATOM 2508 N N . ARG B 1 83 ? 4.723 28.172 6.684 1 80.56 83 ARG B N 1
ATOM 2509 C CA . ARG B 1 83 ? 4.266 27.906 8.039 1 80.56 83 ARG B CA 1
ATOM 2510 C C . ARG B 1 83 ? 4.34 26.406 8.359 1 80.56 83 ARG B C 1
ATOM 2512 O O . ARG B 1 83 ? 3.979 25.984 9.461 1 80.56 83 ARG B O 1
ATOM 2519 N N . GLY B 1 84 ? 4.715 25.641 7.398 1 68.56 84 GLY B N 1
ATOM 2520 C CA . GLY B 1 84 ? 4.812 24.203 7.594 1 68.56 84 GLY B CA 1
ATOM 2521 C C . GLY B 1 84 ? 3.52 23.469 7.285 1 68.56 84 GLY B C 1
ATOM 2522 O O . GLY B 1 84 ? 3.416 22.266 7.512 1 68.56 84 GLY B O 1
ATOM 2523 N N . GLU B 1 85 ? 2.527 24.203 6.824 1 73.06 85 GLU B N 1
ATOM 2524 C CA . GLU B 1 85 ? 1.247 23.594 6.477 1 73.06 85 GLU B CA 1
ATOM 2525 C C . GLU B 1 85 ? 1.31 22.922 5.109 1 73.06 85 GLU B C 1
ATOM 2527 O O . GLU B 1 85 ? 1.848 23.484 4.156 1 73.06 85 GLU B O 1
ATOM 2532 N N . LYS B 1 86 ? 0.768 21.641 5.137 1 71.56 86 LYS B N 1
ATOM 2533 C CA . LYS B 1 86 ? 0.724 20.891 3.885 1 71.56 86 LYS B CA 1
ATOM 2534 C C . LYS B 1 86 ? -0.521 21.25 3.076 1 71.56 86 LYS B C 1
ATOM 2536 O O . LYS B 1 86 ? -1.623 21.328 3.623 1 71.56 86 LYS B O 1
ATOM 2541 N N . HIS B 1 87 ? -0.323 21.594 1.83 1 79.19 87 HIS B N 1
ATOM 2542 C CA . HIS B 1 87 ? -1.381 21.781 0.844 1 79.19 87 HIS B CA 1
ATOM 2543 C C . HIS B 1 87 ? -1.305 20.719 -0.25 1 79.19 87 HIS B C 1
ATOM 2545 O O . HIS B 1 87 ? -0.213 20.359 -0.689 1 79.19 87 HIS B O 1
ATOM 2551 N N . GLU B 1 88 ? -2.426 20.109 -0.531 1 79.69 88 GLU B N 1
ATOM 2552 C CA . GLU B 1 88 ? -2.523 19.203 -1.678 1 79.69 88 GLU B CA 1
ATOM 2553 C C . GLU B 1 88 ? -3.434 19.781 -2.756 1 79.69 88 GLU B C 1
ATOM 2555 O O . GLU B 1 88 ? -4.59 20.125 -2.486 1 79.69 88 GLU B O 1
ATOM 2560 N N . VAL B 1 89 ? -2.871 19.969 -3.904 1 85.25 89 VAL B N 1
ATOM 2561 C CA . VAL B 1 89 ? -3.633 20.578 -4.992 1 85.25 89 VAL B CA 1
ATOM 2562 C C . VAL B 1 89 ? -3.6 19.656 -6.219 1 85.25 89 VAL B C 1
ATOM 2564 O O . VAL B 1 89 ? -2.617 18.953 -6.445 1 85.25 89 VAL B O 1
ATOM 2567 N N . LEU B 1 90 ? -4.711 19.578 -6.887 1 84.94 90 LEU B N 1
ATOM 2568 C CA . LEU B 1 90 ? -4.793 18.969 -8.203 1 84.94 90 LEU B CA 1
ATOM 2569 C C . LEU B 1 90 ? -4.652 20.016 -9.305 1 84.94 90 LEU B C 1
ATOM 2571 O O . LEU B 1 90 ? -5.371 21.016 -9.312 1 84.94 90 LEU B O 1
ATOM 2575 N N . VAL B 1 91 ? -3.639 19.75 -10.203 1 87.5 91 VAL B N 1
ATOM 2576 C CA . VAL B 1 91 ? -3.262 20.734 -11.211 1 87.5 91 VAL B CA 1
ATOM 2577 C C . VAL B 1 91 ? -3.438 20.141 -12.602 1 87.5 91 VAL B C 1
ATOM 2579 O O . VAL B 1 91 ? -3.021 19 -12.859 1 87.5 91 VAL B O 1
ATOM 2582 N N . ASP B 1 92 ? -4.113 20.875 -13.438 1 88.56 92 ASP B N 1
ATOM 2583 C CA . ASP B 1 92 ? -4.199 20.469 -14.836 1 88.56 92 ASP B CA 1
ATOM 2584 C C . ASP B 1 92 ? -2.84 20.578 -15.523 1 88.56 92 ASP B C 1
ATOM 2586 O O . ASP B 1 92 ? -2.203 21.641 -15.484 1 88.56 92 ASP B O 1
ATOM 2590 N N . ALA B 1 93 ? -2.432 19.516 -16.109 1 88.12 93 ALA B N 1
ATOM 2591 C CA . ALA B 1 93 ? -1.083 19.484 -16.656 1 88.12 93 ALA B CA 1
ATOM 2592 C C . ALA B 1 93 ? -0.975 20.406 -17.875 1 88.12 93 ALA B C 1
ATOM 2594 O O . ALA B 1 93 ? 0.093 20.953 -18.141 1 88.12 93 ALA B O 1
ATOM 2595 N N . ALA B 1 94 ? -2.016 20.531 -18.641 1 90.38 94 ALA B N 1
ATOM 2596 C CA . ALA B 1 94 ? -1.981 21.344 -19.859 1 90.38 94 ALA B CA 1
ATOM 2597 C C . ALA B 1 94 ? -1.943 22.828 -19.531 1 90.38 94 ALA B C 1
ATOM 2599 O O . ALA B 1 94 ? -1.133 23.578 -20.094 1 90.38 94 ALA B O 1
ATOM 2600 N N . SER B 1 95 ? -2.773 23.266 -18.594 1 91.12 95 SER B N 1
ATOM 2601 C CA . SER B 1 95 ? -2.93 24.688 -18.297 1 91.12 95 SER B CA 1
ATOM 2602 C C . SER B 1 95 ? -2.084 25.109 -17.109 1 91.12 95 SER B C 1
ATOM 2604 O O . SER B 1 95 ? -1.795 26.297 -16.938 1 91.12 95 SER B O 1
ATOM 2606 N N . GLY B 1 96 ? -1.779 24.219 -16.266 1 91.38 96 GLY B N 1
ATOM 2607 C CA . GLY B 1 96 ? -1.114 24.547 -15.008 1 91.38 96 GLY B CA 1
ATOM 2608 C C . GLY B 1 96 ? -2.059 25.094 -13.961 1 91.38 96 GLY B C 1
ATOM 2609 O O . GLY B 1 96 ? -1.624 25.516 -12.883 1 91.38 96 GLY B O 1
ATOM 2610 N N . ALA B 1 97 ? -3.281 25.047 -14.273 1 91.75 97 ALA B N 1
ATOM 2611 C CA . ALA B 1 97 ? -4.262 25.609 -13.344 1 91.75 97 ALA B CA 1
ATOM 2612 C C . ALA B 1 97 ? -4.582 24.625 -12.219 1 91.75 97 ALA B C 1
ATOM 2614 O O . ALA B 1 97 ? -4.664 23.422 -12.453 1 91.75 97 ALA B O 1
ATOM 2615 N N . VAL B 1 98 ? -4.672 25.188 -10.961 1 87.75 98 VAL B N 1
ATOM 2616 C CA . VAL B 1 98 ? -5.18 24.391 -9.852 1 87.75 98 VAL B CA 1
ATOM 2617 C C . VAL B 1 98 ? -6.664 24.094 -10.062 1 87.75 98 VAL B C 1
ATOM 2619 O O . VAL B 1 98 ? -7.48 25.016 -10.133 1 87.75 98 VAL B O 1
ATOM 2622 N N . VAL B 1 99 ? -6.957 22.812 -10.211 1 81.81 99 VAL B N 1
ATOM 2623 C CA . VAL B 1 99 ? -8.344 22.453 -10.492 1 81.81 99 VAL B CA 1
ATOM 2624 C C . VAL B 1 99 ? -9.039 22.031 -9.203 1 81.81 99 VAL B C 1
ATOM 2626 O O . VAL B 1 99 ? -10.266 22 -9.133 1 81.81 99 VAL B O 1
ATOM 2629 N N . ALA B 1 100 ? -8.281 21.578 -8.266 1 73.75 100 ALA B N 1
ATOM 2630 C CA . ALA B 1 100 ? -8.828 21.234 -6.961 1 73.75 100 ALA B CA 1
ATOM 2631 C C . ALA B 1 100 ? -7.801 21.453 -5.855 1 73.75 100 ALA B C 1
ATOM 2633 O O . ALA B 1 100 ? -6.594 21.344 -6.09 1 73.75 100 ALA B O 1
ATOM 2634 N N . ARG B 1 101 ? -8.109 22.062 -4.898 1 67.5 101 ARG B N 1
ATOM 2635 C CA . ARG B 1 101 ? -7.285 22.203 -3.703 1 67.5 101 ARG B CA 1
ATOM 2636 C C . ARG B 1 101 ? -7.754 21.266 -2.6 1 67.5 101 ARG B C 1
ATOM 2638 O O .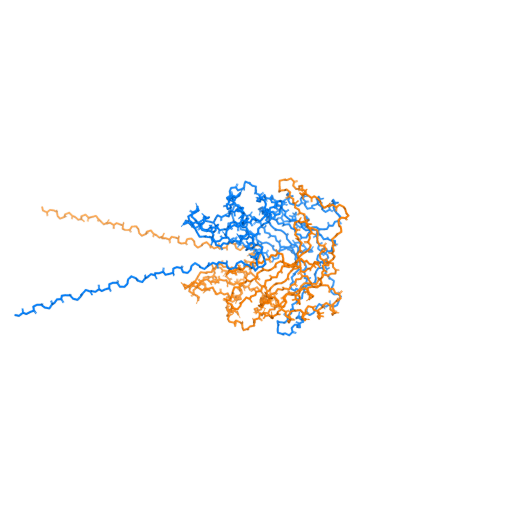 ARG B 1 101 ? -8.945 20.984 -2.473 1 67.5 101 ARG B O 1
ATOM 2645 N N . GLU B 1 102 ? -6.824 20.281 -2.125 1 55.97 102 GLU B N 1
ATOM 2646 C CA . GLU B 1 102 ? -7.254 19.578 -0.926 1 55.97 102 GLU B CA 1
ATOM 2647 C C . GLU B 1 102 ? -7.953 20.516 0.056 1 55.97 102 GLU B C 1
ATOM 2649 O O . GLU B 1 102 ? -7.297 21.25 0.784 1 55.97 102 GLU B O 1
ATOM 2654 N N . ARG B 1 103 ? -8.391 21.547 -0.394 1 49.75 103 ARG B N 1
ATOM 2655 C CA . ARG B 1 103 ? -9.055 22.266 0.688 1 49.75 103 ARG B CA 1
ATOM 2656 C C . ARG B 1 103 ? -9.602 21.297 1.732 1 49.75 103 ARG B C 1
ATOM 2658 O O . ARG B 1 103 ? -9.648 20.078 1.497 1 49.75 103 ARG B O 1
ATOM 2665 N N . GLU B 1 104 ? -10.414 21.828 2.729 1 47.41 104 GLU B N 1
ATOM 2666 C CA . GLU B 1 104 ? -11.539 21.5 3.596 1 47.41 104 GLU B CA 1
ATOM 2667 C C . GLU B 1 104 ? -12.492 20.516 2.916 1 47.41 104 GLU B C 1
ATOM 2669 O O . GLU B 1 104 ? -13.508 20.922 2.348 1 47.41 104 GLU B O 1
ATOM 2674 N N . TRP B 1 105 ? -12.109 19.891 1.943 1 53.44 105 TRP B N 1
ATOM 2675 C CA . TRP B 1 105 ? -13.195 19.172 1.288 1 53.44 105 TRP B CA 1
ATOM 2676 C C . TRP B 1 105 ? -14.117 18.516 2.316 1 53.44 105 TRP B C 1
ATOM 2678 O O . TRP B 1 105 ? -13.664 17.719 3.143 1 53.44 105 TRP B O 1
ATOM 2688 N N . PRO B 1 106 ? -15.203 19 2.369 1 62.62 106 PRO B N 1
ATOM 2689 C CA . PRO B 1 106 ? -16.203 18.75 3.404 1 62.62 106 PRO B CA 1
ATOM 2690 C C . PRO B 1 106 ? -16.531 17.281 3.584 1 62.62 106 PRO B C 1
ATOM 2692 O O . PRO B 1 106 ? -17.125 16.891 4.59 1 62.62 106 PRO B O 1
ATOM 2695 N N . THR B 1 107 ? -16.141 16.469 2.547 1 80.75 107 THR B N 1
ATOM 2696 C CA . THR B 1 107 ? -16.641 15.117 2.748 1 80.75 107 THR B CA 1
ATOM 2697 C C . THR B 1 107 ? -15.688 14.297 3.615 1 80.75 107 THR B C 1
ATOM 2699 O O . THR B 1 107 ? -14.5 14.188 3.307 1 80.75 107 THR B O 1
ATOM 2702 N N . GLN B 1 108 ? -16.203 13.891 4.691 1 87.12 108 GLN B N 1
ATOM 2703 C CA . GLN B 1 108 ? -15.477 13.055 5.641 1 87.12 108 GLN B CA 1
ATOM 2704 C C . GLN B 1 108 ? -15.828 11.586 5.457 1 87.12 108 GLN B C 1
ATOM 2706 O O . GLN B 1 108 ? -16.891 11.258 4.938 1 87.12 108 GLN B O 1
ATOM 2711 N N . PRO B 1 109 ? -14.883 10.672 5.809 1 95.44 109 PRO B N 1
ATOM 2712 C CA . PRO B 1 109 ? -15.219 9.242 5.809 1 95.44 109 PRO B CA 1
ATOM 2713 C C . PRO B 1 109 ? -16.406 8.914 6.711 1 95.44 109 PRO B C 1
ATOM 2715 O O . PRO B 1 109 ? -16.891 9.781 7.449 1 95.44 109 PRO B O 1
ATOM 2718 N N . VAL B 1 110 ? -16.891 7.734 6.613 1 97.38 110 VAL B N 1
ATOM 2719 C CA . VAL B 1 110 ? -18.078 7.344 7.363 1 97.38 110 VAL B CA 1
ATOM 2720 C C . VAL B 1 110 ? -17.672 6.52 8.578 1 97.38 110 VAL B C 1
ATOM 2722 O O . VAL B 1 110 ? -16.547 6.031 8.664 1 97.38 110 VAL B O 1
ATOM 2725 N N . ALA B 1 111 ? -18.594 6.422 9.484 1 97.12 111 ALA B N 1
ATOM 2726 C CA . ALA B 1 111 ? -18.375 5.645 10.703 1 97.12 111 ALA B CA 1
ATOM 2727 C C . ALA B 1 111 ? -18.406 4.148 10.406 1 97.12 111 ALA B C 1
ATOM 2729 O O . ALA B 1 111 ? -18.812 3.729 9.32 1 97.12 111 ALA B O 1
ATOM 2730 N N . LEU B 1 112 ? -18 3.344 11.406 1 98.12 112 LEU B N 1
ATOM 2731 C CA . LEU B 1 112 ? -17.891 1.893 11.289 1 98.12 112 LEU B CA 1
ATOM 2732 C C . LEU B 1 112 ? -19.219 1.28 10.867 1 98.12 112 LEU B C 1
ATOM 2734 O O . LEU B 1 112 ? -19.266 0.441 9.961 1 98.12 112 LEU B O 1
ATOM 2738 N N . ALA B 1 113 ? -20.266 1.718 11.477 1 97.56 113 ALA B N 1
ATOM 2739 C CA . ALA B 1 113 ? -21.578 1.14 11.219 1 97.56 113 ALA B CA 1
ATOM 2740 C C . ALA B 1 113 ? -22.016 1.386 9.773 1 97.56 113 ALA B C 1
ATOM 2742 O O . ALA B 1 113 ? -22.562 0.495 9.125 1 97.56 113 ALA B O 1
ATOM 2743 N N . GLN B 1 114 ? -21.828 2.549 9.352 1 98.25 114 GLN B N 1
ATOM 2744 C CA . GLN B 1 114 ? -22.219 2.889 7.988 1 98.25 114 GLN B CA 1
ATOM 2745 C C . GLN B 1 114 ? -21.391 2.117 6.965 1 98.25 114 GLN B 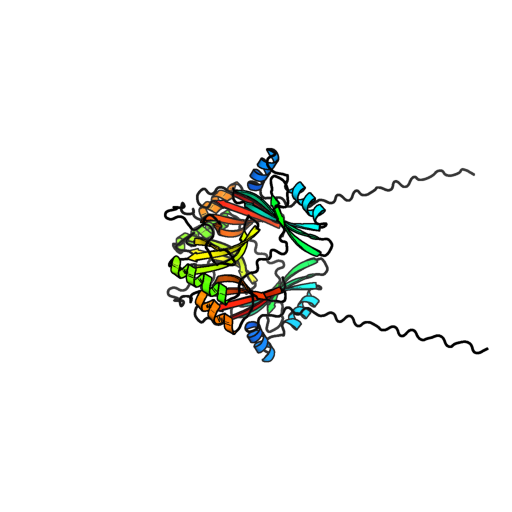C 1
ATOM 2747 O O . GLN B 1 114 ? -21.906 1.647 5.957 1 98.25 114 GLN B O 1
ATOM 2752 N N . MET B 1 115 ? -20.109 1.972 7.191 1 98.62 115 MET B N 1
ATOM 2753 C CA . MET B 1 115 ? -19.266 1.187 6.297 1 98.62 115 MET B CA 1
ATOM 2754 C C . MET B 1 115 ? -19.719 -0.268 6.254 1 98.62 115 MET B C 1
ATOM 2756 O O . MET B 1 115 ? -19.766 -0.879 5.184 1 98.62 115 MET B O 1
ATOM 2760 N N . ALA B 1 116 ? -20.062 -0.776 7.434 1 98.69 116 ALA B N 1
ATOM 2761 C CA . ALA B 1 116 ? -20.578 -2.143 7.473 1 98.69 116 ALA B CA 1
ATOM 2762 C C . ALA B 1 116 ? -21.812 -2.293 6.586 1 98.69 116 ALA B C 1
ATOM 2764 O O . ALA B 1 116 ? -21.953 -3.287 5.871 1 98.69 116 ALA B O 1
ATOM 2765 N N . ARG B 1 117 ? -22.672 -1.335 6.621 1 98.5 117 ARG B N 1
ATOM 2766 C CA . ARG B 1 117 ? -23.875 -1.362 5.793 1 98.5 117 ARG B CA 1
ATOM 2767 C C . ARG B 1 117 ? -23.516 -1.329 4.312 1 98.5 117 ARG B C 1
ATOM 2769 O O . ARG B 1 117 ? -24.078 -2.088 3.518 1 98.5 117 ARG B O 1
ATOM 2776 N N . TYR B 1 118 ? -22.594 -0.437 3.9 1 98.75 118 TYR B N 1
ATOM 2777 C CA . TYR B 1 118 ? -22.156 -0.371 2.51 1 98.75 118 TYR B CA 1
ATOM 2778 C C . TYR B 1 118 ? -21.625 -1.721 2.041 1 98.75 118 TYR B C 1
ATOM 2780 O O . TYR B 1 118 ? -22 -2.199 0.965 1 98.75 118 TYR B O 1
ATOM 2788 N N . ILE B 1 119 ? -20.797 -2.336 2.863 1 98.69 119 ILE B N 1
ATOM 2789 C CA . ILE B 1 119 ? -20.156 -3.596 2.512 1 98.69 119 ILE B CA 1
ATOM 2790 C C . ILE B 1 119 ? -21.203 -4.688 2.34 1 98.69 119 ILE B C 1
ATOM 2792 O O . ILE B 1 119 ? -21.172 -5.438 1.362 1 98.69 119 ILE B O 1
ATOM 2796 N N . ARG B 1 120 ? -22.125 -4.766 3.234 1 98.25 120 ARG B N 1
ATOM 2797 C CA . ARG B 1 120 ? -23.188 -5.762 3.139 1 98.25 120 ARG B CA 1
ATOM 2798 C C . ARG B 1 120 ? -23.984 -5.594 1.847 1 98.25 120 ARG B C 1
ATOM 2800 O O . ARG B 1 120 ? -24.266 -6.578 1.162 1 98.25 120 ARG B O 1
ATOM 2807 N N . GLN B 1 121 ? -24.312 -4.43 1.583 1 98.12 121 GLN B N 1
ATOM 2808 C CA . GLN B 1 121 ? -25.094 -4.148 0.379 1 98.12 121 GLN B CA 1
ATOM 2809 C C . GLN B 1 121 ? -24.328 -4.562 -0.876 1 98.12 121 GLN B C 1
ATOM 2811 O O . GLN B 1 121 ? -24.906 -5.156 -1.792 1 98.12 121 GLN B O 1
ATOM 2816 N N . LEU B 1 122 ? -23.062 -4.242 -0.96 1 98.19 122 LEU B N 1
ATOM 2817 C CA . LEU B 1 122 ? -22.219 -4.594 -2.107 1 98.19 122 LEU B CA 1
ATOM 2818 C C . LEU B 1 122 ? -22.125 -6.105 -2.266 1 98.19 122 LEU B C 1
ATOM 2820 O O . LEU B 1 122 ? -22.266 -6.625 -3.377 1 98.19 122 LEU B O 1
ATOM 2824 N N . GLU B 1 123 ? -21.875 -6.773 -1.136 1 98.19 123 GLU B N 1
ATOM 2825 C CA . GLU B 1 123 ? -21.734 -8.227 -1.192 1 98.19 123 GLU B CA 1
ATOM 2826 C C . GLU B 1 123 ? -23.031 -8.891 -1.615 1 98.19 123 GLU B C 1
ATOM 2828 O O . GLU B 1 123 ? -23.016 -9.883 -2.35 1 98.19 123 GLU B O 1
ATOM 2833 N N . GLN B 1 124 ? -24.125 -8.367 -1.173 1 97.5 124 GLN B N 1
ATOM 2834 C CA . GLN B 1 124 ? -25.438 -8.875 -1.592 1 97.5 124 GLN B CA 1
ATOM 2835 C C . GLN B 1 124 ? -25.656 -8.641 -3.084 1 97.5 124 GLN B C 1
ATOM 2837 O O . GLN B 1 124 ? -26.109 -9.539 -3.793 1 97.5 124 GLN B O 1
ATOM 2842 N N . LYS B 1 125 ? -25.297 -7.543 -3.541 1 96.56 125 LYS B N 1
ATOM 2843 C CA . LYS B 1 125 ? -25.562 -7.145 -4.922 1 96.56 125 LYS B CA 1
ATOM 2844 C C . LYS B 1 125 ? -24.688 -7.922 -5.895 1 96.56 125 LYS B C 1
ATOM 2846 O O . LYS B 1 125 ? -25.125 -8.32 -6.973 1 96.56 125 LYS B O 1
ATOM 2851 N N . TYR B 1 126 ? -23.438 -8.141 -5.555 1 95.19 126 TYR B N 1
ATOM 2852 C CA . TYR B 1 126 ? -22.469 -8.656 -6.527 1 95.19 126 TYR B CA 1
ATOM 2853 C C . TYR B 1 126 ? -22.141 -10.117 -6.25 1 95.19 126 TYR B C 1
ATOM 2855 O O . TYR B 1 126 ? -21.5 -10.781 -7.07 1 95.19 126 TYR B O 1
ATOM 2863 N N . GLY B 1 127 ? -22.484 -10.672 -5.156 1 95.44 127 GLY B N 1
ATOM 2864 C CA . GLY B 1 127 ? -22.328 -12.086 -4.859 1 95.44 127 GLY B CA 1
ATOM 2865 C C . GLY B 1 127 ? -20.891 -12.492 -4.582 1 95.44 127 GLY B C 1
ATOM 2866 O O . GLY B 1 127 ? -20.516 -13.648 -4.766 1 95.44 127 GLY B O 1
ATOM 2867 N N . THR B 1 128 ? -20.047 -11.555 -4.32 1 96.5 128 THR B N 1
ATOM 2868 C CA . THR B 1 128 ? -18.641 -11.758 -3.967 1 96.5 128 THR B CA 1
ATOM 2869 C C . THR B 1 128 ? -18.297 -11.031 -2.67 1 96.5 128 THR B C 1
ATOM 2871 O O . THR B 1 128 ? -19.156 -10.414 -2.053 1 96.5 128 THR B O 1
ATOM 2874 N N . ARG B 1 129 ? -17.078 -11.203 -2.213 1 97.69 129 ARG B N 1
ATOM 2875 C CA . ARG B 1 129 ? -16.656 -10.602 -0.951 1 97.69 129 ARG B CA 1
ATOM 2876 C C . ARG B 1 129 ? -15.875 -9.312 -1.189 1 97.69 129 ARG B C 1
ATOM 2878 O O . ARG B 1 129 ? -15.094 -9.219 -2.137 1 97.69 129 ARG B O 1
ATOM 2885 N N . VAL B 1 130 ? -16.109 -8.352 -0.336 1 98.56 130 VAL B N 1
ATOM 2886 C CA . VAL B 1 130 ? -15.258 -7.164 -0.313 1 98.56 130 VAL B CA 1
ATOM 2887 C C . VAL B 1 130 ? -13.961 -7.469 0.426 1 98.56 130 VAL B C 1
ATOM 2889 O O . VAL B 1 130 ? -13.984 -7.973 1.551 1 98.56 130 VAL B O 1
ATOM 2892 N N . VAL B 1 131 ? -12.797 -7.145 -0.194 1 97.81 131 VAL B N 1
ATOM 2893 C CA . VAL B 1 131 ? -11.516 -7.461 0.432 1 97.81 131 VAL B CA 1
ATOM 2894 C C . VAL B 1 131 ? -10.742 -6.176 0.701 1 97.81 131 VAL B C 1
ATOM 2896 O O . VAL B 1 131 ? -9.727 -6.188 1.405 1 97.81 131 VAL B O 1
ATOM 2899 N N . ASN B 1 132 ? -11.156 -5.066 0.22 1 98.06 132 ASN B N 1
ATOM 2900 C CA . ASN B 1 132 ? -10.547 -3.764 0.441 1 98.06 132 ASN B CA 1
ATOM 2901 C C . ASN B 1 132 ? -11.57 -2.637 0.337 1 98.06 132 ASN B C 1
ATOM 2903 O O . ASN B 1 132 ? -12.438 -2.66 -0.537 1 98.06 132 ASN B O 1
ATOM 2907 N N . ALA B 1 133 ? -11.484 -1.652 1.178 1 98.5 133 ALA B N 1
ATOM 2908 C CA . ALA B 1 133 ? -12.18 -0.366 1.115 1 98.5 133 ALA B CA 1
ATOM 2909 C C . ALA B 1 133 ? -11.273 0.764 1.605 1 98.5 133 ALA B C 1
ATOM 2911 O O . ALA B 1 133 ? -10.742 0.705 2.717 1 98.5 133 ALA B O 1
ATOM 2912 N N . GLU B 1 134 ? -11.172 1.783 0.791 1 97.06 134 GLU B N 1
ATOM 2913 C CA . GLU B 1 134 ? -10.25 2.859 1.125 1 97.06 134 GLU B CA 1
ATOM 2914 C C . GLU B 1 134 ? -10.812 4.219 0.731 1 97.06 134 GLU B C 1
ATOM 2916 O O . GLU B 1 134 ? -11.281 4.402 -0.396 1 97.06 134 GLU B O 1
ATOM 2921 N N . PHE B 1 135 ? -10.719 5.125 1.713 1 95 135 PHE B N 1
ATOM 2922 C CA . PHE B 1 135 ? -11.094 6.516 1.462 1 95 135 PHE B CA 1
ATOM 2923 C C . PHE B 1 135 ? -10 7.23 0.675 1 95 135 PHE B C 1
ATOM 2925 O O . PHE B 1 135 ? -8.844 7.262 1.095 1 95 135 PHE B O 1
ATOM 2932 N N . GLU B 1 136 ? -10.43 7.719 -0.503 1 84.56 136 GLU B N 1
ATOM 2933 C CA . GLU B 1 136 ? -9.438 8.445 -1.286 1 84.56 136 GLU B CA 1
ATOM 2934 C C . GLU B 1 136 ? -10.086 9.547 -2.121 1 84.56 136 GLU B C 1
ATOM 2936 O O . GLU B 1 136 ? -11.305 9.703 -2.102 1 84.56 136 GLU B O 1
ATOM 2941 N N . ARG B 1 137 ? -9.242 10.297 -2.742 1 77.62 137 ARG B N 1
ATOM 2942 C CA . ARG B 1 137 ? -9.703 11.266 -3.729 1 77.62 137 ARG B CA 1
ATOM 2943 C C . ARG B 1 137 ? -9.422 10.789 -5.148 1 77.62 137 ARG B C 1
ATOM 2945 O O . ARG B 1 137 ? -8.305 10.352 -5.445 1 77.62 137 ARG B O 1
ATOM 2952 N N . ASP B 1 138 ? -10.43 10.82 -5.926 1 73.12 138 ASP B N 1
ATOM 2953 C CA . ASP B 1 138 ? -10.234 10.336 -7.289 1 73.12 138 ASP B CA 1
ATOM 2954 C C . ASP B 1 138 ? -9.578 11.406 -8.156 1 73.12 138 ASP B C 1
ATOM 2956 O O . ASP B 1 138 ? -9.156 12.453 -7.66 1 73.12 138 ASP B O 1
ATOM 2960 N N . GLY B 1 139 ? -9.312 11.047 -9.484 1 66.12 139 GLY B N 1
ATOM 2961 C CA . GLY B 1 139 ? -8.617 11.914 -10.414 1 66.12 139 GLY B CA 1
ATOM 2962 C C . GLY B 1 139 ? -9.312 13.242 -10.633 1 66.12 139 GLY B C 1
ATOM 2963 O O . GLY B 1 139 ? -8.758 14.148 -11.258 1 66.12 139 GLY B O 1
ATOM 2964 N N . GLN B 1 140 ? -10.578 13.383 -10.125 1 65.88 140 GLN B N 1
ATOM 2965 C CA . GLN B 1 140 ? -11.32 14.641 -10.219 1 65.88 140 GLN B CA 1
ATOM 2966 C C . GLN B 1 140 ? -11.336 15.367 -8.883 1 65.88 140 GLN B C 1
ATOM 2968 O O . GLN B 1 140 ? -11.961 16.422 -8.75 1 65.88 140 GLN B O 1
ATOM 2973 N N . GLY B 1 141 ? -10.688 14.766 -7.934 1 69.81 141 GLY B N 1
ATOM 2974 C CA . GLY B 1 141 ? -10.648 15.352 -6.602 1 69.81 141 GLY B CA 1
ATOM 2975 C C . GLY B 1 141 ? -11.844 14.977 -5.75 1 69.81 141 GLY B C 1
ATOM 2976 O O . GLY B 1 141 ? -11.969 15.422 -4.609 1 69.81 141 GLY B O 1
ATOM 2977 N N . GLN B 1 142 ? -12.695 14.266 -6.258 1 76.69 142 GLN B N 1
ATOM 2978 C CA . GLN B 1 142 ? -13.875 13.836 -5.52 1 76.69 142 GLN B CA 1
ATOM 2979 C C . GLN B 1 142 ? -13.531 12.75 -4.504 1 76.69 142 GLN B C 1
ATOM 2981 O O . GLN B 1 142 ? -12.773 11.82 -4.812 1 76.69 142 GLN B O 1
ATOM 2986 N N . ALA B 1 143 ? -14.031 12.992 -3.301 1 87.25 143 ALA B N 1
ATOM 2987 C CA . ALA B 1 143 ? -13.883 11.953 -2.289 1 87.25 143 ALA B CA 1
ATOM 2988 C C . ALA B 1 143 ? -14.695 10.711 -2.652 1 87.25 143 ALA B C 1
ATOM 2990 O O . ALA B 1 143 ? -15.875 10.812 -3.006 1 87.25 143 ALA B O 1
ATOM 2991 N N . VAL B 1 144 ? -14.055 9.57 -2.584 1 92.62 144 VAL B N 1
ATOM 2992 C CA . VAL B 1 144 ? -14.695 8.297 -2.883 1 92.62 144 VAL B CA 1
ATOM 2993 C C . VAL B 1 144 ? -14.156 7.215 -1.942 1 92.62 144 VAL B C 1
ATOM 2995 O O . VAL B 1 144 ? -13.133 7.406 -1.29 1 92.62 144 VAL B O 1
ATOM 2998 N N . TYR B 1 145 ? -14.898 6.152 -1.802 1 96.62 145 TYR B N 1
ATOM 2999 C CA . TYR B 1 145 ? -14.328 4.887 -1.361 1 96.62 145 TYR B CA 1
ATOM 3000 C C . TYR B 1 145 ? -13.969 4.004 -2.553 1 96.62 145 TYR B C 1
ATOM 3002 O O . TYR B 1 145 ? -14.812 3.752 -3.418 1 96.62 145 TYR B O 1
ATOM 3010 N N . GLU B 1 146 ? -12.781 3.664 -2.684 1 95.38 146 GLU B N 1
ATOM 3011 C CA . GLU B 1 146 ? -12.398 2.588 -3.59 1 95.38 146 GLU B CA 1
ATOM 3012 C C . GLU B 1 146 ? -12.547 1.224 -2.922 1 95.38 146 GLU B C 1
ATOM 3014 O O . GLU B 1 146 ? -11.953 0.976 -1.869 1 95.38 146 GLU B O 1
ATOM 3019 N N . VAL B 1 147 ? -13.266 0.319 -3.549 1 97.94 147 VAL B N 1
ATOM 3020 C CA . VAL B 1 147 ? -13.57 -0.996 -2.992 1 97.94 147 VAL B CA 1
ATOM 3021 C C . VAL B 1 147 ? -13.133 -2.084 -3.971 1 97.94 147 VAL B C 1
ATOM 3023 O O . VAL B 1 147 ? -13.281 -1.931 -5.188 1 97.94 147 VAL B O 1
ATOM 3026 N N . LYS B 1 148 ? -12.602 -3.16 -3.475 1 96.5 148 LYS B N 1
ATOM 3027 C CA . LYS B 1 148 ? -12.266 -4.332 -4.277 1 96.5 148 LYS B CA 1
ATOM 3028 C C . LYS B 1 148 ? -13.086 -5.547 -3.85 1 96.5 148 LYS B C 1
ATOM 3030 O O . LYS B 1 148 ? -13.219 -5.82 -2.654 1 96.5 148 LYS B O 1
ATOM 3035 N N . LEU B 1 149 ? -13.641 -6.203 -4.812 1 96.69 149 LEU B N 1
ATOM 3036 C CA . LEU B 1 149 ? -14.398 -7.434 -4.621 1 96.69 149 LEU B CA 1
ATOM 3037 C C . LEU B 1 149 ? -13.602 -8.641 -5.113 1 96.69 149 LEU B C 1
ATOM 3039 O O . LEU B 1 149 ? -12.875 -8.547 -6.102 1 96.69 149 LEU B O 1
ATOM 3043 N N . SER B 1 150 ? -13.711 -9.734 -4.422 1 95.81 150 SER B N 1
ATOM 3044 C CA . SER B 1 150 ? -13.047 -10.969 -4.816 1 95.81 150 SER B CA 1
ATOM 3045 C C . SER B 1 150 ? -13.953 -12.18 -4.59 1 95.81 150 SER B C 1
ATOM 3047 O O . SER B 1 150 ? -14.648 -12.258 -3.572 1 95.81 150 SER B O 1
ATOM 3049 N N . GLU B 1 151 ? -13.875 -13.125 -5.555 1 94.31 151 GLU B N 1
ATOM 3050 C CA . GLU B 1 151 ? -14.57 -14.406 -5.402 1 94.31 151 GLU B CA 1
ATOM 3051 C C . GLU B 1 151 ? -13.812 -15.328 -4.449 1 94.31 151 GLU B C 1
ATOM 3053 O O . GLU B 1 151 ? -14.383 -16.312 -3.951 1 94.31 151 GLU B O 1
ATOM 3058 N N . ARG B 1 152 ? -12.547 -15.062 -4.211 1 92.12 152 ARG B N 1
ATOM 3059 C CA . ARG B 1 152 ? -11.695 -15.875 -3.35 1 92.12 152 ARG B CA 1
ATOM 3060 C C . ARG B 1 152 ? -10.984 -15.016 -2.311 1 92.12 152 ARG B C 1
ATOM 3062 O O . ARG B 1 152 ? -9.781 -14.766 -2.424 1 92.12 152 ARG B O 1
ATOM 3069 N N . PRO B 1 153 ? -11.805 -14.719 -1.314 1 91.5 153 PRO B N 1
ATOM 3070 C CA . PRO B 1 153 ? -11.156 -13.938 -0.262 1 91.5 153 PRO B CA 1
ATOM 3071 C C . PRO B 1 153 ? -9.977 -14.672 0.375 1 91.5 153 PRO B C 1
ATOM 3073 O O . PRO B 1 153 ? -10.039 -15.883 0.566 1 91.5 153 PRO B O 1
ATOM 3076 N N . ALA B 1 154 ? -8.875 -14.062 0.575 1 87.25 154 ALA B N 1
ATOM 3077 C CA . ALA B 1 154 ? -7.645 -14.648 1.106 1 87.25 154 ALA B CA 1
ATOM 3078 C C . ALA B 1 154 ? -7.059 -15.672 0.14 1 87.25 154 ALA B C 1
ATOM 3080 O O . ALA B 1 154 ? -6.43 -16.641 0.562 1 87.25 154 ALA B O 1
ATOM 3081 N N . GLY B 1 155 ? -7.359 -15.531 -1.093 1 87.5 155 GLY B N 1
ATOM 3082 C CA . GLY B 1 155 ? -6.938 -16.484 -2.105 1 87.5 155 GLY B CA 1
ATOM 3083 C C . GLY B 1 155 ? -5.496 -16.297 -2.541 1 87.5 155 GLY B C 1
ATOM 3084 O O . GLY B 1 155 ? -4.988 -17.047 -3.373 1 87.5 155 GLY B O 1
ATOM 3085 N N . GLU B 1 156 ? -4.836 -15.344 -2.012 1 91.62 156 GLU B N 1
ATOM 3086 C CA . GLU B 1 156 ? -3.43 -15.141 -2.334 1 91.62 156 GLU B CA 1
ATOM 3087 C C . GLU B 1 156 ? -2.523 -15.836 -1.324 1 91.62 156 GLU B C 1
ATOM 3089 O O . GLU B 1 156 ? -2.811 -15.844 -0.125 1 91.62 156 GLU B O 1
ATOM 3094 N N . THR B 1 157 ? -1.476 -16.531 -1.837 1 92.81 157 THR B N 1
ATOM 3095 C CA . THR B 1 157 ? -0.479 -17.172 -0.996 1 92.81 157 THR B CA 1
ATOM 3096 C C . THR B 1 157 ? 0.776 -16.312 -0.877 1 92.81 157 THR B C 1
ATOM 3098 O O . THR B 1 157 ? 1.388 -15.961 -1.886 1 92.81 157 THR B O 1
ATOM 3101 N N . LYS B 1 158 ? 1.148 -16.016 0.306 1 93.19 158 LYS B N 1
ATOM 3102 C CA . LYS B 1 158 ? 2.35 -15.219 0.548 1 93.19 158 LYS B CA 1
ATOM 3103 C C . LYS B 1 158 ? 3.57 -16.109 0.737 1 93.19 158 LYS B C 1
ATOM 3105 O O . LYS B 1 158 ? 3.512 -17.109 1.462 1 93.19 158 LYS B O 1
ATOM 3110 N N . LEU B 1 159 ? 4.617 -15.75 0.061 1 95.94 159 LEU B N 1
ATOM 3111 C CA . LEU B 1 159 ? 5.91 -16.406 0.197 1 95.94 159 LEU B CA 1
ATOM 3112 C C . LEU B 1 159 ? 7.008 -15.398 0.526 1 95.94 159 LEU B C 1
ATOM 3114 O O . LEU B 1 159 ? 6.953 -14.25 0.076 1 95.94 159 LEU B O 1
ATOM 3118 N N . LEU B 1 160 ? 7.934 -15.836 1.324 1 94.31 160 LEU B N 1
ATOM 3119 C CA . LEU B 1 160 ? 9.164 -15.094 1.526 1 94.31 160 LEU B CA 1
ATOM 3120 C C . LEU B 1 160 ? 10.328 -15.75 0.787 1 94.31 160 LEU B C 1
ATOM 3122 O O . LEU B 1 160 ? 10.539 -16.953 0.902 1 94.31 160 LEU B O 1
ATOM 3126 N N . LEU B 1 161 ? 11.031 -14.93 0.026 1 97.25 161 LEU B N 1
ATOM 3127 C CA . LEU B 1 161 ? 12.18 -15.422 -0.738 1 97.25 161 LEU B CA 1
ATOM 3128 C C . LEU B 1 161 ? 13.484 -14.852 -0.19 1 97.25 161 LEU B C 1
ATOM 3130 O O . LEU B 1 161 ? 13.547 -13.672 0.165 1 97.25 161 LEU B O 1
ATOM 3134 N N . ASP B 1 162 ? 14.484 -15.703 -0.213 1 95.44 162 ASP B N 1
ATOM 3135 C CA . ASP B 1 162 ? 15.844 -15.195 -0.077 1 95.44 162 ASP B CA 1
ATOM 3136 C C . ASP B 1 162 ? 16.219 -14.297 -1.254 1 95.44 162 ASP B C 1
ATOM 3138 O O . ASP B 1 162 ? 16.047 -14.68 -2.412 1 95.44 162 ASP B O 1
ATOM 3142 N N . VAL B 1 163 ? 16.734 -13.156 -0.954 1 96.81 163 VAL B N 1
ATOM 3143 C CA . VAL B 1 163 ? 16.953 -12.156 -1.993 1 96.81 163 VAL B CA 1
ATOM 3144 C C . VAL B 1 163 ? 18.031 -12.648 -2.961 1 96.81 163 VAL B C 1
ATOM 3146 O O . VAL B 1 163 ? 17.938 -12.438 -4.172 1 96.81 163 VAL B O 1
ATOM 3149 N N . ARG B 1 164 ? 19.062 -13.328 -2.545 1 94.06 164 ARG B N 1
ATOM 3150 C CA . ARG B 1 164 ? 20.219 -13.703 -3.352 1 94.06 164 ARG B CA 1
ATOM 3151 C C . ARG B 1 164 ? 19.922 -14.953 -4.176 1 94.06 164 ARG B C 1
ATOM 3153 O O . ARG B 1 164 ? 20.281 -15.023 -5.352 1 94.06 164 ARG B O 1
ATOM 3160 N N . THR B 1 165 ? 19.188 -15.852 -3.615 1 95.81 165 THR B N 1
ATOM 3161 C CA . THR B 1 165 ? 19.078 -17.156 -4.246 1 95.81 165 THR B CA 1
ATOM 3162 C C . THR B 1 165 ? 17.703 -17.344 -4.895 1 95.81 165 THR B C 1
ATOM 3164 O O . THR B 1 165 ? 17.531 -18.203 -5.758 1 95.81 165 THR B O 1
ATOM 3167 N N . GLY B 1 166 ? 16.719 -16.594 -4.395 1 97.06 166 GLY B N 1
ATOM 3168 C CA . GLY B 1 166 ? 15.359 -16.781 -4.863 1 97.06 166 GLY B CA 1
ATOM 3169 C C . GLY B 1 166 ? 14.664 -17.969 -4.215 1 97.06 166 GLY B C 1
ATOM 3170 O O . GLY B 1 166 ? 13.539 -18.297 -4.574 1 97.06 166 GLY B O 1
ATOM 3171 N N . GLU B 1 167 ? 15.281 -18.5 -3.236 1 96.56 167 GLU B N 1
ATOM 3172 C CA . GLU B 1 167 ? 14.688 -19.656 -2.564 1 96.56 167 GLU B CA 1
ATOM 3173 C C . GLU B 1 167 ? 13.57 -19.234 -1.619 1 96.56 167 GLU B C 1
ATOM 3175 O O . GLU B 1 167 ? 13.672 -18.219 -0.945 1 96.56 167 GLU B O 1
ATOM 3180 N N . VAL B 1 168 ? 12.438 -20.016 -1.573 1 96.5 168 VAL B N 1
ATOM 3181 C CA . VAL B 1 168 ? 11.344 -19.781 -0.644 1 96.5 168 VAL B CA 1
ATOM 3182 C C . VAL B 1 168 ? 11.781 -20.109 0.778 1 96.5 168 VAL B C 1
ATOM 3184 O O . VAL B 1 168 ? 12.195 -21.25 1.053 1 96.5 168 VAL B O 1
ATOM 3187 N N . LEU B 1 169 ? 11.594 -19 1.562 1 91.81 169 LEU B N 1
ATOM 3188 C CA . LEU B 1 169 ? 11.867 -19.172 2.982 1 91.81 169 LEU B CA 1
ATOM 3189 C C . LEU B 1 169 ? 10.656 -19.75 3.705 1 91.81 169 LEU B C 1
ATOM 3191 O O . LEU B 1 169 ? 9.539 -19.266 3.537 1 91.81 169 LEU B O 1
ATOM 3195 N N . HIS B 1 170 ? 10.617 -20.891 4.297 1 87.69 170 HIS B N 1
ATOM 3196 C CA . HIS B 1 170 ? 9.555 -21.562 5.031 1 87.69 170 HIS B CA 1
ATOM 3197 C C . HIS B 1 170 ? 8.406 -21.953 4.102 1 87.69 170 HIS B C 1
ATOM 3199 O O . HIS B 1 170 ? 7.32 -21.375 4.168 1 87.69 170 HIS B O 1
ATOM 3205 N N . PRO B 1 171 ? 8.562 -22.766 3.236 1 90.94 171 PRO B N 1
ATOM 3206 C CA . PRO B 1 171 ? 7.516 -23.172 2.295 1 90.94 171 PRO B CA 1
ATOM 3207 C C . PRO B 1 171 ? 6.223 -23.578 2.992 1 90.94 171 PRO B C 1
ATOM 3209 O O . PRO B 1 171 ? 6.25 -24.047 4.133 1 90.94 171 PRO B O 1
ATOM 3212 N N . PRO B 1 172 ? 5.094 -23.203 2.299 1 87.62 172 PRO B N 1
ATOM 3213 C CA . PRO B 1 172 ? 3.816 -23.625 2.877 1 87.62 172 PRO B CA 1
ATOM 3214 C C . PRO B 1 172 ? 3.723 -25.141 3.061 1 87.62 172 PRO B C 1
ATOM 3216 O O . PRO B 1 172 ? 4.242 -25.891 2.238 1 87.62 172 PRO B O 1
ATOM 3219 N N . GLU B 1 173 ? 3.209 -25.375 4.215 1 82.25 173 GLU B N 1
ATOM 3220 C CA . GLU B 1 173 ? 2.994 -26.781 4.488 1 82.25 173 GLU B CA 1
ATOM 3221 C C . GLU B 1 173 ? 1.788 -27.328 3.723 1 82.25 173 GLU B C 1
ATOM 3223 O O . GLU B 1 173 ? 0.764 -26.641 3.617 1 82.25 173 GLU B O 1
ATOM 3228 N N . ALA B 1 174 ? 2.057 -28.438 3.182 1 76.44 174 ALA B N 1
ATOM 3229 C CA . ALA B 1 174 ? 0.954 -29.109 2.49 1 76.44 174 ALA B CA 1
ATOM 3230 C C . ALA B 1 174 ? -0.184 -29.438 3.455 1 76.44 174 ALA B C 1
ATOM 3232 O O . ALA B 1 174 ? 0.056 -29.844 4.59 1 76.44 174 ALA B O 1
ATOM 3233 N N . GLY B 1 175 ? -1.341 -29.047 3.158 1 73.31 175 GLY B N 1
ATOM 3234 C CA . GLY B 1 175 ? -2.51 -29.453 3.922 1 73.31 175 GLY B CA 1
ATOM 3235 C C . GLY B 1 175 ? -2.877 -28.469 5.02 1 73.31 175 GLY B C 1
ATOM 3236 O O . GLY B 1 175 ? -3.764 -28.75 5.832 1 73.31 175 GLY B O 1
ATOM 3237 N N . ALA B 1 176 ? -2.084 -27.438 5.207 1 73.44 176 ALA B N 1
ATOM 3238 C CA . ALA B 1 176 ? -2.477 -26.484 6.238 1 73.44 176 ALA B CA 1
ATOM 3239 C C . ALA B 1 176 ? -3.789 -25.797 5.879 1 73.44 176 ALA B C 1
ATOM 3241 O O . ALA B 1 176 ? -3.939 -25.281 4.77 1 73.44 176 ALA B O 1
ATOM 3242 N N . VAL B 1 177 ? -4.816 -26.156 6.703 1 75.25 177 VAL B N 1
ATOM 3243 C CA . VAL B 1 177 ? -6.117 -25.547 6.441 1 75.25 177 VAL B CA 1
ATOM 3244 C C . VAL B 1 177 ? -6.309 -24.328 7.348 1 75.25 177 VAL B C 1
ATOM 3246 O O . VAL B 1 177 ? -6.152 -24.422 8.57 1 75.25 177 VAL B O 1
ATOM 3249 N N . GLN B 1 178 ? -6.441 -23.188 6.762 1 82.88 178 GLN B N 1
ATOM 3250 C CA . GLN B 1 178 ? -6.793 -22 7.527 1 82.88 178 GLN B CA 1
ATOM 3251 C C . GLN B 1 178 ? -8.289 -21.719 7.465 1 82.88 178 GLN B C 1
ATOM 3253 O O . GLN B 1 178 ? -8.914 -21.875 6.41 1 82.88 178 GLN B O 1
ATOM 3258 N N . PRO B 1 179 ? -8.875 -21.422 8.664 1 89.06 179 PRO B N 1
ATOM 3259 C CA . PRO B 1 179 ? -10.297 -21.047 8.633 1 89.06 179 PRO B CA 1
ATOM 3260 C C . PRO B 1 179 ? -10.578 -19.891 7.691 1 89.06 179 PRO B C 1
ATOM 3262 O O . PRO B 1 179 ? -9.766 -18.969 7.578 1 89.06 179 PRO B O 1
ATOM 3265 N N . PRO B 1 180 ? -11.688 -19.984 7.008 1 92.56 180 PRO B N 1
ATOM 3266 C CA . PRO B 1 180 ? -12.031 -18.875 6.105 1 92.56 180 PRO B CA 1
ATOM 3267 C C . PRO B 1 180 ? -12.281 -17.562 6.848 1 92.56 180 PRO B C 1
ATOM 3269 O O . PRO B 1 180 ? -12.789 -17.578 7.973 1 92.56 180 PRO B O 1
ATOM 3272 N N . PRO B 1 181 ? -11.945 -16.516 6.25 1 97 181 PRO B N 1
ATOM 3273 C CA . PRO B 1 181 ? -12.219 -15.234 6.898 1 97 181 PRO B CA 1
ATOM 3274 C C . PRO B 1 181 ? -13.711 -14.938 7.004 1 97 181 PRO B C 1
ATOM 3276 O O . PRO B 1 181 ? -14.477 -15.227 6.074 1 97 181 PRO B O 1
ATOM 3279 N N . ARG B 1 182 ? -14.086 -14.375 8.164 1 98.19 182 ARG B N 1
ATOM 3280 C CA . ARG B 1 182 ? -15.422 -13.789 8.273 1 98.19 182 ARG B CA 1
ATOM 3281 C C . ARG B 1 182 ? -15.555 -12.562 7.383 1 98.19 182 ARG B C 1
ATOM 3283 O O . ARG B 1 182 ? -14.555 -11.938 7.016 1 98.19 182 ARG B O 1
ATOM 3290 N N . SER B 1 183 ? -16.797 -12.234 7.039 1 98.38 183 SER B N 1
ATOM 3291 C CA . SER B 1 183 ? -17.016 -11.109 6.137 1 98.38 183 SER B CA 1
ATOM 3292 C C . SER B 1 183 ? -16.531 -9.805 6.758 1 98.38 183 SER B C 1
ATOM 3294 O O . SER B 1 183 ? -16.531 -9.648 7.98 1 98.38 183 SER B O 1
ATOM 3296 N N . MET B 1 184 ? -16.109 -8.883 5.898 1 98.62 184 MET B N 1
ATOM 3297 C CA . MET B 1 184 ? -15.656 -7.566 6.352 1 98.62 184 MET B CA 1
ATOM 3298 C C . MET B 1 184 ? -16.766 -6.852 7.113 1 98.62 184 MET B C 1
ATOM 3300 O O . MET B 1 184 ? -16.5 -6.168 8.109 1 98.62 184 MET B O 1
ATOM 3304 N N . ALA B 1 185 ? -17.984 -7 6.707 1 98.56 185 ALA B N 1
ATOM 3305 C CA . ALA B 1 185 ? -19.125 -6.367 7.387 1 98.56 185 ALA B CA 1
ATOM 3306 C C . ALA B 1 185 ? -19.25 -6.871 8.82 1 98.56 185 ALA B C 1
ATOM 3308 O O . ALA B 1 185 ? -19.406 -6.078 9.75 1 98.56 185 ALA B O 1
ATOM 3309 N N . VAL B 1 186 ? -19.188 -8.164 8.969 1 98.56 186 VAL B N 1
ATOM 3310 C CA . VAL B 1 186 ? -19.281 -8.773 10.289 1 98.56 186 VAL B CA 1
ATOM 3311 C C . VAL B 1 186 ? -18.141 -8.297 11.172 1 98.56 186 VAL B C 1
ATOM 3313 O O . VAL B 1 186 ? -18.328 -7.961 12.344 1 98.56 186 VAL B O 1
ATOM 3316 N N . MET B 1 187 ? -16.969 -8.258 10.57 1 98.69 187 MET B N 1
ATOM 3317 C CA . MET B 1 187 ? -15.797 -7.781 11.312 1 98.69 187 MET B CA 1
ATOM 3318 C C . MET B 1 187 ? -15.992 -6.336 11.758 1 98.69 187 MET B C 1
ATOM 3320 O O . MET B 1 187 ? -15.758 -6 12.922 1 98.69 187 MET B O 1
ATOM 3324 N N . LEU B 1 188 ? -16.406 -5.438 10.891 1 98.62 188 LEU B N 1
ATOM 3325 C CA . LEU B 1 188 ? -16.609 -4.035 11.219 1 98.62 188 LEU B CA 1
ATOM 3326 C C . LEU B 1 188 ? -17.641 -3.885 12.336 1 98.62 188 LEU B C 1
ATOM 3328 O O . LEU B 1 188 ? -17.484 -3.068 13.242 1 98.62 188 LEU B O 1
ATOM 3332 N N . GLU B 1 189 ? -18.672 -4.621 12.289 1 98 189 GLU B N 1
ATOM 3333 C CA . GLU B 1 189 ? -19.703 -4.598 13.312 1 98 189 GLU B CA 1
ATOM 3334 C C . GLU B 1 189 ? -19.141 -5.023 14.672 1 98 189 GLU B C 1
ATOM 3336 O O . GLU B 1 189 ? -19.547 -4.496 15.711 1 98 189 GLU B O 1
ATOM 3341 N N . SER B 1 190 ? -18.297 -5.961 14.609 1 97.62 190 SER B N 1
ATOM 3342 C CA . SER B 1 190 ? -17.719 -6.449 15.859 1 97.62 190 SER B CA 1
ATOM 3343 C C . SER B 1 190 ? -16.859 -5.379 16.516 1 97.62 190 SER B C 1
ATOM 3345 O O . SER B 1 190 ? -16.625 -5.426 17.734 1 97.62 190 SER B O 1
ATOM 3347 N N . LEU B 1 191 ? -16.312 -4.449 15.734 1 97.62 191 LEU B N 1
ATOM 3348 C CA . LEU B 1 191 ? -15.438 -3.408 16.266 1 97.62 191 LEU B CA 1
ATOM 3349 C C . LEU B 1 191 ? -16.25 -2.256 16.844 1 97.62 191 LEU B C 1
ATOM 3351 O O . LEU B 1 191 ? -15.781 -1.548 17.734 1 97.62 191 LEU B O 1
ATOM 3355 N N . GLN B 1 192 ? -17.438 -2.072 16.391 1 94.62 192 GLN B N 1
ATOM 3356 C CA . GLN B 1 192 ? -18.25 -0.888 16.625 1 94.62 192 GLN B CA 1
ATOM 3357 C C . GLN B 1 192 ? -18.422 -0.627 18.109 1 94.62 192 GLN B C 1
ATOM 3359 O O . GLN B 1 192 ? -18.359 0.52 18.562 1 94.62 192 GLN B O 1
ATOM 3364 N N . PRO B 1 193 ? -18.672 -1.642 18.953 1 93.75 193 PRO B N 1
ATOM 3365 C CA . PRO B 1 193 ? -18.891 -1.385 20.375 1 93.75 193 PRO B CA 1
ATOM 3366 C C . PRO B 1 193 ? -17.625 -0.95 21.109 1 93.75 193 PRO B C 1
ATOM 3368 O O . PRO B 1 193 ? -17.703 -0.342 22.172 1 93.75 193 PRO B O 1
ATOM 3371 N N . LYS B 1 194 ? -16.5 -1.196 20.531 1 92.62 194 LYS B N 1
ATOM 3372 C CA . LYS B 1 194 ? -15.242 -1.041 21.25 1 92.62 194 LYS B CA 1
ATOM 3373 C C . LYS B 1 194 ? -14.438 0.136 20.719 1 92.62 194 LYS B C 1
ATOM 3375 O O . LYS B 1 194 ? -13.578 0.681 21.422 1 92.62 194 LYS B O 1
ATOM 3380 N N . PHE B 1 195 ? -14.703 0.372 19.5 1 93.31 195 PHE B N 1
ATOM 3381 C CA . PHE B 1 195 ? -13.891 1.385 18.844 1 93.31 195 PHE B CA 1
ATOM 3382 C C . PHE B 1 195 ? -14.766 2.422 18.141 1 93.31 195 PHE B C 1
ATOM 3384 O O . PHE B 1 195 ? -15.844 2.096 17.641 1 93.31 195 PHE B O 1
ATOM 3391 N N . SER B 1 196 ? -14.211 3.656 18.188 1 91.38 196 SER B N 1
ATOM 3392 C CA . SER B 1 196 ? -14.828 4.762 17.453 1 91.38 196 SER B CA 1
ATOM 3393 C C . SER B 1 196 ? -13.883 5.34 16.406 1 91.38 196 SER B C 1
ATOM 3395 O O . SER B 1 196 ? -12.695 5.012 16.391 1 91.38 196 SER B O 1
ATOM 3397 N N . GLY B 1 197 ? -14.492 6.211 15.547 1 94.38 197 GLY B N 1
ATOM 3398 C CA . GLY B 1 197 ? -13.711 6.824 14.484 1 94.38 197 GLY B CA 1
ATOM 3399 C C . GLY B 1 197 ? -14.32 6.637 13.109 1 94.38 197 GLY B C 1
ATOM 3400 O O . GLY B 1 197 ? -15.328 5.938 12.961 1 94.38 197 GLY B O 1
ATOM 3401 N N . LEU B 1 198 ? -13.664 7.312 12.148 1 96.5 198 LEU B N 1
ATOM 3402 C CA . LEU B 1 198 ? -14.117 7.25 10.766 1 96.5 198 LEU B CA 1
ATOM 3403 C C . LEU B 1 198 ? -13.227 6.324 9.945 1 96.5 198 LEU B C 1
ATOM 3405 O O . LEU B 1 198 ? -12.008 6.316 10.109 1 96.5 198 LEU B O 1
ATOM 3409 N N . VAL B 1 199 ? -13.82 5.523 9.039 1 98.25 199 VAL B N 1
ATOM 3410 C CA . VAL B 1 199 ? -13.117 4.449 8.336 1 98.25 199 VAL B CA 1
ATOM 3411 C C . VAL B 1 199 ? -12.305 5.027 7.184 1 98.25 199 VAL B C 1
ATOM 3413 O O . VAL B 1 199 ? -12.859 5.453 6.172 1 98.25 199 VAL B O 1
ATOM 3416 N N . LEU B 1 200 ? -11.047 5.016 7.352 1 96.38 200 LEU B N 1
ATOM 3417 C CA . LEU B 1 200 ? -10.156 5.434 6.273 1 96.38 200 LEU B CA 1
ATOM 3418 C C . LEU B 1 200 ? -9.836 4.266 5.344 1 96.38 200 LEU B C 1
ATOM 3420 O O . LEU B 1 200 ? -9.844 4.422 4.121 1 96.38 200 LEU B O 1
ATOM 3424 N N . GLU B 1 201 ? -9.539 3.125 5.934 1 97.75 201 GLU B N 1
ATOM 3425 C CA . GLU B 1 201 ? -9.141 1.956 5.152 1 97.75 201 GLU B CA 1
ATOM 3426 C C . GLU B 1 201 ? -9.453 0.662 5.898 1 97.75 201 GLU B C 1
ATOM 3428 O O . GLU B 1 201 ? -9.25 0.574 7.113 1 97.75 201 GLU B O 1
ATOM 3433 N N . VAL B 1 202 ? -9.906 -0.322 5.195 1 98.69 202 VAL B N 1
ATOM 3434 C CA . VAL B 1 202 ? -10.039 -1.708 5.629 1 98.69 202 VAL B CA 1
ATOM 3435 C C . VAL B 1 202 ? -9.531 -2.645 4.535 1 98.69 202 VAL B C 1
ATOM 3437 O O . VAL B 1 202 ? -9.914 -2.516 3.371 1 98.69 202 VAL B O 1
ATOM 3440 N N . GLU B 1 203 ? -8.633 -3.52 4.891 1 98 203 GLU B N 1
ATOM 3441 C CA . GLU B 1 203 ? -8.07 -4.445 3.916 1 98 203 GLU B CA 1
ATOM 3442 C C . GLU B 1 203 ? -7.898 -5.84 4.516 1 98 203 GLU B C 1
ATOM 3444 O O . GLU B 1 203 ? -7.441 -5.984 5.648 1 98 203 GLU B O 1
ATOM 3449 N N . LEU B 1 204 ? -8.344 -6.844 3.76 1 97.69 204 LEU B N 1
ATOM 3450 C CA . LEU B 1 204 ? -8.023 -8.227 4.094 1 97.69 204 LEU B CA 1
ATOM 3451 C C . LEU B 1 204 ? -6.617 -8.586 3.621 1 97.69 204 LEU B C 1
ATOM 3453 O O . LEU B 1 204 ? -6.312 -8.477 2.432 1 97.69 204 LEU B O 1
ATOM 3457 N N . GLU B 1 205 ? -5.801 -8.938 4.555 1 93.06 205 GLU B N 1
ATOM 3458 C CA . GLU B 1 205 ? -4.406 -9.273 4.285 1 93.06 205 GLU B CA 1
ATOM 3459 C C . GLU B 1 205 ? -4.062 -10.664 4.812 1 93.06 205 GLU B C 1
ATOM 3461 O O . GLU B 1 205 ? -4.887 -11.305 5.465 1 93.06 205 GLU B O 1
ATOM 3466 N N . THR B 1 206 ? -2.895 -11.117 4.438 1 90.62 206 THR B N 1
ATOM 3467 C CA . THR B 1 206 ? -2.318 -12.344 4.977 1 90.62 206 THR B CA 1
ATOM 3468 C C . THR B 1 206 ? -0.949 -12.07 5.594 1 90.62 206 THR B C 1
ATOM 3470 O O . THR B 1 206 ? -0.134 -11.352 5.016 1 90.62 206 THR B O 1
ATOM 3473 N N . ASP B 1 207 ? -0.698 -12.641 6.742 1 83.31 207 ASP B N 1
ATOM 3474 C CA . ASP B 1 207 ? 0.596 -12.406 7.375 1 83.31 207 ASP B CA 1
ATOM 3475 C C . ASP B 1 207 ? 1.64 -13.406 6.879 1 83.31 207 ASP B C 1
ATOM 3477 O O . ASP B 1 207 ? 1.377 -14.18 5.953 1 83.31 207 ASP B O 1
ATOM 3481 N N . HIS B 1 208 ? 2.84 -13.352 7.426 1 77.06 208 HIS B N 1
ATOM 3482 C CA . HIS B 1 208 ? 3.957 -14.156 6.953 1 77.06 208 HIS B CA 1
ATOM 3483 C C . HIS B 1 208 ? 3.701 -15.641 7.191 1 77.06 208 HIS B C 1
ATOM 3485 O O . HIS B 1 208 ? 4.355 -16.5 6.582 1 77.06 208 HIS B O 1
ATOM 3491 N N . ARG B 1 209 ? 2.797 -15.992 8.094 1 80.62 209 ARG B N 1
ATOM 3492 C CA . ARG B 1 209 ? 2.406 -17.375 8.359 1 80.62 209 ARG B CA 1
ATOM 3493 C C . ARG B 1 209 ? 1.183 -17.766 7.535 1 80.62 209 ARG B C 1
ATOM 3495 O O . ARG B 1 209 ? 0.58 -18.812 7.766 1 80.62 209 ARG B O 1
ATOM 3502 N N . ARG B 1 210 ? 0.81 -16.844 6.629 1 88.31 210 ARG B N 1
ATOM 3503 C CA . ARG B 1 210 ? -0.284 -17.062 5.688 1 88.31 210 ARG B CA 1
ATOM 3504 C C . ARG B 1 210 ? -1.629 -17.094 6.406 1 88.31 210 ARG B C 1
ATOM 3506 O O . ARG B 1 210 ? -2.566 -17.75 5.957 1 88.31 210 ARG B O 1
ATOM 3513 N N . ARG B 1 211 ? -1.682 -16.438 7.547 1 89.19 211 ARG B N 1
ATOM 3514 C CA . ARG B 1 211 ? -2.939 -16.266 8.266 1 89.19 211 ARG B CA 1
ATOM 3515 C C . ARG B 1 211 ? -3.645 -14.984 7.828 1 89.19 211 ARG B C 1
ATOM 3517 O O . ARG B 1 211 ? -3.035 -13.914 7.793 1 89.19 211 ARG B O 1
ATOM 3524 N N . PRO B 1 212 ? -4.949 -15.148 7.492 1 95.25 212 PRO B N 1
ATOM 3525 C CA . PRO B 1 212 ? -5.676 -13.945 7.094 1 95.25 212 PRO B CA 1
ATOM 3526 C C . PRO B 1 212 ? -6.004 -13.031 8.273 1 95.25 212 PRO B C 1
ATOM 3528 O O . PRO B 1 212 ? -6.305 -13.523 9.367 1 95.25 212 PRO B O 1
ATOM 3531 N N . TYR B 1 213 ? -5.938 -11.75 8.086 1 95.56 213 TYR B N 1
ATOM 3532 C CA . TYR B 1 213 ? -6.336 -10.742 9.055 1 95.56 213 TYR B CA 1
ATOM 3533 C C . TYR B 1 213 ? -6.844 -9.484 8.352 1 95.56 213 TYR B C 1
ATOM 3535 O O . TYR B 1 213 ? -6.52 -9.242 7.188 1 95.56 213 TYR B O 1
ATOM 3543 N N . TYR B 1 214 ? -7.656 -8.703 9.031 1 97.94 214 TYR B N 1
ATOM 3544 C CA . TYR B 1 214 ? -8.07 -7.395 8.547 1 97.94 214 TYR B CA 1
ATOM 3545 C C . TYR B 1 214 ? -7.176 -6.297 9.109 1 97.94 214 TYR B C 1
ATOM 3547 O O . TYR B 1 214 ? -6.887 -6.273 10.305 1 97.94 214 TYR B O 1
ATOM 3555 N N . SER B 1 215 ? -6.703 -5.457 8.266 1 96.81 215 SER B N 1
ATOM 3556 C CA . SER B 1 215 ? -6.086 -4.188 8.648 1 96.81 215 SER B CA 1
ATOM 3557 C C . SER B 1 215 ? -7.086 -3.039 8.562 1 96.81 215 SER B C 1
ATOM 3559 O O . SER B 1 215 ? -7.676 -2.805 7.504 1 96.81 215 SER B O 1
ATOM 3561 N N . VAL B 1 216 ? -7.266 -2.314 9.664 1 97.88 216 VAL B N 1
ATOM 3562 C CA . VAL B 1 216 ? -8.258 -1.25 9.742 1 97.88 216 VAL B CA 1
ATOM 3563 C C . VAL B 1 216 ? -7.59 0.055 10.164 1 97.88 216 VAL B C 1
ATOM 3565 O O . VAL B 1 216 ? -6.797 0.078 11.109 1 97.88 216 VAL B O 1
ATOM 3568 N N . GLU B 1 217 ? -7.871 1.077 9.492 1 96.5 217 GLU B N 1
ATOM 3569 C CA . GLU B 1 217 ? -7.422 2.418 9.852 1 96.5 217 GLU B CA 1
ATOM 3570 C C . GLU B 1 217 ? -8.602 3.354 10.086 1 96.5 217 GLU B C 1
ATOM 3572 O O . GLU B 1 217 ? -9.43 3.553 9.195 1 96.5 217 GLU B O 1
ATOM 3577 N N . LEU B 1 218 ? -8.625 3.889 11.266 1 94.38 218 LEU B N 1
ATOM 3578 C CA . LEU B 1 218 ? -9.703 4.789 11.664 1 94.38 218 LEU B CA 1
ATOM 3579 C C . LEU B 1 218 ? -9.172 6.188 11.945 1 94.38 218 LEU B C 1
ATOM 3581 O O . LEU B 1 218 ? -8.133 6.344 12.586 1 94.38 218 LEU B O 1
ATOM 3585 N N . GLN B 1 219 ? -9.859 7.113 11.414 1 91.69 219 GLN B N 1
ATOM 3586 C CA . GLN B 1 219 ? -9.586 8.492 11.789 1 91.69 219 GLN B CA 1
ATOM 3587 C C . GLN B 1 219 ? -10.25 8.844 13.117 1 91.69 219 GLN B C 1
ATOM 3589 O O . GLN B 1 219 ? -11.469 8.711 13.266 1 91.69 219 GLN B O 1
ATOM 3594 N N . GLN B 1 220 ? -9.438 9.32 13.992 1 83.75 220 GLN B N 1
ATOM 3595 C CA . GLN B 1 220 ? -9.938 9.719 15.305 1 83.75 220 GLN B CA 1
ATOM 3596 C C . GLN B 1 220 ? -10.32 11.195 15.32 1 83.75 220 GLN B C 1
ATOM 3598 O O . GLN B 1 220 ? -9.906 11.961 14.453 1 83.75 220 GLN B O 1
ATOM 3603 N N . PRO B 1 221 ? -11.117 11.602 16.266 1 77.5 221 PRO B N 1
ATOM 3604 C CA . PRO B 1 221 ? -11.555 13 16.344 1 77.5 221 PRO B CA 1
ATOM 3605 C C . PRO B 1 221 ? -10.391 13.977 16.469 1 77.5 221 PRO B C 1
ATOM 3607 O O . PRO B 1 221 ? -10.461 15.102 15.953 1 77.5 221 PRO B O 1
ATOM 3610 N N . ASN B 1 222 ? -9.398 13.602 17.109 1 66.5 222 ASN B N 1
ATOM 3611 C CA . ASN B 1 222 ? -8.25 14.477 17.312 1 66.5 222 ASN B CA 1
ATOM 3612 C C . ASN B 1 222 ? -7.367 14.547 16.062 1 66.5 222 ASN B C 1
ATOM 3614 O O . ASN B 1 222 ? -6.355 15.25 16.047 1 66.5 222 ASN B O 1
ATOM 3618 N N . GLY B 1 223 ? -7.703 13.797 15.125 1 72.81 223 GLY B N 1
ATOM 3619 C CA . GLY B 1 223 ? -6.957 13.844 13.875 1 72.81 223 GLY B CA 1
ATOM 3620 C C . GLY B 1 223 ? -5.969 12.695 13.734 1 72.81 223 GLY B C 1
ATOM 3621 O O . GLY B 1 223 ? -5.445 12.461 12.641 1 72.81 223 GLY B O 1
ATOM 3622 N N . PHE B 1 224 ? -5.801 12.047 14.828 1 68.88 224 PHE B N 1
ATOM 3623 C CA . PHE B 1 224 ? -4.879 10.914 14.773 1 68.88 224 PHE B CA 1
ATOM 3624 C C . PHE B 1 224 ? -5.535 9.711 14.102 1 68.88 224 PHE B C 1
ATOM 3626 O O . PHE B 1 224 ? -6.762 9.641 14.008 1 68.88 224 PHE B O 1
ATOM 3633 N N . LYS B 1 225 ? -4.613 8.844 13.586 1 84.25 225 LYS B N 1
ATOM 3634 C CA . LYS B 1 225 ? -5.086 7.59 13 1 84.25 225 LYS B CA 1
ATOM 3635 C C . LYS B 1 225 ? -4.895 6.426 13.969 1 84.25 225 LYS B C 1
ATOM 3637 O O . LYS B 1 225 ? -3.852 6.312 14.609 1 84.25 225 LYS B O 1
ATOM 3642 N N . LEU B 1 226 ? -5.918 5.645 14.102 1 84.81 226 LEU B N 1
ATOM 3643 C CA . LEU B 1 226 ? -5.875 4.383 14.836 1 84.81 226 LEU B CA 1
ATOM 3644 C C . LEU B 1 226 ? -5.82 3.197 13.875 1 84.81 226 LEU B C 1
ATOM 3646 O O . LEU B 1 226 ? -6.684 3.059 13 1 84.81 226 LEU B O 1
ATOM 3650 N N . GLU B 1 227 ? -4.781 2.408 13.984 1 89.31 227 GLU B N 1
ATOM 3651 C CA . GLU B 1 227 ? -4.625 1.202 13.18 1 89.31 227 GLU B CA 1
ATOM 3652 C C . GLU B 1 227 ? -4.871 -0.055 14.008 1 89.31 227 GLU B C 1
ATOM 3654 O O . GLU B 1 227 ? -4.316 -0.205 15.094 1 89.31 227 GLU B O 1
ATOM 3659 N N . LEU B 1 228 ? -5.703 -0.894 13.438 1 90.75 228 LEU B N 1
ATOM 3660 C CA . LEU B 1 228 ? -6.023 -2.164 14.078 1 90.75 228 LEU B CA 1
ATOM 3661 C C . LEU B 1 228 ? -5.711 -3.336 13.156 1 90.75 228 LEU B C 1
ATOM 3663 O O . LEU B 1 228 ? -5.949 -3.258 11.945 1 90.75 228 LEU B O 1
ATOM 3667 N N . GLU B 1 229 ? -5.145 -4.363 13.703 1 91.5 229 GLU B N 1
ATOM 3668 C CA . GLU B 1 229 ? -5.16 -5.68 13.07 1 91.5 229 GLU B CA 1
ATOM 3669 C C . GLU B 1 229 ? -6.133 -6.621 13.773 1 91.5 229 GLU B C 1
ATOM 3671 O O . GLU B 1 229 ? -6.113 -6.738 15 1 91.5 229 GLU B O 1
ATOM 3676 N N . VAL B 1 230 ? -6.977 -7.215 13 1 96.12 230 VAL B N 1
ATOM 3677 C CA . VAL B 1 230 ? -8.039 -8.078 13.5 1 96.12 230 VAL B CA 1
ATOM 3678 C C . VAL B 1 230 ? -7.949 -9.453 12.844 1 96.12 230 VAL B C 1
ATOM 3680 O O . VAL B 1 230 ? -7.984 -9.562 11.617 1 96.12 230 VAL B O 1
ATOM 3683 N N . ASP B 1 231 ? -7.816 -10.492 13.672 1 95 231 ASP B N 1
ATOM 3684 C CA . ASP B 1 231 ? -7.848 -11.836 13.109 1 95 231 ASP B CA 1
ATOM 3685 C C . ASP B 1 231 ? -9.117 -12.062 12.297 1 95 231 ASP B C 1
ATOM 3687 O O . ASP B 1 231 ? -10.219 -11.766 12.758 1 95 231 ASP B O 1
ATOM 3691 N N . ALA B 1 232 ? -8.945 -12.547 11.102 1 97.94 232 ALA B N 1
ATOM 3692 C CA . ALA B 1 232 ? -10.07 -12.578 10.172 1 97.94 232 ALA B CA 1
ATOM 3693 C C . ALA B 1 232 ? -11.031 -13.727 10.516 1 97.94 232 ALA B C 1
ATOM 3695 O O . ALA B 1 232 ? -12.172 -13.742 10.047 1 97.94 232 ALA B O 1
ATOM 3696 N N . ALA B 1 233 ? -10.617 -14.711 11.25 1 96.62 233 ALA B N 1
ATOM 3697 C CA . ALA B 1 233 ? -11.469 -15.844 11.609 1 96.62 233 ALA B CA 1
ATOM 3698 C C . ALA B 1 233 ? -12.117 -15.633 12.977 1 96.62 233 ALA B C 1
ATOM 3700 O O . ALA B 1 233 ? -13.336 -15.742 13.117 1 96.62 233 ALA B O 1
ATOM 3701 N N . THR B 1 234 ? -11.344 -15.25 13.969 1 96.5 234 THR B N 1
ATOM 3702 C CA . THR B 1 234 ? -11.844 -15.156 15.336 1 96.5 234 THR B CA 1
ATOM 3703 C C . THR B 1 234 ? -12.375 -13.758 15.625 1 96.5 234 THR B C 1
ATOM 3705 O O . THR B 1 234 ? -13.117 -13.555 16.594 1 96.5 234 THR B O 1
ATOM 3708 N N . LEU B 1 235 ? -11.898 -12.695 14.898 1 97.69 235 LEU B N 1
ATOM 3709 C CA . LEU B 1 235 ? -12.242 -11.289 15.008 1 97.69 235 LEU B CA 1
ATOM 3710 C C . LEU B 1 235 ? -11.625 -10.672 16.266 1 97.69 235 LEU B C 1
ATOM 3712 O O . LEU B 1 235 ? -12.039 -9.602 16.703 1 97.69 235 LEU B O 1
ATOM 3716 N N . GLU B 1 236 ? -10.664 -11.422 16.75 1 93.94 236 GLU B N 1
ATOM 3717 C CA . GLU B 1 236 ? -9.898 -10.844 17.844 1 93.94 236 GLU B CA 1
ATOM 3718 C C . GLU B 1 236 ? -8.969 -9.734 17.344 1 93.94 236 GLU B C 1
ATOM 3720 O O . GLU B 1 236 ? -8.312 -9.891 16.312 1 93.94 236 GLU B O 1
ATOM 3725 N N . VAL B 1 237 ? -8.953 -8.594 18 1 90.31 237 VAL B N 1
ATOM 3726 C CA . VAL B 1 237 ? -7.984 -7.543 17.703 1 90.31 237 VAL B CA 1
ATOM 3727 C C . VAL B 1 237 ? -6.598 -7.965 18.188 1 90.31 237 VAL B C 1
ATOM 3729 O O . VAL B 1 237 ? -6.379 -8.133 19.391 1 90.31 237 VAL B O 1
ATOM 3732 N N . THR B 1 238 ? -5.699 -8.07 17.25 1 85.69 238 THR B N 1
ATOM 3733 C CA . THR B 1 238 ? -4.391 -8.617 17.594 1 85.69 238 THR B CA 1
ATOM 3734 C C . THR B 1 238 ? -3.35 -7.508 17.688 1 85.69 238 THR B C 1
ATOM 3736 O O . THR B 1 238 ? -2.268 -7.711 18.234 1 85.69 238 THR B O 1
ATOM 3739 N N . ARG B 1 239 ? -3.66 -6.379 17.047 1 81.75 239 ARG B N 1
ATOM 3740 C CA . ARG B 1 239 ? -2.738 -5.25 17.094 1 81.75 239 ARG B CA 1
ATOM 3741 C C . ARG B 1 239 ? -3.492 -3.924 17.047 1 81.75 239 ARG B C 1
ATOM 3743 O O . ARG B 1 239 ? -4.52 -3.809 16.375 1 81.75 239 ARG B O 1
ATOM 3750 N N . GLN B 1 240 ? -2.99 -2.922 17.828 1 78.81 240 GLN B N 1
ATOM 3751 C CA . GLN B 1 240 ? -3.49 -1.552 17.844 1 78.81 240 GLN B CA 1
ATOM 3752 C C . GLN B 1 240 ? -2.342 -0.547 17.844 1 78.81 240 GLN B C 1
ATOM 3754 O O . GLN B 1 240 ? -1.381 -0.69 18.594 1 78.81 240 GLN B O 1
ATOM 3759 N N . LYS B 1 241 ? -2.402 0.349 16.891 1 74.25 241 LYS B N 1
ATOM 3760 C CA . LYS B 1 241 ? -1.384 1.392 16.797 1 74.25 241 LYS B CA 1
ATOM 3761 C C . LYS B 1 241 ? -2.014 2.754 16.516 1 74.25 241 LYS B C 1
ATOM 3763 O O . LYS B 1 241 ? -2.91 2.867 15.68 1 74.25 241 LYS B O 1
ATOM 3768 N N . VAL B 1 242 ? -1.559 3.748 17.312 1 66.25 242 VAL B N 1
ATOM 3769 C CA . VAL B 1 242 ? -1.974 5.117 17.016 1 66.25 242 VAL B CA 1
ATOM 3770 C C . VAL B 1 242 ? -0.86 5.852 16.281 1 66.25 242 VAL B C 1
ATOM 3772 O O . VAL B 1 242 ? 0.305 5.793 16.672 1 66.25 242 VAL B O 1
ATOM 3775 N N . ASP B 1 243 ? -1.16 6.289 15.023 1 62.66 243 ASP B N 1
ATOM 3776 C CA . ASP B 1 243 ? -0.188 7.027 14.227 1 62.66 243 ASP B CA 1
ATOM 3777 C C . ASP B 1 243 ? -0.612 8.484 14.047 1 62.66 243 ASP B C 1
ATOM 3779 O O . ASP B 1 243 ? -1.774 8.766 13.75 1 62.66 243 ASP B O 1
ATOM 3783 N N . ASP B 1 244 ? 0.328 9.547 14.383 1 51.38 244 ASP B N 1
ATOM 3784 C CA . ASP B 1 244 ? 0.037 10.969 14.25 1 51.38 244 ASP B CA 1
ATOM 3785 C C . ASP B 1 244 ? 0.281 11.445 12.82 1 51.38 244 ASP B C 1
ATOM 3787 O O . ASP B 1 244 ? -0.015 12.594 12.484 1 51.38 244 ASP B O 1
ATOM 3791 N N . ASP B 1 245 ? 0.801 10.641 11.953 1 49.03 245 ASP B N 1
ATOM 3792 C CA . ASP B 1 245 ? 1.18 11.156 10.641 1 49.03 245 ASP B CA 1
ATOM 3793 C C . ASP B 1 245 ? 0.118 10.828 9.594 1 49.03 245 ASP B C 1
ATOM 3795 O O . ASP B 1 245 ? -0.59 9.828 9.711 1 49.03 245 ASP B O 1
#

Solvent-accessible surface area (backbone atoms only — not comparable to full-atom values): 26962 Å² total; per-residue (Å²): 136,84,78,79,76,84,81,82,80,79,78,79,79,79,80,79,77,79,76,73,82,69,74,58,56,19,63,54,32,27,36,49,48,42,47,27,31,73,70,66,60,25,48,52,64,69,58,42,49,52,51,51,17,61,74,56,50,30,47,67,76,44,78,40,84,34,45,32,94,86,59,44,59,24,34,40,33,31,29,35,25,80,86,66,50,77,43,39,32,33,26,36,34,49,78,53,42,76,76,38,63,57,63,83,61,82,77,70,66,43,40,42,65,58,49,22,52,42,46,46,52,50,29,66,73,68,73,35,40,63,44,33,38,32,59,43,63,46,61,79,59,46,67,27,29,44,33,30,30,25,85,51,78,80,52,58,47,62,43,38,23,38,62,88,77,51,45,69,51,78,68,83,63,86,83,71,80,73,77,68,65,54,55,56,31,59,48,36,55,67,42,46,88,80,49,82,41,24,46,39,32,38,34,64,44,62,44,95,86,57,46,55,27,33,41,35,33,25,38,36,94,87,66,34,33,40,36,36,32,26,36,25,61,83,58,46,70,70,35,27,34,36,40,84,121,139,79,76,79,75,81,79,86,80,78,79,78,76,77,76,79,76,75,75,73,80,69,74,60,56,19,64,56,31,26,34,50,48,42,46,28,31,72,70,65,59,25,47,52,63,69,58,41,50,52,51,52,18,60,75,57,50,30,46,66,79,43,79,40,84,34,46,32,94,86,60,45,56,23,32,39,34,32,28,36,24,81,86,66,47,77,42,41,32,34,25,35,35,49,78,53,42,75,74,34,62,60,56,85,61,82,78,66,67,44,39,43,66,57,47,22,52,42,45,46,51,50,27,68,73,69,73,34,41,63,42,35,38,33,59,43,63,46,58,81,60,46,67,26,30,45,32,29,32,25,85,51,76,83,53,57,47,61,42,39,21,37,62,91,78,51,46,68,52,78,66,83,63,86,83,73,80,74,77,67,64,54,55,58,32,60,48,36,55,67,40,45,89,81,47,83,41,24,45,40,33,39,33,64,44,64,43,93,86,58,46,54,26,32,41,36,34,24,39,36,93,87,66,33,33,40,36,35,32,25,36,24,62,82,58,45,67,69,35,28,34,36,40,86,121

InterPro domains:
  IPR025711 PepSY domain [PF03413] (54-101)
  IPR025711 PepSY domain [PF03413] (194-240)

Secondary structure (DSSP, 8-state):
--------------------------HHHHHHHHHHHHTTSS--HHHHHHHHHHHHTEEEEEEEEEE-TTS-EEEEEEEEETTS-EEEEEEETTT--EEEESTT--PPPPBHHHHHHHHHHHHHHHSSEEEEEEEEE-TTS-EEEEEEEESSTT-PEEEEEETTT-PEESPPPTT-PPPPPPPHHHHHHHHTTT--SEEEEEEEEE-TT--EEEEEEEE-TTSPEEEEEEETTT--EEEEEEE--/--------------------------HHHHHHHHHHHHTTSS--HHHHHHHHHHHHTEEEEEEEEEE-TTS-EEEEEEEEETTS-EEEEEEETTT--EEEE-----PPPPBHHHHHHHHHHHHHHHSSEEEEEEEEE-TTS-EEEEEEEESSTT-PEEEEEETTT-PEESPPPTT-PPPPPPPHHHHHHHHTTT--SEEEEEEEEE-TT--EEEEEEEE-TTSPEEEEEEETTT--EEEEEEE--

Radius of gyration: 26.72 Å; Cα contacts (8 Å, |Δi|>4): 962; chains: 2; bounding box: 80×92×81 Å

Foldseek 3Di:
DDPDDDDDPPPPPPPPPPPPPPPPDDCVVCVVLVVCVVVLQFDPPVVLQVVVCVVQQFHWPDWDWAADPVGFTKIFTWTQHPVRDIKTFIAGGRPSDGQDIPPPPPDDFAKLLVVLVVQVVVCVVPVFAWFKWAWDAHSNRDTDIDIDTDNDQLPDDDFDADPVPRDTDPDDDPPDDADDFDGPSVLSVVCRVPDIAGWGMWGWDADNNSFIWIWTWGQDPVRWIWIWIARRHVSHTPDIDIGND/DDDPPDDDPPPPPPPPPPPPPPPPDDCVVCVVLVVCVVVLQFDPPVVLQVVVCVVQQFHWPDWDWAADPVRFTKIFTWTQHPVRDIKTFIAGGRPSDGQGIPPPPVDDFAKLLVVLVVQVVVCVVPVFAWFKWAWDAHSNRDTDIDIDTDNDQLPDDDFDADPVPRHTDPDDDPPDDADDFDGPSVLSVVCRVPDIAGWGMWGWDADNNSFIWIWTWGQDPVRWIWIWIARRHPSHTPDIDIGND